Protein AF-0000000079727187 (afdb_homodimer)

Secondary structure (DSSP, 8-state):
-PPP--TT-EEEEE--SHHHHHHHHHHHHTT-EEEEEES-SS-HHHHTT-EEEE--TT-HHHHHHHHHT-SEEEES-----HHHHHHHHHHHHHHT-EESS-HHHHHHHH-HHHHHHHHHHTT-----EEEESSHHHHHHHHHH--SSEEEEESSS--TTTTEEEE-SHHHHHHHHHHS-SS---EEEEE----SEEEEEEEEE-TT--EEEPPPEEEEEETTEEEEEEES----HHHHHHHHHHHHHHHHHTT--EEEEEEEEEETTEEEEEEEESS--GGGTTHHHHBSS-HHHHHHHHHHTPPPPS---B-SEEEEEEEGGG--TTSHHHHHHHTSTTEEEEE---S---TT-EEEEEEEESS-GGGTT-/-PPP--TT-EEEEE--SHHHHHHHHHHHHTT-EEEEEES-SS-HHHHTT-EEEE--TT-HHHHHHHHHT-SEEEES-----HHHHHHHHHHHHHHT-EESS-HHHHHHHH-HHHHHHHHHHTT-----EEEESSHHHHHHHHHH--SSEEEEESSS--TTTTEEEE-SHHHHHHHHHHS-SS---EEEEE----SEEEEEEEEE-TT--EEEPPPEEEEEETTEEEEEEES----HHHHHHHHHHHHHHHHHTT--EEEEEEEEEETTEEEEEEEESS--GGGTTHHHHBSS-HHHHHHHHHHTPPPPS---B-SEEEEEEEGGG--TTSHHHHHHHTSTTEEEEE---S---TT-EEEEEEEESS-GGGTT-

Organism: NCBI:txid2484979

pLDDT: mean 96.2, std 5.08, range [46.75, 98.88]

InterPro domains:
  IPR003135 ATP-grasp fold, ATP-dependent carboxylate-amine ligase-type [PF02222] (118-295)
  IPR005875 Phosphoribosylaminoimidazole carboxylase, ATPase subunit [MF_01928] (10-368)
  IPR005875 Phosphoribosylaminoimidazole carboxylase, ATPase subunit [TIGR01161] (11-369)
  IPR011054 Rudiment single hybrid motif [SSF51246] (314-369)
  IPR011761 ATP-grasp fold [PS50975] (116-303)
  IPR013815 ATP-grasp fold, subdomain 1 [G3DSA:3.30.1490.20] (116-191)
  IPR016185 Pre-ATP-grasp domain superfamily [SSF52440] (7-108)
  IPR040686 Phosphoribosylaminoimidazole carboxylase, C-terminal domain [PF17769] (317-370)
  IPR054350 PurT/PurK-like, preATP-grasp domain [PF22660] (10-110)

Radius of gyration: 29.46 Å; Cα contacts (8 Å, |Δi|>4): 1695; chains: 2; bounding box: 55×102×70 Å

Solvent-accessible surface area (backbone atoms only — not comparable to full-atom values): 37996 Å² total; per-residue (Å²): 125,81,71,62,59,56,67,62,44,32,38,31,27,41,27,30,45,58,63,30,18,53,32,34,47,42,36,33,39,54,20,28,38,38,34,24,39,27,65,60,75,86,27,28,14,38,63,38,33,25,46,71,47,71,41,56,81,80,38,59,68,61,49,51,58,54,56,70,70,42,58,27,36,34,48,59,47,66,87,64,56,66,70,49,40,50,49,51,48,52,48,22,71,73,71,68,42,44,54,38,44,45,56,66,54,38,55,33,55,46,25,50,61,55,36,52,48,50,35,50,75,71,69,42,54,57,63,61,68,41,70,24,48,34,39,70,41,35,51,51,41,44,74,69,53,60,63,38,25,34,40,28,46,24,51,90,52,54,69,67,45,59,54,46,77,33,72,40,54,67,60,44,40,54,53,33,70,67,52,61,87,56,84,45,65,30,33,38,29,38,60,75,89,57,78,42,34,32,36,33,44,37,36,23,31,89,88,64,55,71,49,68,54,69,40,25,31,46,43,66,55,91,62,35,78,37,38,29,28,34,65,33,98,62,55,70,66,44,44,52,49,54,52,50,49,52,52,49,49,35,62,73,65,65,50,28,32,27,28,24,39,31,30,36,27,43,92,81,43,68,30,55,68,48,63,41,74,17,75,40,80,82,43,58,40,23,68,78,27,24,53,58,23,56,40,43,51,32,47,26,35,65,27,50,47,60,69,43,86,55,62,65,60,52,44,14,18,28,36,55,26,28,14,83,60,68,47,84,83,37,67,66,47,50,53,42,49,32,33,35,47,40,46,68,38,32,36,60,68,86,74,64,42,79,82,35,79,41,31,35,39,32,36,44,42,83,68,30,85,60,70,84,114,128,81,71,61,60,56,67,61,41,31,39,30,26,40,26,31,44,58,63,30,16,51,32,34,46,42,36,32,38,53,20,29,38,39,34,26,39,27,65,59,76,85,27,27,14,37,62,39,33,26,45,72,46,72,41,56,83,80,39,61,69,62,49,53,58,55,56,70,69,41,59,25,36,34,50,58,46,66,86,63,56,66,69,50,40,50,51,51,48,52,47,22,71,74,71,66,43,45,54,37,44,44,56,67,54,40,52,34,56,45,26,50,62,55,35,51,50,53,34,50,74,71,69,43,54,58,64,61,67,41,70,24,49,34,38,69,42,35,52,51,40,43,75,70,53,61,64,38,25,34,40,28,45,25,52,90,51,54,69,66,46,58,53,44,76,32,72,38,54,66,59,44,40,54,52,33,70,67,51,62,87,56,84,44,64,30,33,37,29,38,59,76,90,57,78,42,35,32,36,34,44,38,35,22,30,90,87,63,56,72,48,69,54,72,42,24,30,46,41,65,55,91,62,35,79,37,37,28,28,34,66,33,97,63,55,70,65,45,45,52,48,53,52,49,49,52,51,50,49,35,63,72,67,65,49,29,31,28,28,24,39,30,30,37,28,43,92,82,43,67,31,54,68,47,60,41,74,19,75,41,81,82,42,58,39,22,68,79,27,23,52,58,22,54,40,43,50,32,48,26,36,65,27,50,48,61,69,45,86,54,61,66,62,49,44,15,18,27,37,55,26,28,14,82,62,68,48,85,83,37,67,66,47,50,52,41,48,31,33,34,46,41,45,69,38,32,37,59,68,87,74,65,41,78,82,37,79,41,30,34,39,31,37,43,42,83,68,30,85,58,71,84,114

Nearest PDB structures (foldseek):
  1b6s-assembly1_B  TM=8.569E-01  e=6.692E-30  Escherichia coli
  1b6s-assembly1_A  TM=8.856E-01  e=5.671E-29  Escherichia coli
  1b6s-assembly2_D  TM=8.703E-01  e=1.752E-28  Escherichia coli
  3etj-assembly1_B  TM=8.713E-01  e=1.972E-28  Escherichia coli K-12
  1b6r-assembly1_A-2  TM=8.546E-01  e=2.816E-28  Escherichia coli

Foldseek 3Di:
DPAFFAPQFEEEEEDQELQLLVLLLLQVVRHYAYEYEELDDPHLNVVSPHHYDHDHLPPLVSLVVVQVRHQEYEYPDLPRDPVSLVSNQVCCVVVVHHYAPRSVVSVCQFFQVSVVVLCVVLVAFAFDKFWDFFLVSLQVCLPVADDQKKKAAGGPDALCPRIDTDGHSVRSNVVSVPDDGHTGRMMIGHDDDFDWKKKKKKAAALVGDIDIFFIWTFDDDSSHTFKIWPPHDDDPQQRVSRRVSVSSSCVSVVGHAIKMWMWGHDHNDIHTDHIGSYDDPNQQLCVPFKPHGSSSSRVCRRSVHDDDPDIDGATKMKGFQALVNPDCPDPLNVVLVVDPQKDWFASPDDHRDGPHGGTMIMGGDPPNVPVRD/DPAFFAPQFEEEEEDQELQLLVLLLLQVVRHYAYEYEEQDDPHLNVVSPHHYDHDHLPPLVSLVVVQVRHQEYEYPDLPRDPVSLVSVQVCCVVVVHHYAPRSVVSVCQFFQVSVVVLCVVLVAFAFDKFWDFFLVSLQVCLPVADDQKKKAAGGPDALCPRIDTDGHSVRSNVVSVPDDGDTGRMMIGHDDDFDWKKKKKKAAALVGDIDIFFIWTFDDDSSHTFKIWPPHDADPQQRVSRRVSVSSSCVSVVHHAIKMWMWGHDHNDIHTDHIGSYDDPNQQLCVPFKPHGSSSSRVCRRSVHDDDPDIDGATKMKGFQALVNPDCPDPLNVVLVVDPQKDWFASPDDHRDGPHGGTMIMGGDPPNVPVRD

Structure (mmCIF, N/CA/C/O backbone):
data_AF-0000000079727187-model_v1
#
loop_
_entity.id
_entity.type
_entity.pdbx_description
1 polymer 'N5-carboxyaminoimidazole ribonucleotide synthase'
#
loop_
_atom_site.group_PDB
_atom_site.id
_atom_site.type_symbol
_atom_site.label_atom_id
_atom_site.label_alt_id
_atom_site.label_comp_id
_atom_site.label_asym_id
_atom_site.label_entity_id
_atom_site.label_seq_id
_atom_site.pdbx_PDB_ins_code
_atom_site.Cartn_x
_atom_site.Cartn_y
_atom_site.Cartn_z
_atom_site.occupancy
_atom_site.B_iso_or_equiv
_atom_site.auth_seq_id
_atom_site.auth_comp_id
_atom_site.auth_asym_id
_atom_site.auth_atom_id
_atom_site.pdbx_PDB_model_num
ATOM 1 N N . MET A 1 1 ? -28.453 12.453 4.074 1 46.75 1 MET A N 1
ATOM 2 C CA . MET A 1 1 ? -27.328 11.539 4.336 1 46.75 1 MET A CA 1
ATOM 3 C C . MET A 1 1 ? -26.281 11.656 3.242 1 46.75 1 MET A C 1
ATOM 5 O O . MET A 1 1 ? -26.609 11.641 2.053 1 46.75 1 MET A O 1
ATOM 9 N N . ASN A 1 2 ? -25.078 12.164 3.584 1 69.31 2 ASN A N 1
ATOM 10 C CA . ASN A 1 2 ? -24.109 12.453 2.535 1 69.31 2 ASN A CA 1
ATOM 11 C C . ASN A 1 2 ? -23.781 11.211 1.714 1 69.31 2 ASN A C 1
ATOM 13 O O . ASN A 1 2 ? -23.531 10.141 2.271 1 69.31 2 ASN A O 1
ATOM 17 N N . LYS A 1 3 ? -24.125 11.328 0.474 1 88.38 3 LYS A N 1
ATOM 18 C CA . LYS A 1 3 ? -23.953 10.25 -0.493 1 88.38 3 LYS A CA 1
ATOM 19 C C . LYS A 1 3 ? -22.516 9.711 -0.457 1 88.38 3 LYS A C 1
ATOM 21 O O . LYS A 1 3 ? -21.562 10.477 -0.414 1 88.38 3 LYS A O 1
ATOM 26 N N . ILE A 1 4 ? -22.438 8.414 -0.307 1 96.62 4 ILE A N 1
ATOM 27 C CA . ILE A 1 4 ? -21.141 7.758 -0.357 1 96.62 4 ILE A CA 1
ATOM 28 C C . ILE A 1 4 ? -20.594 7.797 -1.783 1 96.62 4 ILE A C 1
ATOM 30 O O . ILE A 1 4 ? -21.297 7.469 -2.734 1 96.62 4 ILE A O 1
ATOM 34 N N . LEU A 1 5 ? -19.469 8.359 -1.98 1 98.06 5 LEU A N 1
ATOM 35 C CA . LEU A 1 5 ? -18.781 8.281 -3.26 1 98.06 5 LEU A CA 1
ATOM 36 C C . LEU A 1 5 ? -18.109 6.922 -3.432 1 98.06 5 LEU A C 1
ATOM 38 O O . LEU A 1 5 ? -17.188 6.578 -2.684 1 98.06 5 LEU A O 1
ATOM 42 N N . LEU A 1 6 ? -18.547 6.152 -4.355 1 96.56 6 LEU A N 1
ATOM 43 C CA . LEU A 1 6 ? -18 4.812 -4.574 1 96.56 6 LEU A CA 1
ATOM 44 C C . LEU A 1 6 ? -16.922 4.832 -5.652 1 96.56 6 LEU A C 1
ATOM 46 O O . LEU A 1 6 ? -16.922 5.711 -6.516 1 96.56 6 LEU A O 1
ATOM 50 N N . PRO A 1 7 ? -15.938 3.922 -5.652 1 95.69 7 PRO A N 1
ATOM 51 C CA . PRO A 1 7 ? -15.016 3.775 -6.781 1 95.69 7 PRO A CA 1
ATOM 52 C C . PRO A 1 7 ? -15.734 3.549 -8.109 1 95.69 7 PRO A C 1
ATOM 54 O O . PRO A 1 7 ? -16.812 2.959 -8.133 1 95.69 7 PRO A O 1
ATOM 57 N N . PRO A 1 8 ? -15.336 4.145 -9.125 1 96.75 8 PRO A N 1
ATOM 58 C CA . PRO A 1 8 ? -14.031 4.789 -9.32 1 96.75 8 PRO A CA 1
ATOM 59 C C . PRO A 1 8 ? -14.117 6.312 -9.266 1 96.75 8 PRO A C 1
ATOM 61 O O . PRO A 1 8 ? -13.484 6.996 -10.078 1 96.75 8 PRO A O 1
ATOM 64 N N . SER A 1 9 ? -14.875 6.844 -8.352 1 97.69 9 SER A N 1
ATOM 65 C CA . SER A 1 9 ? -14.953 8.297 -8.219 1 97.69 9 SER A CA 1
ATOM 66 C C . SER A 1 9 ? -13.555 8.922 -8.219 1 97.69 9 SER A C 1
ATOM 68 O O . SER A 1 9 ? -12.594 8.297 -7.781 1 97.69 9 SER A O 1
ATOM 70 N N . ARG A 1 10 ? -13.461 10.117 -8.75 1 98.38 10 ARG A N 1
ATOM 71 C CA . ARG A 1 10 ? -12.188 10.828 -8.867 1 98.38 10 ARG A CA 1
ATOM 72 C C . ARG A 1 10 ? -11.969 11.758 -7.684 1 98.38 10 ARG A C 1
ATOM 74 O O . ARG A 1 10 ? -12.711 12.727 -7.504 1 98.38 10 ARG A O 1
ATOM 81 N N . LEU A 1 11 ? -10.984 11.5 -6.887 1 98.88 11 LEU A N 1
ATOM 82 C CA . LEU A 1 11 ? -10.625 12.289 -5.711 1 98.88 11 LEU A CA 1
ATOM 83 C C . LEU A 1 11 ? -9.461 13.219 -6.02 1 98.88 11 LEU A C 1
ATOM 85 O O . LEU A 1 11 ? -8.406 12.773 -6.484 1 98.88 11 LEU A O 1
ATOM 89 N N . GLY A 1 12 ? -9.656 14.469 -5.766 1 98.88 12 GLY A N 1
ATOM 90 C CA . GLY A 1 12 ? -8.641 15.461 -6.062 1 98.88 12 GLY A CA 1
ATOM 91 C C . GLY A 1 12 ? -7.852 15.898 -4.84 1 98.88 12 GLY A C 1
ATOM 92 O O . GLY A 1 12 ? -8.367 15.859 -3.719 1 98.88 12 GLY A O 1
ATOM 93 N N . LEU A 1 13 ? -6.625 16.328 -5.074 1 98.75 13 LEU A N 1
ATOM 94 C CA . LEU A 1 13 ? -5.773 16.906 -4.039 1 98.75 13 LEU A CA 1
ATOM 95 C C . LEU A 1 13 ? -5.16 18.219 -4.512 1 98.75 13 LEU A C 1
ATOM 97 O O . LEU A 1 13 ? -4.637 18.312 -5.625 1 98.75 13 LEU A O 1
ATOM 101 N N . MET A 1 14 ? -5.293 19.25 -3.709 1 98.69 14 MET A N 1
ATOM 102 C CA . MET A 1 14 ? -4.398 20.391 -3.867 1 98.69 14 MET A CA 1
ATOM 103 C C . MET A 1 14 ? -3.016 20.078 -3.299 1 98.69 14 MET A C 1
ATOM 105 O O . MET A 1 14 ? -2.873 19.844 -2.1 1 98.69 14 MET A O 1
ATOM 109 N N . GLY A 1 15 ? -2.033 20.125 -4.117 1 98.06 15 GLY A N 1
ATOM 110 C CA . GLY A 1 15 ? -0.719 19.609 -3.748 1 98.06 15 GLY A CA 1
ATOM 111 C C . GLY A 1 15 ? -0.428 18.234 -4.316 1 98.06 15 GLY A C 1
ATOM 112 O O . GLY A 1 15 ? -1.35 17.469 -4.59 1 98.06 15 GLY A O 1
ATOM 113 N N . SER A 1 16 ? 0.829 17.922 -4.543 1 97.88 16 SER A N 1
ATOM 114 C CA . SER A 1 16 ? 1.198 16.672 -5.18 1 97.88 16 SER A CA 1
ATOM 115 C C . SER A 1 16 ? 2.432 16.062 -4.523 1 97.88 16 SER A C 1
ATOM 117 O O . SER A 1 16 ? 3.104 15.211 -5.117 1 97.88 16 SER A O 1
ATOM 119 N N . GLY A 1 17 ? 2.762 16.438 -3.293 1 97 17 GLY A N 1
ATOM 120 C CA . GLY A 1 17 ? 3.947 15.969 -2.592 1 97 17 GLY A CA 1
ATOM 121 C C . GLY A 1 17 ? 3.775 14.586 -1.98 1 97 17 GLY A C 1
ATOM 122 O O . GLY A 1 17 ? 3.021 13.758 -2.5 1 97 17 GLY A O 1
ATOM 123 N N . GLN A 1 18 ? 4.57 14.312 -0.917 1 97.5 18 GLN A N 1
ATOM 124 C CA . GLN A 1 18 ? 4.645 12.977 -0.336 1 97.5 18 GLN A CA 1
ATOM 125 C C . GLN A 1 18 ? 3.332 12.602 0.348 1 97.5 18 GLN A C 1
ATOM 127 O O . GLN A 1 18 ? 2.945 11.43 0.358 1 97.5 18 GLN A O 1
ATOM 132 N N . LEU A 1 19 ? 2.674 13.578 1.017 1 98.25 19 LEU A N 1
ATOM 133 C CA . LEU A 1 19 ? 1.397 13.258 1.646 1 98.25 19 LEU A CA 1
ATOM 134 C C . LEU A 1 19 ? 0.356 12.875 0.6 1 98.25 19 LEU A C 1
ATOM 136 O O . LEU A 1 19 ? -0.428 11.945 0.81 1 98.25 19 LEU A O 1
ATOM 140 N N . GLY A 1 20 ? 0.388 13.664 -0.548 1 98.31 20 GLY A N 1
ATOM 141 C CA . GLY A 1 20 ? -0.476 13.297 -1.66 1 98.31 20 GLY A CA 1
ATOM 142 C C . GLY A 1 20 ? -0.182 11.914 -2.217 1 98.31 20 GLY A C 1
ATOM 143 O O . GLY A 1 20 ? -1.102 11.18 -2.584 1 98.31 20 GLY A O 1
ATOM 144 N N . ARG A 1 21 ? 1.081 11.594 -2.256 1 98.62 21 ARG A N 1
ATOM 145 C CA . ARG A 1 21 ? 1.52 10.273 -2.701 1 98.62 21 ARG A CA 1
ATOM 146 C C . ARG A 1 21 ? 0.903 9.172 -1.842 1 98.62 21 ARG A C 1
ATOM 148 O O . ARG A 1 21 ? 0.333 8.219 -2.367 1 98.62 21 ARG A O 1
ATOM 155 N N . MET A 1 22 ? 0.999 9.273 -0.543 1 98.81 22 MET A N 1
ATOM 156 C CA . MET A 1 22 ? 0.53 8.242 0.375 1 98.81 22 MET A CA 1
ATOM 157 C C . MET A 1 22 ? -0.994 8.195 0.406 1 98.81 22 MET A C 1
ATOM 159 O O . MET A 1 22 ? -1.582 7.117 0.524 1 98.81 22 MET A O 1
ATOM 163 N N . PHE A 1 23 ? -1.679 9.367 0.234 1 98.88 23 PHE A N 1
ATOM 164 C CA . PHE A 1 23 ? -3.123 9.398 0.04 1 98.88 23 PHE A CA 1
ATOM 165 C C . PHE A 1 23 ? -3.514 8.641 -1.224 1 98.88 23 PHE A C 1
ATOM 167 O O . PHE A 1 23 ? -4.422 7.805 -1.198 1 98.88 23 PHE A O 1
ATOM 174 N N . ALA A 1 24 ? -2.838 8.93 -2.354 1 98.81 24 ALA A N 1
ATOM 175 C CA . ALA A 1 24 ? -3.125 8.297 -3.639 1 98.81 24 ALA A CA 1
ATOM 176 C C . ALA A 1 24 ? -2.961 6.785 -3.551 1 98.81 24 ALA A C 1
ATOM 178 O O . ALA A 1 24 ? -3.77 6.035 -4.102 1 98.81 24 ALA A O 1
ATOM 179 N N . GLN A 1 25 ? -1.963 6.332 -2.875 1 98.69 25 GLN A N 1
ATOM 180 C CA . GLN A 1 25 ? -1.707 4.898 -2.764 1 98.69 25 GLN A CA 1
ATOM 181 C C . GLN A 1 25 ? -2.865 4.188 -2.072 1 98.69 25 GLN A C 1
ATOM 183 O O . GLN A 1 25 ? -3.297 3.119 -2.516 1 98.69 25 GLN A O 1
ATOM 188 N N . GLU A 1 26 ? -3.379 4.793 -0.956 1 98.69 26 GLU A N 1
ATOM 189 C CA . GLU A 1 26 ? -4.523 4.203 -0.266 1 98.69 26 GLU A CA 1
ATOM 190 C C . GLU A 1 26 ? -5.777 4.262 -1.13 1 98.69 26 GLU A C 1
ATOM 192 O O . GLU A 1 26 ? -6.523 3.281 -1.216 1 98.69 26 GLU A O 1
ATOM 197 N N . ALA A 1 27 ? -6.004 5.398 -1.774 1 98.81 27 ALA A N 1
ATOM 198 C CA . ALA A 1 27 ? -7.191 5.586 -2.602 1 98.81 27 ALA A CA 1
ATOM 199 C C . ALA A 1 27 ? -7.195 4.617 -3.781 1 98.81 27 ALA A C 1
ATOM 201 O O . ALA A 1 27 ? -8.219 3.986 -4.07 1 98.81 27 ALA A O 1
ATOM 202 N N . ILE A 1 28 ? -6.086 4.508 -4.441 1 98.69 28 ILE A N 1
ATOM 203 C CA . ILE A 1 28 ? -5.969 3.645 -5.609 1 98.69 28 ILE A CA 1
ATOM 204 C C . ILE A 1 28 ? -6.164 2.188 -5.195 1 98.69 28 ILE A C 1
ATOM 206 O O . ILE A 1 28 ? -6.84 1.423 -5.887 1 98.69 28 ILE A O 1
ATOM 210 N N . ARG A 1 29 ? -5.566 1.779 -4.059 1 98.56 29 ARG A N 1
ATOM 211 C CA . ARG A 1 29 ? -5.773 0.429 -3.547 1 98.56 29 ARG A CA 1
ATOM 212 C C . ARG A 1 29 ? -7.262 0.129 -3.385 1 98.56 29 ARG A C 1
ATOM 214 O O . ARG A 1 29 ? -7.707 -0.986 -3.66 1 98.56 29 ARG A O 1
ATOM 221 N N . MET A 1 30 ? -8.031 1.13 -3.018 1 98.25 30 MET A N 1
ATOM 222 C CA . MET A 1 30 ? -9.453 0.966 -2.748 1 98.25 30 MET A CA 1
ATOM 223 C C . MET A 1 30 ? -10.273 1.114 -4.027 1 98.25 30 MET A C 1
ATOM 225 O O . MET A 1 30 ? -11.5 1.018 -3.998 1 98.25 30 MET A O 1
ATOM 229 N N . GLY A 1 31 ? -9.648 1.434 -5.148 1 97.69 31 GLY A N 1
ATOM 230 C CA . GLY A 1 31 ? -10.32 1.424 -6.441 1 97.69 31 GLY A CA 1
ATOM 231 C C . GLY A 1 31 ? -10.68 2.812 -6.934 1 97.69 31 GLY A C 1
ATOM 232 O O . GLY A 1 31 ? -11.32 2.957 -7.977 1 97.69 31 GLY A O 1
ATOM 233 N N . TYR A 1 32 ? -10.25 3.857 -6.215 1 98.44 32 TYR A N 1
ATOM 234 C CA . TYR A 1 32 ? -10.547 5.23 -6.609 1 98.44 32 TYR A CA 1
ATOM 235 C C . TYR A 1 32 ? -9.516 5.746 -7.605 1 98.44 32 TYR A C 1
ATOM 237 O O . TYR A 1 32 ? -8.414 5.207 -7.703 1 98.44 32 TYR A O 1
ATOM 245 N N . ARG A 1 33 ? -9.914 6.742 -8.32 1 97.81 33 ARG A N 1
ATOM 246 C CA . ARG A 1 33 ? -8.984 7.547 -9.109 1 97.81 33 ARG A CA 1
ATOM 247 C C . ARG A 1 33 ? -8.531 8.773 -8.328 1 97.81 33 ARG A C 1
ATOM 249 O O . ARG A 1 33 ? -9.289 9.32 -7.52 1 97.81 33 ARG A O 1
ATOM 256 N N . THR A 1 34 ? -7.324 9.156 -8.531 1 98.56 34 THR A N 1
ATOM 257 C CA . THR A 1 34 ? -6.797 10.32 -7.824 1 98.56 34 THR A CA 1
ATOM 258 C C . THR A 1 34 ? -6.195 11.32 -8.805 1 98.56 34 THR A C 1
ATOM 260 O O . THR A 1 34 ? -5.578 10.93 -9.797 1 98.56 34 THR A O 1
ATOM 263 N N . SER A 1 35 ? -6.43 12.547 -8.562 1 98.62 35 SER A N 1
ATOM 264 C CA . SER A 1 35 ? -5.883 13.656 -9.336 1 98.62 35 SER A CA 1
ATOM 265 C C . SER A 1 35 ? -5.238 14.703 -8.43 1 98.62 35 SER A C 1
ATOM 267 O O . SER A 1 35 ? -5.758 15.008 -7.359 1 98.62 35 SER A O 1
ATOM 269 N N . VAL A 1 36 ? -4.102 15.234 -8.867 1 98.75 36 VAL A N 1
ATOM 270 C CA . VAL A 1 36 ? -3.389 16.203 -8.031 1 98.75 36 VAL A CA 1
ATOM 271 C C . VAL A 1 36 ? -3.143 17.484 -8.812 1 98.75 36 VAL A C 1
ATOM 273 O O . VAL A 1 36 ? -2.979 17.453 -10.039 1 98.75 36 VAL A O 1
ATOM 276 N N . TYR A 1 37 ? -3.143 18.594 -8.18 1 98.75 37 TYR A N 1
ATOM 277 C CA . TYR A 1 37 ? -2.924 19.922 -8.742 1 98.75 37 TYR A CA 1
ATOM 278 C C . TYR A 1 37 ? -1.733 20.609 -8.078 1 98.75 37 TYR A C 1
ATOM 280 O O . TYR A 1 37 ? -1.739 20.844 -6.867 1 98.75 37 TYR A O 1
ATOM 288 N N . SER A 1 38 ? -0.734 20.922 -8.789 1 98.25 38 SER A N 1
ATOM 289 C CA . SER A 1 38 ? 0.455 21.609 -8.297 1 98.25 38 SER A CA 1
ATOM 290 C C . SER A 1 38 ? 1.319 22.109 -9.453 1 98.25 38 SER A C 1
ATOM 292 O O . SER A 1 38 ? 1.135 21.703 -10.602 1 98.25 38 SER A O 1
ATOM 294 N N . PRO A 1 39 ? 2.238 23.047 -9.18 1 97.5 39 PRO A N 1
ATOM 295 C CA . PRO A 1 39 ? 3.148 23.5 -10.242 1 97.5 39 PRO A CA 1
ATOM 296 C C . PRO A 1 39 ? 4.238 22.469 -10.555 1 97.5 39 PRO A C 1
ATOM 298 O O . PRO A 1 39 ? 5 22.641 -11.508 1 97.5 39 PRO A O 1
ATOM 301 N N . GLU A 1 40 ? 4.34 21.422 -9.805 1 94.31 40 GLU A N 1
ATOM 302 C CA . GLU A 1 40 ? 5.434 20.469 -9.938 1 94.31 40 GLU A CA 1
ATOM 303 C C . GLU A 1 40 ? 5.094 19.375 -10.961 1 94.31 40 GLU A C 1
ATOM 305 O O . GLU A 1 40 ? 3.969 18.875 -10.984 1 94.31 40 GLU A O 1
ATOM 310 N N . ARG A 1 41 ? 6.078 19.078 -11.82 1 95.56 41 ARG A N 1
ATOM 311 C CA . ARG A 1 41 ? 5.965 17.969 -12.758 1 95.56 41 ARG A CA 1
ATOM 312 C C . ARG A 1 41 ? 6.672 16.734 -12.227 1 95.56 41 ARG A C 1
ATOM 314 O O . ARG A 1 41 ? 7.719 16.828 -11.586 1 95.56 41 ARG A O 1
ATOM 321 N N . ASN A 1 42 ? 6.117 15.523 -12.555 1 94.81 42 ASN A N 1
ATOM 322 C CA . ASN A 1 42 ? 6.68 14.266 -12.07 1 94.81 42 ASN A CA 1
ATOM 323 C C . ASN A 1 42 ? 6.789 14.258 -10.547 1 94.81 42 ASN A C 1
ATOM 325 O O . ASN A 1 42 ? 7.848 13.953 -9.992 1 94.81 42 ASN A O 1
ATOM 329 N N . SER A 1 43 ? 5.684 14.75 -9.961 1 96.62 43 SER A N 1
ATOM 330 C CA . SER A 1 43 ? 5.633 14.883 -8.508 1 96.62 43 SER A CA 1
ATOM 331 C C . SER A 1 43 ? 5.57 13.516 -7.832 1 96.62 43 SER A C 1
ATOM 333 O O . SER A 1 43 ? 5.297 12.508 -8.484 1 96.62 43 SER A O 1
ATOM 335 N N . PRO A 1 44 ? 5.797 13.43 -6.531 1 97.75 44 PRO A N 1
ATOM 336 C CA . PRO A 1 44 ? 5.672 12.18 -5.785 1 97.75 44 PRO A CA 1
ATOM 337 C C . PRO A 1 44 ? 4.309 11.516 -5.973 1 97.75 44 PRO A C 1
ATOM 339 O O . PRO A 1 44 ? 4.234 10.297 -6.164 1 97.75 44 PRO A O 1
ATOM 342 N N . ALA A 1 45 ? 3.246 12.258 -5.969 1 98.38 45 ALA A N 1
ATOM 343 C CA . ALA A 1 45 ? 1.904 11.703 -6.117 1 98.38 45 ALA A CA 1
ATOM 344 C C . ALA A 1 45 ? 1.691 11.148 -7.52 1 98.38 45 ALA A C 1
ATOM 346 O O . ALA A 1 45 ? 1.092 10.078 -7.688 1 98.38 45 ALA A O 1
ATOM 347 N N . PHE A 1 46 ? 2.18 11.875 -8.531 1 97.88 46 PHE A N 1
ATOM 348 C CA . PHE A 1 46 ? 2.086 11.406 -9.906 1 97.88 46 PHE A CA 1
ATOM 349 C C . PHE A 1 46 ? 2.809 10.07 -10.078 1 97.88 46 PHE A C 1
ATOM 351 O O . PHE A 1 46 ? 2.268 9.133 -10.664 1 97.88 46 PHE A O 1
ATOM 358 N N . LEU A 1 47 ? 3.961 10.008 -9.508 1 97.06 47 LEU A N 1
ATOM 359 C CA . LEU A 1 47 ? 4.781 8.812 -9.625 1 97.06 47 LEU A CA 1
ATOM 360 C C . LEU A 1 47 ? 4.133 7.633 -8.906 1 97.06 47 LEU A C 1
ATOM 362 O O . LEU A 1 47 ? 4.52 6.48 -9.125 1 97.06 47 LEU A O 1
ATOM 366 N N . ALA A 1 48 ? 3.143 7.918 -8.055 1 97.69 48 ALA A N 1
ATOM 367 C CA . ALA A 1 48 ? 2.436 6.863 -7.332 1 97.69 48 ALA A CA 1
ATOM 368 C C . ALA A 1 48 ? 1.117 6.52 -8.023 1 97.69 48 ALA A C 1
ATOM 370 O O . ALA A 1 48 ? 0.323 5.734 -7.492 1 97.69 48 ALA A O 1
ATOM 371 N N . GLY A 1 49 ? 0.852 7.129 -9.172 1 97.81 49 GLY A N 1
ATOM 372 C CA . GLY A 1 49 ? -0.292 6.695 -9.961 1 97.81 49 GLY A CA 1
ATOM 373 C C . GLY A 1 49 ? -1.362 7.762 -10.094 1 97.81 49 GLY A C 1
ATOM 374 O O . GLY A 1 49 ? -2.355 7.566 -10.797 1 97.81 49 GLY A O 1
ATOM 375 N N . ALA A 1 50 ? -1.225 8.922 -9.438 1 98.38 50 ALA A N 1
ATOM 376 C CA . ALA A 1 50 ? -2.199 10 -9.57 1 98.38 50 ALA A CA 1
ATOM 377 C C . ALA A 1 50 ? -2.072 10.688 -10.93 1 98.38 50 ALA A C 1
ATOM 379 O O . ALA A 1 50 ? -0.975 10.781 -11.484 1 98.38 50 ALA A O 1
ATOM 380 N N . GLU A 1 51 ? -3.23 11.109 -11.414 1 97.69 51 GLU A N 1
ATOM 381 C CA . GLU A 1 51 ? -3.195 12.008 -12.57 1 97.69 51 GLU A CA 1
ATOM 382 C C . GLU A 1 51 ? -2.777 13.414 -12.164 1 97.69 51 GLU A C 1
ATOM 384 O O . GLU A 1 51 ? -3.195 13.914 -11.117 1 97.69 51 GLU A O 1
ATOM 389 N N . GLU A 1 52 ? -1.929 14.055 -12.914 1 97.69 52 GLU A N 1
ATOM 390 C CA . GLU A 1 52 ? -1.421 15.344 -12.445 1 97.69 52 GLU A CA 1
ATOM 391 C C . GLU A 1 52 ? -1.873 16.484 -13.359 1 97.69 52 GLU A C 1
ATOM 393 O O . GLU A 1 52 ? -1.897 16.328 -14.578 1 97.69 52 GLU A O 1
ATOM 398 N N . THR A 1 53 ? -2.395 17.484 -12.883 1 98.44 53 THR A N 1
ATOM 399 C CA . THR A 1 53 ? -2.533 18.797 -13.5 1 98.44 53 THR A CA 1
ATOM 400 C C . THR A 1 53 ? -1.4 19.719 -13.055 1 98.44 53 THR A C 1
ATOM 402 O O . THR A 1 53 ? -1.291 20.062 -11.875 1 98.44 53 THR A O 1
ATOM 405 N N . VAL A 1 54 ? -0.599 20.125 -14.023 1 98.62 54 VAL A N 1
ATOM 406 C CA . VAL A 1 54 ? 0.565 20.938 -13.727 1 98.62 54 VAL A CA 1
ATOM 407 C C . VAL A 1 54 ? 0.264 22.406 -14.062 1 98.62 54 VAL A C 1
ATOM 409 O O . VAL A 1 54 ? 0.198 22.781 -15.242 1 98.62 54 VAL A O 1
ATOM 412 N N . ALA A 1 55 ? 0.088 23.203 -13.062 1 98.56 55 ALA A N 1
ATOM 413 C CA . ALA A 1 55 ? -0.212 24.625 -13.195 1 98.56 55 ALA A CA 1
ATOM 414 C C . ALA A 1 55 ? 0.086 25.375 -11.898 1 98.56 55 ALA A C 1
ATOM 416 O O . ALA A 1 55 ? 0.033 24.797 -10.812 1 98.56 55 ALA A O 1
ATOM 417 N N . PRO A 1 56 ? 0.444 26.672 -12.008 1 97.94 56 PRO A N 1
ATOM 418 C CA . PRO A 1 56 ? 0.561 27.469 -10.789 1 97.94 56 PRO A CA 1
ATOM 419 C C . PRO A 1 56 ? -0.721 27.469 -9.961 1 97.94 56 PRO A C 1
ATOM 421 O O . PRO A 1 56 ? -1.821 27.438 -10.516 1 97.94 56 PRO A O 1
ATOM 424 N N . TYR A 1 57 ? -0.585 27.547 -8.672 1 97.12 57 TYR A N 1
ATOM 425 C CA . TYR A 1 57 ? -1.756 27.547 -7.805 1 97.12 57 TYR A CA 1
ATOM 426 C C . TYR A 1 57 ? -2.67 28.719 -8.125 1 97.12 57 TYR A C 1
ATOM 428 O O . TYR A 1 57 ? -3.889 28.641 -7.957 1 97.12 57 TYR A O 1
ATOM 436 N N . GLU A 1 58 ? -2.111 29.781 -8.68 1 97.31 58 GLU A N 1
ATOM 437 C CA . GLU A 1 58 ? -2.842 31.031 -8.914 1 97.31 58 GLU A CA 1
ATOM 438 C C . GLU A 1 58 ? -3.566 31 -10.258 1 97.31 58 GLU A C 1
ATOM 440 O O . GLU A 1 58 ? -4.305 31.922 -10.594 1 97.31 58 GLU A O 1
ATOM 445 N N . ASP A 1 59 ? -3.342 29.969 -11.031 1 98.25 59 ASP A N 1
ATOM 446 C CA . ASP A 1 59 ? -4.004 29.875 -12.328 1 98.25 59 ASP A CA 1
ATOM 447 C C . ASP A 1 59 ? -5.473 29.484 -12.164 1 98.25 59 ASP A C 1
ATOM 449 O O . ASP A 1 59 ? -5.82 28.297 -12.18 1 98.25 59 ASP A O 1
ATOM 453 N N . GLU A 1 60 ? -6.316 30.5 -12.141 1 98.25 60 GLU A N 1
ATOM 454 C CA . GLU A 1 60 ? -7.734 30.312 -11.844 1 98.25 60 GLU A CA 1
ATOM 455 C C . GLU A 1 60 ? -8.414 29.469 -12.914 1 98.25 60 GLU A C 1
ATOM 457 O O . GLU A 1 60 ? -9.258 28.625 -12.602 1 98.25 60 GLU A O 1
ATOM 462 N N . ASP A 1 61 ? -8.062 29.672 -14.148 1 98.38 61 ASP A N 1
ATOM 463 C CA . ASP A 1 61 ? -8.672 28.922 -15.234 1 98.38 61 ASP A CA 1
ATOM 464 C C . ASP A 1 61 ? -8.32 27.438 -15.133 1 98.38 61 ASP A C 1
ATOM 466 O O . ASP A 1 61 ? -9.195 26.578 -15.281 1 98.38 61 ASP A O 1
ATOM 470 N N . ALA A 1 62 ? -7.055 27.203 -14.891 1 98.62 62 ALA A N 1
ATOM 471 C CA . ALA A 1 62 ? -6.613 25.812 -14.742 1 98.62 62 ALA A CA 1
ATOM 472 C C . ALA A 1 62 ? -7.27 25.156 -13.531 1 98.62 62 ALA A C 1
ATOM 474 O O . ALA A 1 62 ? -7.645 23.984 -13.586 1 98.62 62 ALA A O 1
ATOM 475 N N . LEU A 1 63 ? -7.371 25.906 -12.477 1 98.75 63 LEU A N 1
ATOM 476 C CA . LEU A 1 63 ? -7.973 25.391 -11.25 1 98.75 63 LEU A CA 1
ATOM 477 C C . LEU A 1 63 ? -9.445 25.047 -11.477 1 98.75 63 LEU A C 1
ATOM 479 O O . LEU A 1 63 ? -9.906 23.984 -11.047 1 98.75 63 LEU A O 1
ATOM 483 N N . LEU A 1 64 ? -10.164 25.922 -12.148 1 98.62 64 LEU A N 1
ATOM 484 C CA . LEU A 1 64 ? -11.578 25.672 -12.414 1 98.62 64 LEU A CA 1
ATOM 485 C C . LEU A 1 64 ? -11.758 24.406 -13.258 1 98.62 64 LEU A C 1
ATOM 487 O O . LEU A 1 64 ? -12.633 23.578 -12.977 1 98.62 64 LEU A O 1
ATOM 491 N N . LYS A 1 65 ? -10.953 24.281 -14.281 1 98.62 65 LYS A N 1
ATOM 492 C CA . LYS A 1 65 ? -11 23.094 -15.125 1 98.62 65 LYS A CA 1
ATOM 493 C C . LYS A 1 65 ? -10.695 21.828 -14.312 1 98.62 65 LYS A C 1
ATOM 495 O O . LYS A 1 65 ? -11.32 20.781 -14.516 1 98.62 65 LYS A O 1
ATOM 500 N N . TYR A 1 66 ? -9.719 21.938 -13.445 1 98.75 66 TYR A N 1
ATOM 501 C CA . TYR A 1 66 ? -9.336 20.844 -12.562 1 98.75 66 TYR A CA 1
ATOM 502 C C . TYR A 1 66 ? -10.492 20.438 -11.664 1 98.75 66 TYR A C 1
ATOM 504 O O . TYR A 1 66 ? -10.812 19.25 -11.555 1 98.75 66 TYR A O 1
ATOM 512 N N . LEU A 1 67 ? -11.148 21.375 -11.062 1 98.88 67 LEU A N 1
ATOM 513 C CA . LEU A 1 67 ? -12.242 21.125 -10.125 1 98.88 67 LEU A CA 1
ATOM 514 C C . LEU A 1 67 ? -13.43 20.484 -10.836 1 98.88 67 LEU A C 1
ATOM 516 O O . LEU A 1 67 ? -14.125 19.641 -10.258 1 98.88 67 LEU A O 1
ATOM 520 N N . GLU A 1 68 ? -13.672 20.812 -12.102 1 98.5 68 GLU A N 1
ATOM 521 C CA . GLU A 1 68 ? -14.797 20.312 -12.883 1 98.5 68 GLU A CA 1
ATOM 522 C C . GLU A 1 68 ? -14.719 18.797 -13.047 1 98.5 68 GLU A C 1
ATOM 524 O O . GLU A 1 68 ? -15.742 18.125 -13.164 1 98.5 68 GLU A O 1
ATOM 529 N N . GLY A 1 69 ? -13.625 18.281 -12.961 1 97.81 69 GLY A N 1
ATOM 530 C CA . GLY A 1 69 ? -13.438 16.875 -13.219 1 97.81 69 GLY A CA 1
ATOM 531 C C . GLY A 1 69 ? -13.422 16.031 -11.953 1 97.81 69 GLY A C 1
ATOM 532 O O . GLY A 1 69 ? -13.211 14.82 -12.008 1 97.81 69 GLY A O 1
ATOM 533 N N . LEU A 1 70 ? -13.727 16.609 -10.797 1 98.69 70 LEU A N 1
ATOM 534 C CA . LEU A 1 70 ? -13.555 15.93 -9.523 1 98.69 70 LEU A CA 1
ATOM 535 C C . LEU A 1 70 ? -14.898 15.586 -8.898 1 98.69 70 LEU A C 1
ATOM 537 O O . LEU A 1 70 ? -15.898 16.266 -9.156 1 98.69 70 LEU A O 1
ATOM 541 N N . ASP A 1 71 ? -14.883 14.508 -8.078 1 98.38 71 ASP A N 1
ATOM 542 C CA . ASP A 1 71 ? -16.047 14.188 -7.25 1 98.38 71 ASP A CA 1
ATOM 543 C C . ASP A 1 71 ? -15.859 14.703 -5.824 1 98.38 71 ASP A C 1
ATOM 545 O O . ASP A 1 71 ? -16.844 14.961 -5.125 1 98.38 71 ASP A O 1
ATOM 549 N N . ALA A 1 72 ? -14.672 14.852 -5.395 1 98.75 72 ALA A N 1
ATOM 550 C CA . ALA A 1 72 ? -14.312 15.391 -4.086 1 98.75 72 ALA A CA 1
ATOM 551 C C . ALA A 1 72 ? -12.891 15.938 -4.086 1 98.75 72 ALA A C 1
ATOM 553 O O . ALA A 1 72 ? -12.078 15.578 -4.941 1 98.75 72 ALA A O 1
ATOM 554 N N . LEU A 1 73 ? -12.633 16.828 -3.15 1 98.88 73 LEU A N 1
ATOM 555 C CA . LEU A 1 73 ? -11.336 17.484 -3.08 1 98.88 73 LEU A CA 1
ATOM 556 C C . LEU A 1 73 ? -10.812 17.516 -1.646 1 98.88 73 LEU A C 1
ATOM 558 O O . LEU A 1 73 ? -11.578 17.766 -0.71 1 98.88 73 LEU A O 1
ATOM 562 N N . THR A 1 74 ? -9.578 17.219 -1.477 1 98.81 74 THR A N 1
ATOM 563 C CA . THR A 1 74 ? -8.883 17.391 -0.204 1 98.81 74 THR A CA 1
ATOM 564 C C . THR A 1 74 ? -7.562 18.125 -0.401 1 98.81 74 THR A C 1
ATOM 566 O O . THR A 1 74 ? -7.305 18.672 -1.474 1 98.81 74 THR A O 1
ATOM 569 N N . PHE A 1 75 ? -6.758 18.25 0.683 1 98.38 75 PHE A N 1
ATOM 570 C CA . PHE A 1 75 ? -5.555 19.062 0.653 1 98.38 75 PHE A CA 1
ATOM 571 C C . PHE A 1 75 ? -4.359 18.297 1.207 1 98.38 75 PHE A C 1
ATOM 573 O O . PHE A 1 75 ? -4.457 17.672 2.262 1 98.38 75 PHE A O 1
ATOM 580 N N . GLU A 1 76 ? -3.324 18.281 0.511 1 94.62 76 GLU A N 1
ATOM 581 C CA . GLU A 1 76 ? -2.08 17.812 1.115 1 94.62 76 GLU A CA 1
ATOM 582 C C . GLU A 1 76 ? -1.115 18.969 1.359 1 94.62 76 GLU A C 1
ATOM 584 O O . GLU A 1 76 ? -0.173 18.844 2.145 1 94.62 76 GLU A O 1
ATOM 589 N N . PHE A 1 77 ? -1.286 20.047 0.704 1 89 77 PHE A N 1
ATOM 590 C CA . PHE A 1 77 ? -0.534 21.297 0.819 1 89 77 PHE A CA 1
ATOM 591 C C . PHE A 1 77 ? -1.401 22.406 1.41 1 89 77 PHE A C 1
ATOM 593 O O . PHE A 1 77 ? -2.492 22.672 0.908 1 89 77 PHE A O 1
ATOM 600 N N . GLU A 1 78 ? -0.905 23.094 2.395 1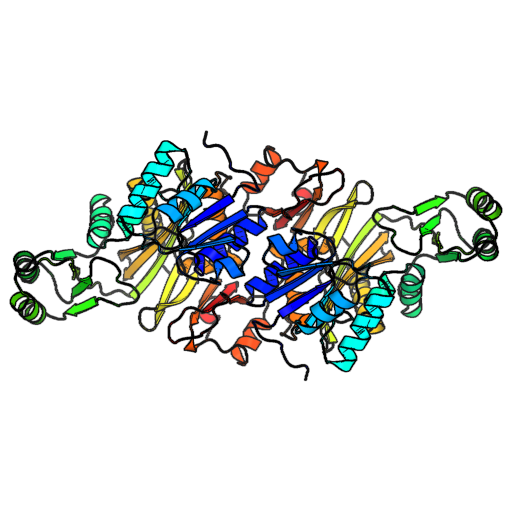 89 78 GLU A N 1
ATOM 601 C CA . GLU A 1 78 ? -1.775 24.016 3.119 1 89 78 GLU A CA 1
ATOM 602 C C . GLU A 1 78 ? -1.566 25.453 2.65 1 89 78 GLU A C 1
ATOM 604 O O . GLU A 1 78 ? -2.373 26.344 2.959 1 89 78 GLU A O 1
ATOM 609 N N . ASN A 1 79 ? -0.5 25.734 1.923 1 91.19 79 ASN A N 1
ATOM 610 C CA . ASN A 1 79 ? -0.223 27.109 1.541 1 91.19 79 ASN A CA 1
ATOM 611 C C . ASN A 1 79 ? -0.842 27.453 0.189 1 91.19 79 ASN A C 1
ATOM 613 O O . ASN A 1 79 ? -0.162 27.984 -0.694 1 91.19 79 ASN A O 1
ATOM 617 N N . ILE A 1 80 ? -2.123 27.203 0.087 1 94.62 80 ILE A N 1
ATOM 618 C CA . ILE A 1 80 ? -2.924 27.594 -1.066 1 94.62 80 ILE A CA 1
ATOM 619 C C . ILE A 1 80 ? -3.309 29.062 -0.945 1 94.62 80 ILE A C 1
ATOM 621 O O . ILE A 1 80 ? -3.783 29.5 0.105 1 94.62 80 ILE A O 1
ATOM 625 N N . PRO A 1 81 ? -3.123 29.812 -2.055 1 95.44 81 PRO A N 1
ATOM 626 C CA . PRO A 1 81 ? -3.482 31.234 -1.975 1 95.44 81 PRO A CA 1
ATOM 627 C C . PRO A 1 81 ? -4.945 31.453 -1.595 1 95.44 81 PRO A C 1
ATOM 629 O O . PRO A 1 81 ? -5.816 30.688 -2.018 1 95.44 81 PRO A O 1
ATOM 632 N N . ASN A 1 82 ? -5.133 32.531 -0.916 1 94.94 82 ASN A N 1
ATOM 633 C CA . ASN A 1 82 ? -6.457 32.812 -0.379 1 94.94 82 ASN A CA 1
ATOM 634 C C . ASN A 1 82 ? -7.492 32.969 -1.491 1 94.94 82 ASN A C 1
ATOM 636 O O . ASN A 1 82 ? -8.641 32.531 -1.341 1 94.94 82 ASN A O 1
ATOM 640 N N . ALA A 1 83 ? -7.113 33.625 -2.539 1 96.88 83 ALA A N 1
ATOM 641 C CA . ALA A 1 83 ? -8.031 33.812 -3.664 1 96.88 83 ALA A CA 1
ATOM 642 C C . ALA A 1 83 ? -8.492 32.469 -4.211 1 96.88 83 ALA A C 1
ATOM 644 O O . ALA A 1 83 ? -9.656 32.281 -4.559 1 96.88 83 ALA A O 1
ATOM 645 N N . GLU A 1 84 ? -7.605 31.562 -4.301 1 97.69 84 GLU A N 1
ATOM 646 C CA . GLU A 1 84 ? -7.906 30.219 -4.812 1 97.69 84 GLU A CA 1
ATOM 647 C C . GLU A 1 84 ? -8.742 29.422 -3.812 1 97.69 84 GLU A C 1
ATOM 649 O O . GLU A 1 84 ? -9.602 28.641 -4.203 1 97.69 84 GLU A O 1
ATOM 654 N N . LEU A 1 85 ? -8.484 29.578 -2.523 1 98 85 LEU A N 1
ATOM 655 C CA . LEU A 1 85 ? -9.344 28.969 -1.52 1 98 85 LEU A CA 1
ATOM 656 C C . LEU A 1 85 ? -10.781 29.469 -1.659 1 98 85 LEU A C 1
ATOM 658 O O . LEU A 1 85 ? -11.727 28.703 -1.521 1 98 85 LEU A O 1
ATOM 662 N N . ASN A 1 86 ? -10.922 30.781 -1.911 1 98.19 86 ASN A N 1
ATOM 663 C CA . ASN A 1 86 ? -12.242 31.344 -2.158 1 98.19 86 ASN A CA 1
ATOM 664 C C . ASN A 1 86 ? -12.898 30.734 -3.391 1 98.19 86 ASN A C 1
ATOM 666 O O . ASN A 1 86 ? -14.094 30.438 -3.379 1 98.19 86 ASN A O 1
ATOM 670 N N . LEU A 1 87 ? -12.109 30.609 -4.406 1 98.5 87 LEU A N 1
ATOM 671 C CA . LEU A 1 87 ? -12.609 30.016 -5.645 1 98.5 87 LEU A CA 1
ATOM 672 C C . LEU A 1 87 ? -13.086 28.594 -5.414 1 98.5 87 LEU A C 1
ATOM 674 O O . LEU A 1 87 ? -14.148 28.188 -5.91 1 98.5 87 LEU A O 1
ATOM 678 N N . ILE A 1 88 ? -12.336 27.812 -4.652 1 98.75 88 ILE A N 1
ATOM 679 C CA . ILE A 1 88 ? -12.688 26.422 -4.332 1 98.75 88 ILE A CA 1
ATOM 680 C C . ILE A 1 88 ? -13.992 26.406 -3.537 1 98.75 88 ILE A C 1
ATOM 682 O O . ILE A 1 88 ? -14.883 25.594 -3.824 1 98.75 88 ILE A O 1
ATOM 686 N N . GLN A 1 89 ? -14.062 27.281 -2.594 1 98.38 89 GLN A N 1
ATOM 687 C CA . GLN A 1 89 ? -15.266 27.359 -1.764 1 98.38 89 GLN A CA 1
ATOM 688 C C . GLN A 1 89 ? -16.5 27.688 -2.604 1 98.38 89 GLN A C 1
ATOM 690 O O . GLN A 1 89 ? -17.516 27.016 -2.488 1 98.38 89 GLN A O 1
ATOM 695 N N . LYS A 1 90 ? -16.406 28.688 -3.395 1 98.38 90 LYS A N 1
ATOM 696 C CA . LYS A 1 90 ? -17.516 29.094 -4.246 1 98.38 90 LYS A CA 1
ATOM 697 C C . LYS A 1 90 ? -17.922 27.984 -5.203 1 98.38 90 LYS A C 1
ATOM 699 O O . LYS A 1 90 ? -19.109 27.734 -5.406 1 98.38 90 LYS A O 1
ATOM 704 N N . PHE A 1 91 ? -16.953 27.375 -5.805 1 98.62 91 PHE A N 1
ATOM 705 C CA . PHE A 1 91 ? -17.219 26.266 -6.719 1 98.62 91 PHE A CA 1
ATOM 706 C C . PHE A 1 91 ? -17.938 25.141 -6.004 1 98.62 91 PHE A C 1
ATOM 708 O O . PHE A 1 91 ? -18.875 24.562 -6.547 1 98.62 91 PHE A O 1
ATOM 715 N N . SER A 1 92 ? -17.391 24.828 -4.836 1 98.19 92 SER A N 1
ATOM 716 C CA . SER A 1 92 ? -18 23.781 -4.027 1 98.19 92 SER A CA 1
ATOM 717 C C . SER A 1 92 ? -19.469 24.078 -3.748 1 98.19 92 SER A C 1
ATOM 719 O O . SER A 1 92 ? -20.328 23.203 -3.922 1 98.19 92 SER A O 1
ATOM 721 N N . GLU A 1 93 ? -19.781 25.234 -3.338 1 97.5 93 GLU A N 1
ATOM 722 C CA . GLU A 1 93 ? -21.141 25.656 -3 1 97.5 93 GLU A CA 1
ATOM 723 C C . GLU A 1 93 ? -22.047 25.625 -4.227 1 97.5 93 GLU A C 1
ATOM 725 O O . GLU A 1 93 ? -23.203 25.219 -4.141 1 97.5 93 GLU A O 1
ATOM 730 N N . LYS A 1 94 ? -21.516 26.047 -5.277 1 97.88 94 LYS A N 1
ATOM 731 C CA . LYS A 1 94 ? -22.297 26.172 -6.5 1 97.88 94 LYS A CA 1
ATOM 732 C C . LYS A 1 94 ? -22.562 24.797 -7.125 1 97.88 94 LYS A C 1
ATOM 734 O O . LYS A 1 94 ? -23.641 24.531 -7.633 1 97.88 94 LYS A O 1
ATOM 739 N N . ASN A 1 95 ? -21.594 23.906 -7.117 1 97.44 95 ASN A N 1
ATOM 740 C CA . ASN A 1 95 ? -21.641 22.688 -7.906 1 97.44 95 ASN A CA 1
ATOM 741 C C . ASN A 1 95 ? -21.812 21.453 -7.023 1 97.44 95 ASN A C 1
ATOM 743 O O . ASN A 1 95 ? -21.969 20.344 -7.523 1 97.44 95 ASN A O 1
ATOM 747 N N . GLY A 1 96 ? -21.703 21.641 -5.727 1 96 96 GLY A N 1
ATOM 748 C CA . GLY A 1 96 ? -21.891 20.531 -4.801 1 96 96 GLY A CA 1
ATOM 749 C C . GLY A 1 96 ? -20.641 19.672 -4.637 1 96 96 GLY A C 1
ATOM 750 O O . GLY A 1 96 ? -20.734 18.5 -4.266 1 96 96 GLY A O 1
ATOM 751 N N . LEU A 1 97 ? -19.484 20.203 -5 1 98 97 LEU A N 1
ATOM 752 C CA . LEU A 1 97 ? -18.234 19.484 -4.816 1 98 97 LEU A CA 1
ATOM 753 C C . LEU A 1 97 ? -17.906 19.344 -3.334 1 98 97 LEU A C 1
ATOM 755 O O . LEU A 1 97 ? -17.875 20.328 -2.6 1 98 97 LEU A O 1
ATOM 759 N N . ARG A 1 98 ? -17.641 18.125 -2.893 1 97.75 98 ARG A N 1
ATOM 760 C CA . ARG A 1 98 ? -17.219 17.859 -1.523 1 97.75 98 ARG A CA 1
ATOM 761 C C . ARG A 1 98 ? -15.766 18.281 -1.314 1 97.75 98 ARG A C 1
ATOM 763 O O . ARG A 1 98 ? -14.875 17.859 -2.059 1 97.75 98 ARG A O 1
ATOM 770 N N . VAL A 1 99 ? -15.609 19.156 -0.328 1 98.62 99 VAL A N 1
ATOM 771 C CA . VAL A 1 99 ? -14.258 19.625 -0.023 1 98.62 99 VAL A CA 1
ATOM 772 C C . VAL A 1 99 ? -13.977 19.453 1.469 1 98.62 99 VAL A C 1
ATOM 774 O O . VAL A 1 99 ? -14.578 20.141 2.299 1 98.62 99 VAL A O 1
ATOM 777 N N . TYR A 1 100 ? -13.078 18.516 1.81 1 98.62 100 TYR A N 1
ATOM 778 C CA . TYR A 1 100 ? -12.711 18.266 3.201 1 98.62 100 TYR A CA 1
ATOM 779 C C . TYR A 1 100 ? -11.203 18.203 3.367 1 98.62 100 TYR A C 1
ATOM 781 O O . TYR A 1 100 ? -10.516 17.484 2.645 1 98.62 100 TYR A O 1
ATOM 789 N N . PRO A 1 101 ? -10.641 18.969 4.34 1 98.44 101 PRO A N 1
ATOM 790 C CA . PRO A 1 101 ? -11.383 19.906 5.195 1 98.44 101 PRO A CA 1
ATOM 791 C C . PRO A 1 101 ? -11.867 21.141 4.438 1 98.44 101 PRO A C 1
ATOM 793 O O . PRO A 1 101 ? -11.547 21.312 3.258 1 98.44 101 PRO A O 1
ATOM 796 N N . SER A 1 102 ? -12.68 21.922 5.078 1 98.31 102 SER A N 1
ATOM 797 C CA . SER A 1 102 ? -13.172 23.125 4.441 1 98.31 102 SER A CA 1
ATOM 798 C C . SER A 1 102 ? -12.047 24.141 4.219 1 98.31 102 SER A C 1
ATOM 800 O O . SER A 1 102 ? -11.078 24.172 4.98 1 98.31 102 SER A O 1
ATOM 802 N N . PRO A 1 103 ? -12.164 24.938 3.16 1 98.06 103 PRO A N 1
ATOM 803 C CA . PRO A 1 103 ? -11.172 26 2.945 1 98.06 103 PRO A CA 1
ATOM 804 C C . PRO A 1 103 ? -10.969 26.875 4.18 1 98.06 103 PRO A C 1
ATOM 806 O O . PRO A 1 103 ? -9.859 27.359 4.422 1 98.06 103 PRO A O 1
ATOM 809 N N . GLU A 1 104 ? -11.969 27.078 4.98 1 97.19 104 GLU A N 1
ATOM 810 C CA . GLU A 1 104 ? -11.852 27.875 6.195 1 97.19 104 GLU A CA 1
ATOM 811 C C . GLU A 1 104 ? -10.883 27.234 7.188 1 97.19 104 GLU A C 1
ATOM 813 O O . GLU A 1 104 ? -10.117 27.922 7.855 1 97.19 104 GLU A O 1
ATOM 818 N N . CYS A 1 105 ? -10.922 25.938 7.32 1 97.94 105 CYS A N 1
ATOM 819 C CA . CYS A 1 105 ? -10 25.234 8.203 1 97.94 105 CYS A CA 1
ATOM 820 C C . CYS A 1 105 ? -8.562 25.406 7.723 1 97.94 105 CYS A C 1
ATOM 822 O O . CYS A 1 105 ? -7.645 25.547 8.539 1 97.94 105 CYS A O 1
ATOM 824 N N . ILE A 1 106 ? -8.383 25.406 6.375 1 97.81 106 ILE A N 1
ATOM 825 C CA . ILE A 1 106 ? -7.062 25.625 5.801 1 97.81 106 ILE A CA 1
ATOM 826 C C . ILE A 1 106 ? -6.578 27.031 6.16 1 97.81 106 ILE A C 1
ATOM 828 O O . ILE A 1 106 ? -5.422 27.219 6.551 1 97.81 106 ILE A O 1
ATOM 832 N N . ARG A 1 107 ? -7.441 28 6.117 1 96.44 107 ARG A N 1
ATOM 833 C CA . ARG A 1 107 ? -7.117 29.391 6.414 1 96.44 107 ARG A CA 1
ATOM 834 C C . ARG A 1 107 ? -6.656 29.562 7.855 1 96.44 107 ARG A C 1
ATOM 836 O O . ARG A 1 107 ? -5.734 30.328 8.133 1 96.44 107 ARG A O 1
ATOM 843 N N . ILE A 1 108 ? -7.285 28.859 8.703 1 96.38 108 ILE A N 1
ATOM 844 C CA . ILE A 1 108 ? -6.926 28.938 10.117 1 96.38 108 ILE A CA 1
ATOM 845 C C . ILE A 1 108 ? -5.465 28.531 10.305 1 96.38 108 ILE A C 1
ATOM 847 O O . ILE A 1 108 ? -4.703 29.219 10.977 1 96.38 108 ILE A O 1
ATOM 851 N N . ALA A 1 109 ? -5.066 27.516 9.656 1 94.94 109 ALA A N 1
ATOM 852 C CA . ALA A 1 109 ? -3.74 26.938 9.852 1 94.94 109 ALA A CA 1
ATOM 853 C C . ALA A 1 109 ? -2.678 27.75 9.109 1 94.94 109 ALA A C 1
ATOM 855 O O . ALA A 1 109 ? -1.486 27.641 9.414 1 94.94 109 ALA A O 1
ATOM 856 N N . GLN A 1 110 ? -3.072 28.625 8.172 1 94.81 110 GLN A N 1
ATOM 857 C CA . GLN A 1 110 ? -2.137 29.344 7.312 1 94.81 110 GLN A CA 1
ATOM 858 C C . GLN A 1 110 ? -1.551 30.562 8.023 1 94.81 110 GLN A C 1
ATOM 860 O O . GLN A 1 110 ? -0.552 31.125 7.574 1 94.81 110 GLN A O 1
ATOM 865 N N . HIS A 1 111 ? -2.182 30.953 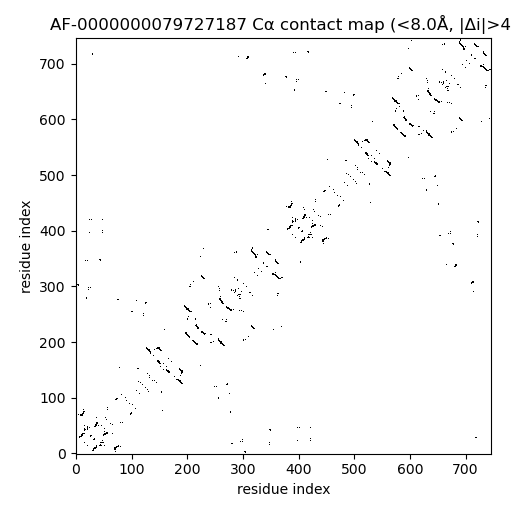9.078 1 94.56 111 HIS A N 1
ATOM 866 C CA . HIS A 1 111 ? -1.819 32.188 9.758 1 94.56 111 HIS A CA 1
ATOM 867 C C . HIS A 1 111 ? -1.708 31.984 11.266 1 94.56 111 HIS A C 1
ATOM 869 O O . HIS A 1 111 ? -2.711 31.734 11.938 1 94.56 111 HIS A O 1
ATOM 875 N N . ARG A 1 112 ? -0.535 32.219 11.805 1 95.56 112 ARG A N 1
ATOM 876 C CA . ARG A 1 112 ? -0.236 31.859 13.188 1 95.56 112 ARG A CA 1
ATOM 877 C C . ARG A 1 112 ? -1.134 32.625 14.156 1 95.56 112 ARG A C 1
ATOM 879 O O . ARG A 1 112 ? -1.569 32.062 15.172 1 95.56 112 ARG A O 1
ATOM 886 N N . ILE A 1 113 ? -1.357 33.875 13.859 1 96 113 ILE A N 1
ATOM 887 C CA . ILE A 1 113 ? -2.195 34.688 14.75 1 96 113 ILE A CA 1
ATOM 888 C C . ILE A 1 113 ? -3.619 34.125 14.75 1 96 113 ILE A C 1
ATOM 890 O O . ILE A 1 113 ? -4.242 34 15.805 1 96 113 ILE A O 1
ATOM 894 N N . ARG A 1 114 ? -4.133 33.844 13.594 1 95.88 114 ARG A N 1
ATOM 895 C CA . ARG A 1 114 ? -5.465 33.25 13.492 1 95.88 114 ARG A CA 1
ATOM 896 C C . ARG A 1 114 ? -5.531 31.906 14.219 1 95.88 114 ARG A C 1
ATOM 898 O O . ARG A 1 114 ? -6.488 31.641 14.953 1 95.88 114 ARG A O 1
ATOM 905 N N . GLU A 1 115 ? -4.582 31.078 14.016 1 97.19 115 GLU A N 1
ATOM 906 C CA . GLU A 1 115 ? -4.508 29.766 14.641 1 97.19 115 GLU A CA 1
ATOM 907 C C . GLU A 1 115 ? -4.527 29.859 16.156 1 97.19 115 GLU A C 1
ATOM 909 O O . GLU A 1 115 ? -5.359 29.25 16.812 1 97.19 115 GLU A O 1
ATOM 914 N N . LYS A 1 116 ? -3.658 30.688 16.703 1 97.12 116 LYS A N 1
ATOM 915 C CA . LYS A 1 116 ? -3.543 30.828 18.156 1 97.12 116 LYS A CA 1
ATOM 916 C C . LYS A 1 116 ? -4.781 31.484 18.75 1 97.12 116 LYS A C 1
ATOM 918 O O . LYS A 1 116 ? -5.176 31.188 19.875 1 97.12 116 LYS A O 1
ATOM 923 N N . SER A 1 117 ? -5.324 32.406 17.984 1 97.5 117 SER A N 1
ATOM 924 C CA . SER A 1 117 ? -6.562 33.031 18.422 1 97.5 117 SER A CA 1
ATOM 925 C C . SER A 1 117 ? -7.699 32.031 18.516 1 97.5 117 SER A C 1
ATOM 927 O O . SER A 1 117 ? -8.508 32.094 19.453 1 97.5 117 SER A O 1
ATOM 929 N N . VAL A 1 118 ? -7.77 31.141 17.562 1 98.12 118 VAL A N 1
ATOM 930 C CA . VAL A 1 118 ? -8.766 30.078 17.594 1 98.12 118 VAL A CA 1
ATOM 931 C C . VAL A 1 118 ? -8.539 29.188 18.797 1 98.12 118 VAL A C 1
ATOM 933 O O . VAL A 1 118 ? -9.484 28.828 19.516 1 98.12 118 VAL A O 1
ATOM 936 N N . PHE A 1 119 ? -7.258 28.812 19.062 1 98.25 119 PHE A N 1
ATOM 937 C CA . PHE A 1 119 ? -6.938 28.016 20.234 1 98.25 119 PHE A CA 1
ATOM 938 C C . PHE A 1 119 ? -7.449 28.688 21.516 1 98.25 119 PHE A C 1
ATOM 940 O O . PHE A 1 119 ? -8.125 28.062 22.328 1 98.25 119 PHE A O 1
ATOM 947 N N . ARG A 1 120 ? -7.195 29.938 21.625 1 97.25 120 ARG A N 1
ATOM 948 C CA . ARG A 1 120 ? -7.582 30.688 22.812 1 97.25 120 ARG A CA 1
ATOM 949 C C . ARG A 1 120 ? -9.102 30.75 22.953 1 97.25 120 ARG A C 1
ATOM 951 O O . ARG A 1 120 ? -9.633 30.547 24.047 1 97.25 120 ARG A O 1
ATOM 958 N N . LYS A 1 121 ? -9.703 31.062 21.891 1 97.94 121 LYS A N 1
ATOM 959 C CA . LYS A 1 121 ? -11.164 31.156 21.891 1 97.94 121 LYS A CA 1
ATOM 960 C C . LYS A 1 121 ? -11.797 29.844 22.344 1 97.94 121 LYS A C 1
ATOM 962 O O . LYS A 1 121 ? -12.836 29.844 23 1 97.94 121 LYS A O 1
ATOM 967 N N . LEU A 1 122 ? -11.188 28.719 22.031 1 98.38 122 LEU A N 1
ATOM 968 C CA . LEU A 1 122 ? -11.719 27.406 22.359 1 98.38 122 LEU A CA 1
ATOM 969 C C . LEU A 1 122 ? -11.25 26.938 23.734 1 98.38 122 LEU A C 1
ATOM 971 O O . LEU A 1 122 ? -11.539 25.812 24.156 1 98.38 122 LEU A O 1
ATOM 975 N N . GLY A 1 123 ? -10.477 27.75 24.406 1 98 123 GLY A N 1
ATOM 976 C CA . GLY A 1 123 ? -9.977 27.422 25.734 1 98 123 GLY A CA 1
ATOM 977 C C . GLY A 1 123 ? -8.82 26.438 25.703 1 98 123 GLY A C 1
ATOM 978 O O . GLY A 1 123 ? -8.555 25.75 26.703 1 98 123 GLY A O 1
ATOM 979 N N . LEU A 1 124 ? -8.195 26.328 24.609 1 98.31 124 LEU A N 1
ATOM 980 C CA . LEU A 1 124 ? -7.059 25.422 24.484 1 98.31 124 LEU A CA 1
ATOM 981 C C . LEU A 1 124 ? -5.77 26.109 24.922 1 98.31 124 LEU A C 1
ATOM 983 O O . LEU A 1 124 ? -5.566 27.297 24.656 1 98.31 124 LEU A O 1
ATOM 987 N N . PRO A 1 125 ? -4.957 25.406 25.625 1 97 125 PRO A N 1
ATOM 988 C CA . PRO A 1 125 ? -3.756 26.031 26.172 1 97 125 PRO A CA 1
ATOM 989 C C . PRO A 1 125 ? -2.732 26.391 25.094 1 97 125 PRO A C 1
ATOM 991 O O . PRO A 1 125 ? -2.381 25.547 24.266 1 97 125 PRO A O 1
ATOM 994 N N . THR A 1 126 ? -2.236 27.578 25.078 1 96 126 THR A N 1
ATOM 995 C CA . THR A 1 126 ? -1.157 28.078 24.234 1 96 126 THR A CA 1
ATOM 996 C C . THR A 1 126 ? -0.233 29 25.031 1 96 126 THR A C 1
ATOM 998 O O . THR A 1 126 ? -0.559 29.406 26.141 1 96 126 THR A O 1
ATOM 1001 N N . VAL A 1 127 ? 0.885 29.266 24.438 1 96.38 127 VAL A N 1
ATOM 1002 C CA . VAL A 1 127 ? 1.741 30.281 25.031 1 96.38 127 VAL A CA 1
ATOM 1003 C C . VAL A 1 127 ? 1.105 31.672 24.859 1 96.38 127 VAL A C 1
ATOM 1005 O O . VAL A 1 127 ? 0.274 31.859 23.984 1 96.38 127 VAL A O 1
ATOM 1008 N N . ALA A 1 128 ? 1.534 32.5 25.734 1 97.25 128 ALA A N 1
ATOM 1009 C CA . ALA A 1 128 ? 1.152 33.906 25.469 1 97.25 128 ALA A CA 1
ATOM 1010 C C . ALA A 1 128 ? 1.747 34.406 24.156 1 97.25 128 ALA A C 1
ATOM 1012 O O . ALA A 1 128 ? 2.893 34.062 23.828 1 97.25 128 ALA A O 1
ATOM 1013 N N . PHE A 1 129 ? 0.928 35.062 23.422 1 97.94 129 PHE A N 1
ATOM 1014 C CA . PHE A 1 129 ? 1.398 35.562 22.141 1 97.94 129 PHE A CA 1
ATOM 1015 C C . PHE A 1 129 ? 0.873 36.969 21.875 1 97.94 129 PHE A C 1
ATOM 1017 O O . PHE A 1 129 ? -0.156 37.375 22.422 1 97.94 129 PHE A O 1
ATOM 1024 N N . TYR A 1 130 ? 1.6 37.688 21.031 1 97.88 130 TYR A N 1
ATOM 1025 C CA . TYR A 1 130 ? 1.339 39.094 20.75 1 97.88 130 TYR A CA 1
ATOM 1026 C C . TYR A 1 130 ? 1.448 39.375 19.25 1 97.88 130 TYR A C 1
ATOM 1028 O O . TYR A 1 130 ? 2.551 39.406 18.703 1 97.88 130 TYR A O 1
ATOM 1036 N N . PRO A 1 131 ? 0.292 39.625 18.625 1 97.25 131 PRO A N 1
ATOM 1037 C CA . PRO A 1 131 ? 0.357 40.031 17.219 1 97.25 131 PRO A CA 1
ATOM 1038 C C . PRO A 1 131 ? 1.123 41.344 17.031 1 97.25 131 PRO A C 1
ATOM 1040 O O . PRO A 1 131 ? 0.966 42.281 17.828 1 97.25 131 PRO A O 1
ATOM 1043 N N . ILE A 1 132 ? 1.982 41.344 16.078 1 97 132 ILE A N 1
ATOM 1044 C CA . ILE A 1 132 ? 2.75 42.531 15.758 1 97 132 ILE A CA 1
ATOM 1045 C C . ILE A 1 132 ? 2.461 42.969 14.312 1 97 132 ILE A C 1
ATOM 1047 O O . ILE A 1 132 ? 3.15 42.531 13.391 1 97 132 ILE A O 1
ATOM 1051 N N . THR A 1 133 ? 1.558 43.875 14.195 1 95.88 133 THR A N 1
ATOM 1052 C CA . THR A 1 133 ? 1.171 44.312 12.859 1 95.88 133 THR A CA 1
ATOM 1053 C C . THR A 1 133 ? 1.685 45.719 12.562 1 95.88 133 THR A C 1
ATOM 1055 O O . THR A 1 133 ? 1.584 46.188 11.43 1 95.88 133 THR A O 1
ATOM 1058 N N . ASN A 1 134 ? 2.227 46.344 13.586 1 94.75 134 ASN A N 1
ATOM 1059 C CA . ASN A 1 134 ? 2.869 47.656 13.445 1 94.75 134 ASN A CA 1
ATOM 1060 C C . ASN A 1 134 ? 3.863 47.906 14.578 1 94.75 134 ASN A C 1
ATOM 1062 O O . ASN A 1 134 ? 3.975 47.125 15.508 1 94.75 134 ASN A O 1
ATOM 1066 N N . ARG A 1 135 ? 4.516 49.031 14.414 1 94.81 135 ARG A N 1
ATOM 1067 C CA . ARG A 1 135 ? 5.559 49.375 15.375 1 94.81 135 ARG A CA 1
ATOM 1068 C C . ARG A 1 135 ? 4.973 49.562 16.766 1 94.81 135 ARG A C 1
ATOM 1070 O O . ARG A 1 135 ? 5.602 49.219 17.766 1 94.81 135 ARG A O 1
ATOM 1077 N N . SER A 1 136 ? 3.852 50.25 16.859 1 95.94 136 SER A N 1
ATOM 1078 C CA . SER A 1 136 ? 3.225 50.5 18.156 1 95.94 136 SER A CA 1
ATOM 1079 C C . SER A 1 136 ? 2.961 49.188 18.906 1 95.94 136 SER A C 1
ATOM 1081 O O . SER A 1 136 ? 3.195 49.125 20.109 1 95.94 136 SER A O 1
ATOM 1083 N N . GLU A 1 137 ? 2.496 48.219 18.188 1 96.62 137 GLU A N 1
ATOM 1084 C CA . GLU A 1 137 ? 2.24 46.938 18.781 1 96.62 137 GLU A CA 1
ATOM 1085 C C . GLU A 1 137 ? 3.539 46.25 19.219 1 96.62 137 GLU A C 1
ATOM 1087 O O . GLU A 1 137 ? 3.576 45.531 20.219 1 96.62 137 GLU A O 1
ATOM 1092 N N . ALA A 1 138 ? 4.582 46.406 18.406 1 97.25 138 ALA A N 1
ATOM 1093 C CA . ALA A 1 138 ? 5.891 45.875 18.781 1 97.25 138 ALA A CA 1
ATOM 1094 C C . ALA A 1 138 ? 6.371 46.469 20.094 1 97.25 138 ALA A C 1
ATOM 1096 O O . ALA A 1 138 ? 6.859 45.75 20.969 1 97.25 138 ALA A O 1
ATOM 1097 N N . LEU A 1 139 ? 6.219 47.75 20.172 1 96.44 139 LEU A N 1
ATOM 1098 C CA . LEU A 1 139 ? 6.66 48.438 21.391 1 96.44 139 LEU A CA 1
ATOM 1099 C C . LEU A 1 139 ? 5.809 48.031 22.578 1 96.44 139 LEU A C 1
ATOM 1101 O O . LEU A 1 139 ? 6.324 47.906 23.703 1 96.44 139 LEU A O 1
ATOM 1105 N N . ALA A 1 140 ? 4.555 47.906 22.375 1 97.38 140 ALA A N 1
ATOM 1106 C CA . ALA A 1 140 ? 3.672 47.438 23.453 1 97.38 140 ALA A CA 1
ATOM 1107 C C . ALA A 1 140 ? 4.055 46.031 23.922 1 97.38 140 ALA A C 1
ATOM 1109 O O . ALA A 1 140 ? 3.957 45.719 25.109 1 97.38 140 ALA A O 1
ATOM 1110 N N . ALA A 1 141 ? 4.453 45.188 23 1 97.75 141 ALA A N 1
ATOM 1111 C CA . ALA A 1 141 ? 4.809 43.812 23.297 1 97.75 141 ALA A CA 1
ATOM 1112 C C . ALA A 1 141 ? 6.07 43.719 24.156 1 97.75 141 ALA A C 1
ATOM 1114 O O . ALA A 1 141 ? 6.262 42.781 24.906 1 97.75 141 ALA A O 1
ATOM 1115 N N . VAL A 1 142 ? 6.934 44.75 24 1 97.25 142 VAL A N 1
ATOM 1116 C CA . VAL A 1 142 ? 8.141 44.781 24.812 1 97.25 142 VAL A CA 1
ATOM 1117 C C . VAL A 1 142 ? 7.773 44.688 26.297 1 97.25 142 VAL A C 1
ATOM 1119 O O . VAL A 1 142 ? 8.422 43.969 27.062 1 97.25 142 VAL A O 1
ATOM 1122 N N . GLU A 1 143 ? 6.719 45.375 26.672 1 96.81 143 GLU A N 1
ATOM 1123 C CA . GLU A 1 143 ? 6.348 45.469 28.078 1 96.81 143 GLU A CA 1
ATOM 1124 C C . GLU A 1 143 ? 5.477 44.312 28.516 1 96.81 143 GLU A C 1
ATOM 1126 O O . GLU A 1 143 ? 5.543 43.844 29.656 1 96.81 143 GLU A O 1
ATOM 1131 N N . ALA A 1 144 ? 4.758 43.812 27.641 1 97.81 144 ALA A N 1
ATOM 1132 C CA . ALA A 1 144 ? 3.74 42.812 27.969 1 97.81 144 ALA A CA 1
ATOM 1133 C C . ALA A 1 144 ? 4.324 41.406 27.938 1 97.81 144 ALA A C 1
ATOM 1135 O O . ALA A 1 144 ? 3.875 40.531 28.672 1 97.81 144 ALA A O 1
ATOM 1136 N N . CYS A 1 145 ? 5.203 41.156 27.125 1 98 145 CYS A N 1
ATOM 1137 C CA . CYS A 1 145 ? 5.727 39.812 26.844 1 98 145 CYS A CA 1
ATOM 1138 C C . CYS A 1 145 ? 6.797 39.438 27.859 1 98 145 CYS A C 1
ATOM 1140 O O . CYS A 1 145 ? 7.625 40.25 28.234 1 98 145 CYS A O 1
ATOM 1142 N N . LYS A 1 146 ? 6.688 38.156 28.297 1 97.69 146 LYS A N 1
ATOM 1143 C CA . LYS A 1 146 ? 7.801 37.625 29.062 1 97.69 146 LYS A CA 1
ATOM 1144 C C . LYS A 1 146 ? 8.859 37 28.141 1 97.69 146 LYS A C 1
ATOM 1146 O O . LYS A 1 146 ? 8.523 36.375 27.141 1 97.69 146 LYS A O 1
ATOM 1151 N N . PHE A 1 147 ? 10.125 37.219 28.516 1 97.69 147 PHE A N 1
ATOM 1152 C CA . PHE A 1 147 ? 11.234 36.719 27.703 1 97.69 147 PHE A CA 1
ATOM 1153 C C . PHE A 1 147 ? 11.977 35.594 28.406 1 97.69 147 PHE A C 1
ATOM 1155 O O . PHE A 1 147 ? 12.008 35.531 29.641 1 97.69 147 PHE A O 1
ATOM 1162 N N . PRO A 1 148 ? 12.531 34.625 27.734 1 97.62 148 PRO A N 1
ATOM 1163 C CA . PRO A 1 148 ? 12.773 34.656 26.281 1 97.62 148 PRO A CA 1
ATOM 1164 C C . PRO A 1 148 ? 11.492 34.5 25.469 1 97.62 148 PRO A C 1
ATOM 1166 O O . PRO A 1 148 ? 10.492 34 25.984 1 97.62 148 PRO A O 1
ATOM 1169 N N . ALA A 1 149 ? 11.539 34.969 24.188 1 98.06 149 ALA A N 1
ATOM 1170 C CA . ALA A 1 149 ? 10.406 34.906 23.281 1 98.06 149 ALA A CA 1
ATOM 1171 C C . ALA A 1 149 ? 10.867 34.688 21.844 1 98.06 149 ALA A C 1
ATOM 1173 O O . ALA A 1 149 ? 12.047 34.906 21.516 1 98.06 149 ALA A O 1
ATOM 1174 N N . ILE A 1 150 ? 9.984 34.25 21.062 1 96.62 150 ILE A N 1
ATOM 1175 C CA . ILE A 1 150 ? 10.305 33.969 19.672 1 96.62 150 ILE A CA 1
ATOM 1176 C C . ILE A 1 150 ? 9.43 34.812 18.75 1 96.62 150 ILE A C 1
ATOM 1178 O O . ILE A 1 150 ? 8.203 34.75 18.828 1 96.62 150 ILE A O 1
ATOM 1182 N N . LEU A 1 151 ? 10.086 35.625 17.906 1 96.81 151 LEU A N 1
ATOM 1183 C CA . LEU A 1 151 ? 9.406 36.375 16.859 1 96.81 151 LEU A CA 1
ATOM 1184 C C . LEU A 1 151 ? 9.312 35.594 15.57 1 96.81 151 LEU A C 1
ATOM 1186 O O . LEU A 1 151 ? 10.32 35.062 15.078 1 96.81 151 LEU A O 1
ATOM 1190 N N . LYS A 1 152 ? 8.039 35.438 15.125 1 95.12 152 LYS A N 1
ATOM 1191 C CA . LYS A 1 152 ? 7.809 34.656 13.922 1 95.12 152 LYS A CA 1
ATOM 1192 C C . LYS A 1 152 ? 7.02 35.438 12.883 1 95.12 152 LYS A C 1
ATOM 1194 O O . LYS A 1 152 ? 6.262 36.344 13.227 1 95.12 152 LYS A O 1
ATOM 1199 N N . THR A 1 153 ? 7.316 35.094 11.641 1 93.88 153 THR A N 1
ATOM 1200 C CA . THR A 1 153 ? 6.344 35.5 10.633 1 93.88 153 THR A CA 1
ATOM 1201 C C . THR A 1 153 ? 5 34.812 10.867 1 93.88 153 THR A C 1
ATOM 1203 O O . THR A 1 153 ? 4.953 33.656 11.305 1 93.88 153 THR A O 1
ATOM 1206 N N . SER A 1 154 ? 3.959 35.531 10.531 1 93.38 154 SER A N 1
ATOM 1207 C CA . SER A 1 154 ? 2.643 34.969 10.805 1 93.38 154 SER A CA 1
ATOM 1208 C C . SER A 1 154 ? 2.244 33.969 9.75 1 93.38 154 SER A C 1
ATOM 1210 O O . SER A 1 154 ? 1.353 33.156 9.977 1 93.38 154 SER A O 1
ATOM 1212 N N . SER A 1 155 ? 2.879 34.062 8.523 1 88.88 155 SER A N 1
ATOM 1213 C CA . SER A 1 155 ? 2.58 33.125 7.438 1 88.88 155 SER A CA 1
ATOM 1214 C C . SER A 1 155 ? 3.855 32.531 6.852 1 88.88 155 SER A C 1
ATOM 1216 O O . SER A 1 155 ? 4.934 33.125 6.984 1 88.88 155 SER A O 1
ATOM 1218 N N . PHE A 1 156 ? 3.727 31.359 6.191 1 76.12 156 PHE A N 1
ATOM 1219 C CA . PHE A 1 156 ? 4.711 30.719 5.324 1 76.12 156 PHE A CA 1
ATOM 1220 C C . PHE A 1 156 ? 5.91 30.234 6.129 1 76.12 156 PHE A C 1
ATOM 1222 O O . PHE A 1 156 ? 6.898 29.766 5.559 1 76.12 156 PHE A O 1
ATOM 1229 N N . GLY A 1 157 ? 5.906 30.453 7.414 1 70.69 157 GLY A N 1
ATOM 1230 C CA . GLY A 1 157 ? 7.012 29.938 8.203 1 70.69 157 GLY A CA 1
ATOM 1231 C C . GLY A 1 157 ? 6.93 28.438 8.43 1 70.69 157 GLY A C 1
ATOM 1232 O O . GLY A 1 157 ? 5.848 27.891 8.648 1 70.69 157 GLY A O 1
ATOM 1233 N N . TYR A 1 158 ? 8.023 27.734 8.133 1 67 158 TYR A N 1
ATOM 1234 C CA . TYR A 1 158 ? 8.109 26.312 8.422 1 67 158 TYR A CA 1
ATOM 1235 C C . TYR A 1 158 ? 9.539 25.922 8.781 1 67 158 TYR A C 1
ATOM 1237 O O . TYR A 1 158 ? 10.492 26.594 8.398 1 67 158 TYR A O 1
ATOM 1245 N N . ASP A 1 159 ? 9.664 24.906 9.516 1 64.25 159 ASP A N 1
ATOM 1246 C CA . ASP A 1 159 ? 10.945 24.297 9.852 1 64.25 159 ASP A CA 1
ATOM 1247 C C . ASP A 1 159 ? 11.938 25.328 10.359 1 64.25 159 ASP A C 1
ATOM 1249 O O . ASP A 1 159 ? 13.094 25.359 9.93 1 64.25 159 ASP A O 1
ATOM 1253 N N . GLY A 1 160 ? 11.469 26.281 11.234 1 69.69 160 GLY A N 1
ATOM 1254 C CA . GLY A 1 160 ? 12.336 27.25 11.867 1 69.69 160 GLY A CA 1
ATOM 1255 C C . GLY A 1 160 ? 12.57 28.484 11.016 1 69.69 160 GLY A C 1
ATOM 1256 O O . GLY A 1 160 ? 13.094 29.484 11.5 1 69.69 160 GLY A O 1
ATOM 1257 N N . LYS A 1 161 ? 12.234 28.453 9.805 1 76 161 LYS A N 1
ATOM 1258 C CA . LYS A 1 161 ? 12.398 29.609 8.93 1 76 161 LYS A CA 1
ATOM 1259 C C . LYS A 1 161 ? 11.445 30.734 9.32 1 76 161 LYS A C 1
ATOM 1261 O O . LYS A 1 161 ? 10.281 30.484 9.641 1 76 161 LYS A O 1
ATOM 1266 N N . GLY A 1 162 ? 11.977 31.875 9.398 1 82.06 162 GLY A N 1
ATOM 1267 C CA . GLY A 1 162 ? 11.164 33.031 9.711 1 82.06 162 GLY A CA 1
ATOM 1268 C C . GLY A 1 162 ? 10.977 33.281 11.195 1 82.06 162 GLY A C 1
ATOM 1269 O O . GLY A 1 162 ? 9.945 33.781 11.625 1 82.06 162 GLY A O 1
ATOM 1270 N N . GLN A 1 163 ? 11.891 32.688 11.977 1 90.5 163 GLN A N 1
ATOM 1271 C CA . GLN A 1 163 ? 11.766 32.844 13.422 1 90.5 163 GLN A CA 1
ATOM 1272 C C . GLN A 1 163 ? 13.055 33.406 14.031 1 90.5 163 GLN A C 1
ATOM 1274 O O . GLN A 1 163 ? 14.148 33.062 13.578 1 90.5 163 GLN A O 1
ATOM 1279 N N . THR A 1 164 ? 12.953 34.219 14.953 1 93.12 164 THR A N 1
ATOM 1280 C CA . THR A 1 164 ? 14.07 34.781 15.703 1 93.12 164 THR A CA 1
ATOM 1281 C C . THR A 1 164 ? 13.797 34.719 17.203 1 93.12 164 THR A C 1
ATOM 1283 O O . THR A 1 164 ? 12.75 35.188 17.656 1 93.12 164 THR A O 1
ATOM 1286 N N . LYS A 1 165 ? 14.68 34.188 17.891 1 94.94 165 LYS A N 1
ATOM 1287 C CA . LYS A 1 165 ? 14.539 34.125 19.344 1 94.94 165 LYS A CA 1
ATOM 1288 C C . LYS A 1 165 ? 15.18 35.344 20 1 94.94 165 LYS A C 1
ATOM 1290 O O . LYS A 1 165 ? 16.297 35.719 19.656 1 94.94 165 LYS A O 1
ATOM 1295 N N . TYR A 1 166 ? 14.523 35.969 20.828 1 96.88 166 TYR A N 1
ATOM 1296 C CA . TYR A 1 166 ? 15.023 37.062 21.656 1 96.88 166 TYR A CA 1
ATOM 1297 C C . TYR A 1 166 ? 15.148 36.625 23.109 1 96.88 166 TYR A C 1
ATOM 1299 O O . TYR A 1 166 ? 14.164 36.219 23.734 1 96.88 166 TYR A O 1
ATOM 1307 N N . LYS A 1 167 ? 16.25 36.781 23.688 1 97.44 167 LYS A N 1
ATOM 1308 C CA . LYS A 1 167 ? 16.531 36.25 25.016 1 97.44 167 LYS A CA 1
ATOM 1309 C C . LYS A 1 167 ? 16.062 37.219 26.109 1 97.44 167 LYS A C 1
ATOM 1311 O O . LYS A 1 167 ? 15.727 36.781 27.219 1 97.44 167 LYS A O 1
ATOM 1316 N N . SER A 1 168 ? 16.141 38.531 25.734 1 97.44 168 SER A N 1
ATOM 1317 C CA . SER A 1 168 ? 15.82 39.5 26.766 1 97.44 168 SER A CA 1
ATOM 1318 C C . SER A 1 168 ? 14.898 40.594 26.234 1 97.44 168 SER A C 1
ATOM 1320 O O . SER A 1 168 ? 14.812 40.781 25.016 1 97.44 168 SER A O 1
ATOM 1322 N N . LYS A 1 169 ? 14.273 41.25 27.188 1 97.44 169 LYS A N 1
ATOM 1323 C CA . LYS A 1 169 ? 13.406 42.375 26.891 1 97.44 169 LYS A CA 1
ATOM 1324 C C . LYS A 1 169 ? 14.172 43.469 26.156 1 97.44 169 LYS A C 1
ATOM 1326 O O . LYS A 1 169 ? 13.656 44.062 25.203 1 97.44 169 LYS A O 1
ATOM 1331 N N . GLU A 1 170 ? 15.391 43.688 26.578 1 97.31 170 GLU A N 1
ATOM 1332 C CA . GLU A 1 170 ? 16.219 44.75 26 1 97.31 170 GLU A CA 1
ATOM 1333 C C . GLU A 1 170 ? 16.547 44.469 24.547 1 97.31 170 GLU A C 1
ATOM 1335 O O . GLU A 1 170 ? 16.484 45.375 23.703 1 97.31 170 GLU A O 1
ATOM 1340 N N . GLU A 1 171 ? 16.875 43.25 24.328 1 97.44 171 GLU A N 1
ATOM 1341 C CA . GLU A 1 171 ? 17.172 42.844 22.953 1 97.44 171 GLU A CA 1
ATOM 1342 C C . GLU A 1 171 ? 15.969 43.094 22.047 1 97.44 171 GLU A C 1
ATOM 1344 O O . GLU A 1 171 ? 16.125 43.594 20.938 1 97.44 171 GLU A O 1
ATOM 1349 N N . PHE A 1 172 ? 14.805 42.688 22.469 1 97.44 172 PHE A N 1
ATOM 1350 C CA . PHE A 1 172 ? 13.602 42.844 21.656 1 97.44 172 PHE A CA 1
ATOM 1351 C C . PHE A 1 172 ? 13.227 44.312 21.516 1 97.44 172 PHE A C 1
ATOM 1353 O O . PHE A 1 172 ? 12.758 44.75 20.453 1 97.44 172 PHE A O 1
ATOM 1360 N N . ARG A 1 173 ? 13.422 45.094 22.578 1 97.12 173 ARG A N 1
ATOM 1361 C CA . ARG A 1 173 ? 13.148 46.531 22.531 1 97.12 173 ARG A CA 1
ATOM 1362 C C . ARG A 1 173 ? 13.992 47.219 21.453 1 97.12 173 ARG A C 1
ATOM 1364 O O . ARG A 1 173 ? 13.492 48.062 20.703 1 97.12 173 ARG A O 1
ATOM 1371 N N . PHE A 1 174 ? 15.227 46.812 21.391 1 96.88 174 PHE A N 1
ATOM 1372 C CA . PHE A 1 174 ? 16.109 47.375 20.391 1 96.88 174 PHE A CA 1
ATOM 1373 C C . PHE A 1 174 ? 15.57 47.125 18.984 1 96.88 174 PHE A C 1
ATOM 1375 O O . PHE A 1 174 ? 15.539 48.031 18.141 1 96.88 174 PHE A O 1
ATOM 1382 N N . TRP A 1 175 ? 15.156 45.875 18.766 1 96.19 175 TRP A N 1
ATOM 1383 C CA . TRP A 1 175 ? 14.578 45.531 17.484 1 96.19 175 TRP A CA 1
ATOM 1384 C C . TRP A 1 175 ? 13.312 46.344 17.219 1 96.19 175 TRP A C 1
ATOM 1386 O O . TRP A 1 175 ? 13.141 46.906 16.125 1 96.19 175 TRP A O 1
ATOM 1396 N N . ALA A 1 176 ? 12.406 46.438 18.188 1 96.69 176 ALA A N 1
ATOM 1397 C CA . ALA A 1 176 ? 11.117 47.125 18.047 1 96.69 176 ALA A CA 1
ATOM 1398 C C . ALA A 1 176 ? 11.32 48.625 17.703 1 96.69 176 ALA A C 1
ATOM 1400 O O . ALA A 1 176 ? 10.547 49.188 16.938 1 96.69 176 ALA A O 1
ATOM 1401 N N . GLU A 1 177 ? 12.281 49.156 18.281 1 95.38 177 GLU A N 1
ATOM 1402 C CA . GLU A 1 177 ? 12.547 50.562 18.078 1 95.38 177 GLU A CA 1
ATOM 1403 C C . GLU A 1 177 ? 13.18 50.844 16.703 1 95.38 177 GLU A C 1
ATOM 1405 O O . GLU A 1 177 ? 13.133 51.969 16.203 1 95.38 177 GLU A O 1
ATOM 1410 N N . SER A 1 178 ? 13.758 49.812 16.219 1 94.94 178 SER A N 1
ATOM 1411 C CA . SER A 1 178 ? 14.516 49.969 14.992 1 94.94 178 SER A CA 1
ATOM 1412 C C . SER A 1 178 ? 13.625 49.781 13.766 1 94.94 178 SER A C 1
ATOM 1414 O O . SER A 1 178 ? 14.016 50.125 12.648 1 94.94 178 SER A O 1
ATOM 1416 N N . ILE A 1 179 ? 12.422 49.25 13.969 1 91.94 179 ILE A N 1
ATOM 1417 C CA . ILE A 1 179 ? 11.594 48.906 12.82 1 91.94 179 ILE A CA 1
ATOM 1418 C C . ILE A 1 179 ? 10.906 50.156 12.281 1 91.94 179 ILE A C 1
ATOM 1420 O O . ILE A 1 179 ? 10.664 51.125 13.023 1 91.94 179 ILE A O 1
ATOM 1424 N N . GLY A 1 180 ? 10.703 50.219 11.062 1 87.94 180 GLY A N 1
ATOM 1425 C CA . GLY A 1 180 ? 10.031 51.312 10.414 1 87.94 180 GLY A CA 1
ATOM 1426 C C . GLY A 1 180 ? 8.539 51.344 10.664 1 87.94 180 GLY A C 1
ATOM 1427 O O . GLY A 1 180 ? 8.016 50.562 11.445 1 87.94 180 GLY A O 1
ATOM 1428 N N . CYS A 1 181 ? 7.805 52.312 10.039 1 86.44 181 CYS A N 1
ATOM 1429 C CA . CYS A 1 181 ? 6.387 52.531 10.289 1 86.44 181 CYS A CA 1
ATOM 1430 C C . CYS A 1 181 ? 5.523 51.688 9.359 1 86.44 181 CYS A C 1
ATOM 1432 O O . CYS A 1 181 ? 4.297 51.719 9.445 1 86.44 181 CYS A O 1
ATOM 1434 N N . GLY A 1 182 ? 6.113 50.875 8.586 1 88.38 182 GLY A N 1
ATOM 1435 C CA . GLY A 1 182 ? 5.344 50.094 7.641 1 88.38 182 GLY A CA 1
ATOM 1436 C C . GLY A 1 182 ? 4.586 48.938 8.297 1 88.38 182 GLY A C 1
ATOM 1437 O O . GLY A 1 182 ? 4.816 48.625 9.469 1 88.38 182 GLY A O 1
ATOM 1438 N N . PRO A 1 183 ? 3.605 48.375 7.559 1 90.19 183 PRO A N 1
ATOM 1439 C CA . PRO A 1 183 ? 2.834 47.25 8.094 1 90.19 183 PRO A CA 1
ATOM 1440 C C . PRO A 1 183 ? 3.686 46 8.312 1 90.19 183 PRO A C 1
ATOM 1442 O O . PRO A 1 183 ? 4.605 45.75 7.539 1 90.19 183 PRO A O 1
ATOM 1445 N N . LEU A 1 184 ? 3.422 45.312 9.352 1 92.19 184 LEU A N 1
ATOM 1446 C CA . LEU A 1 184 ? 4.074 44.062 9.688 1 92.19 184 LEU A CA 1
ATOM 1447 C C . LEU A 1 184 ? 3.049 42.938 9.828 1 92.19 184 LEU A C 1
ATOM 1449 O O . LEU A 1 184 ? 1.853 43.188 9.969 1 92.19 184 LEU A O 1
ATOM 1453 N N . ASP A 1 185 ? 3.439 41.75 9.648 1 95.12 185 ASP A N 1
ATOM 1454 C CA . ASP A 1 185 ? 2.648 40.562 9.914 1 95.12 185 ASP A CA 1
ATOM 1455 C C . ASP A 1 185 ? 3.469 39.531 10.664 1 95.12 185 ASP A C 1
ATOM 1457 O O . ASP A 1 185 ? 3.893 38.531 10.086 1 95.12 185 ASP A O 1
ATOM 1461 N N . LEU A 1 186 ? 3.639 39.812 11.938 1 96.5 186 LEU A N 1
ATOM 1462 C CA . LEU A 1 186 ? 4.5 39.031 12.805 1 96.5 186 LEU A CA 1
ATOM 1463 C C . LEU A 1 186 ? 3.775 38.625 14.086 1 96.5 186 LEU A C 1
ATOM 1465 O O . LEU A 1 186 ? 2.744 39.219 14.422 1 96.5 186 LEU A O 1
ATOM 1469 N N . ILE A 1 187 ? 4.258 37.688 14.719 1 97.06 187 ILE A N 1
ATOM 1470 C CA . ILE A 1 187 ? 3.734 37.25 16.016 1 97.06 187 ILE A CA 1
ATOM 1471 C C . ILE A 1 187 ? 4.891 37 16.969 1 97.06 187 ILE A C 1
ATOM 1473 O O . ILE A 1 187 ? 5.887 36.375 16.609 1 97.06 187 ILE A O 1
ATOM 1477 N N . LEU A 1 188 ? 4.84 37.594 18.109 1 97.81 188 LEU A N 1
ATOM 1478 C CA . LEU A 1 188 ? 5.777 37.312 19.203 1 97.81 188 LEU A CA 1
ATOM 1479 C C . LEU A 1 188 ? 5.195 36.312 20.188 1 97.81 188 LEU A C 1
ATOM 1481 O O . LEU A 1 188 ? 4.121 36.531 20.75 1 97.81 188 LEU A O 1
ATOM 1485 N N . GLU A 1 189 ? 5.875 35.219 20.375 1 97.5 189 GLU A N 1
ATOM 1486 C CA . GLU A 1 189 ? 5.41 34.156 21.281 1 97.5 189 GLU A CA 1
ATOM 1487 C C . GLU A 1 189 ? 6.375 33.969 22.453 1 97.5 189 GLU A C 1
ATOM 1489 O O . GLU A 1 189 ? 7.59 33.906 22.25 1 97.5 189 GLU A O 1
ATOM 1494 N N . GLU A 1 190 ? 5.797 33.969 23.656 1 97.81 190 GLU A N 1
ATOM 1495 C CA . GLU A 1 190 ? 6.648 33.594 24.797 1 97.81 190 GLU A CA 1
ATOM 1496 C C . GLU A 1 190 ? 7.223 32.188 24.641 1 97.81 190 GLU A C 1
ATOM 1498 O O . GLU A 1 190 ? 6.535 31.297 24.156 1 97.81 190 GLU A O 1
ATOM 1503 N N . TYR A 1 191 ? 8.453 32.094 25.016 1 96.56 191 TYR A N 1
ATOM 1504 C CA . TYR A 1 191 ? 9.125 30.797 24.906 1 96.56 191 TYR A CA 1
ATOM 1505 C C . TYR A 1 191 ? 8.617 29.828 25.953 1 96.56 191 TYR A C 1
ATOM 1507 O O . TYR A 1 191 ? 8.461 30.203 27.125 1 96.56 191 TYR A O 1
ATOM 1515 N N . PHE A 1 192 ? 8.234 28.656 25.594 1 96.06 192 PHE A N 1
ATOM 1516 C CA . PHE A 1 192 ? 7.871 27.594 26.516 1 96.06 192 PHE A CA 1
ATOM 1517 C C . PHE A 1 192 ? 9.016 26.609 26.688 1 96.06 192 PHE A C 1
ATOM 1519 O O . PHE A 1 192 ? 9.43 25.953 25.719 1 96.06 192 PHE A O 1
ATOM 1526 N N . ASP A 1 193 ? 9.562 26.516 27.859 1 95.88 193 ASP A N 1
ATOM 1527 C CA . ASP A 1 193 ? 10.625 25.547 28.156 1 95.88 193 ASP A CA 1
ATOM 1528 C C . ASP A 1 193 ? 10.062 24.125 28.234 1 95.88 193 ASP A C 1
ATOM 1530 O O . ASP A 1 193 ? 9.633 23.688 29.312 1 95.88 193 ASP A O 1
ATOM 1534 N N . PHE A 1 194 ? 10.133 23.391 27.172 1 96.56 194 PHE A N 1
ATOM 1535 C CA . PHE A 1 194 ? 9.492 22.078 27.109 1 96.56 194 PHE A CA 1
ATOM 1536 C C . PHE A 1 194 ? 10.531 20.969 27.219 1 96.56 194 PHE A C 1
ATOM 1538 O O . PHE A 1 194 ? 11.727 21.203 27 1 96.56 194 PHE A O 1
ATOM 1545 N N . GLU A 1 195 ? 10.078 19.734 27.578 1 97.56 195 GLU A N 1
ATOM 1546 C CA . GLU A 1 195 ? 10.906 18.531 27.672 1 97.56 195 GLU A CA 1
ATOM 1547 C C . GLU A 1 195 ? 10.648 17.578 26.516 1 97.56 195 GLU A C 1
ATOM 1549 O O . GLU A 1 195 ? 11.539 16.828 26.109 1 97.56 195 GLU A O 1
ATOM 1554 N N . LYS A 1 196 ? 9.383 17.594 26.062 1 98 196 LYS A N 1
ATOM 1555 C CA . LYS A 1 196 ? 8.984 16.703 24.984 1 98 196 LYS A CA 1
ATOM 1556 C C . LYS A 1 196 ? 8.133 17.438 23.953 1 98 196 LYS A C 1
ATOM 1558 O O . LYS A 1 196 ? 7.457 18.406 24.266 1 98 196 LYS A O 1
ATOM 1563 N N . GLU A 1 197 ? 8.203 17.016 22.766 1 98.19 197 GLU A N 1
ATOM 1564 C CA . GLU A 1 197 ? 7.25 17.359 21.719 1 98.19 197 GLU A CA 1
ATOM 1565 C C . GLU A 1 197 ? 6.312 16.203 21.406 1 98.19 197 GLU A C 1
ATOM 1567 O O . GLU A 1 197 ? 6.723 15.039 21.453 1 98.19 197 GLU A O 1
ATOM 1572 N N . ALA A 1 198 ? 5.105 16.5 21.172 1 98.75 198 ALA A N 1
ATOM 1573 C CA . ALA A 1 198 ? 4.086 15.477 20.969 1 98.75 198 ALA A CA 1
ATOM 1574 C C . ALA A 1 198 ? 3.15 15.836 19.828 1 98.75 198 ALA A C 1
ATOM 1576 O O . ALA A 1 198 ? 3.123 16.984 19.375 1 98.75 198 ALA A O 1
ATOM 1577 N N . SER A 1 199 ? 2.453 14.875 19.344 1 98.81 199 SER A N 1
ATOM 1578 C CA . SER A 1 199 ? 1.414 15.102 18.344 1 98.81 199 SER A CA 1
ATOM 1579 C C . SER A 1 199 ? 0.265 14.117 18.5 1 98.81 199 SER A C 1
ATOM 1581 O O . SER A 1 199 ? 0.451 13.023 19.047 1 98.81 199 SER A O 1
ATOM 1583 N N . VAL A 1 200 ? -0.868 14.539 18.141 1 98.75 200 VAL A N 1
ATOM 1584 C CA . VAL A 1 200 ? -2.062 13.711 18.047 1 98.75 200 VAL A CA 1
ATOM 1585 C C . VAL A 1 200 ? -2.594 13.727 16.609 1 98.75 200 VAL A C 1
ATOM 1587 O O . VAL A 1 200 ? -2.641 14.789 15.977 1 98.75 200 VAL A O 1
ATOM 1590 N N . ILE A 1 201 ? -2.861 12.555 16.062 1 98.81 201 ILE A N 1
ATOM 1591 C CA . ILE A 1 201 ? -3.559 12.43 14.781 1 98.81 201 ILE A CA 1
ATOM 1592 C C . ILE A 1 201 ? -5.039 12.148 15.031 1 98.81 201 ILE A C 1
ATOM 1594 O O . ILE A 1 201 ? -5.395 11.156 15.664 1 98.81 201 ILE A O 1
ATOM 1598 N N . LEU A 1 202 ? -5.879 13.008 14.57 1 98.44 202 LEU A N 1
ATOM 1599 C CA . LEU A 1 202 ? -7.316 12.859 14.758 1 98.44 202 LEU A CA 1
ATOM 1600 C C . LEU A 1 202 ? -8.039 12.82 13.414 1 98.44 202 LEU A C 1
ATOM 1602 O O . LEU A 1 202 ? -7.672 13.539 12.484 1 98.44 202 LEU A O 1
ATOM 1606 N N . ALA A 1 203 ? -9.062 11.992 13.336 1 98.44 203 ALA A N 1
ATOM 1607 C CA . ALA A 1 203 ? -9.977 11.898 12.195 1 98.44 203 ALA A CA 1
ATOM 1608 C C . ALA A 1 203 ? -11.414 12.172 12.625 1 98.44 203 ALA A C 1
ATOM 1610 O O . ALA A 1 203 ? -11.859 11.688 13.664 1 98.44 203 ALA A O 1
ATOM 1611 N N . ARG A 1 204 ? -12.102 12.977 11.875 1 98.5 204 ARG A N 1
ATOM 1612 C CA . ARG A 1 204 ? -13.508 13.281 12.125 1 98.5 204 ARG A CA 1
ATOM 1613 C C . ARG A 1 204 ? -14.312 13.305 10.828 1 98.5 204 ARG A C 1
ATOM 1615 O O . ARG A 1 204 ? -13.906 13.945 9.859 1 98.5 204 ARG A O 1
ATOM 1622 N N . ASN A 1 205 ? -15.414 12.555 10.812 1 97.94 205 ASN A N 1
ATOM 1623 C CA . ASN A 1 205 ? -16.203 12.562 9.594 1 97.94 205 ASN A CA 1
ATOM 1624 C C . ASN A 1 205 ? -17.359 13.57 9.672 1 97.94 205 ASN A C 1
ATOM 1626 O O . ASN A 1 205 ? -17.484 14.281 10.672 1 97.94 205 ASN A O 1
ATOM 1630 N N . ILE A 1 206 ? -18.078 13.68 8.617 1 97 206 ILE A N 1
ATOM 1631 C CA . ILE A 1 206 ? -19.094 14.711 8.453 1 97 206 ILE A CA 1
ATOM 1632 C C . ILE A 1 206 ? -20.219 14.484 9.461 1 97 206 ILE A C 1
ATOM 1634 O O . ILE A 1 206 ? -20.906 15.422 9.859 1 97 206 ILE A O 1
ATOM 1638 N N . GLU A 1 207 ? -20.375 13.234 9.969 1 96.31 207 GLU A N 1
ATOM 1639 C CA . GLU A 1 207 ? -21.422 12.906 10.945 1 96.31 207 GLU A CA 1
ATOM 1640 C C . GLU A 1 207 ? -20.953 13.203 12.367 1 96.31 207 GLU A C 1
ATOM 1642 O O . GLU A 1 207 ? -21.734 13.133 13.312 1 96.31 207 GLU A O 1
ATOM 1647 N N . GLY A 1 208 ? -19.703 13.492 12.492 1 97.06 208 GLY A N 1
ATOM 1648 C CA . GLY A 1 208 ? -19.188 13.867 13.797 1 97.06 208 GLY A CA 1
ATOM 1649 C C . GLY A 1 208 ? -18.484 12.719 14.516 1 97.06 208 GLY A C 1
ATOM 1650 O O . GLY A 1 208 ? -18.031 12.875 15.641 1 97.06 208 GLY A O 1
ATOM 1651 N N . LYS A 1 209 ? -18.422 11.562 13.859 1 96.69 209 LYS A N 1
ATOM 1652 C CA . LYS A 1 209 ? -17.656 10.469 14.453 1 96.69 209 LYS A CA 1
ATOM 1653 C C . LYS A 1 209 ? -16.172 10.789 14.484 1 96.69 209 LYS A C 1
ATOM 1655 O O . LYS A 1 209 ? -15.609 11.273 13.492 1 96.69 209 LYS A O 1
ATOM 1660 N N . ILE A 1 210 ? -15.602 10.523 15.656 1 96.88 210 ILE A N 1
ATOM 1661 C CA . ILE A 1 210 ? -14.211 10.891 15.852 1 96.88 210 ILE A CA 1
ATOM 1662 C C . ILE A 1 210 ? -13.383 9.641 16.141 1 96.88 210 ILE A C 1
ATOM 1664 O O . ILE A 1 210 ? -13.82 8.75 16.875 1 96.88 210 ILE A O 1
ATOM 1668 N N . PHE A 1 211 ? -12.219 9.609 15.516 1 95.62 211 PHE A N 1
ATOM 1669 C CA . PHE A 1 211 ? -11.164 8.688 15.906 1 95.62 211 PHE A CA 1
ATOM 1670 C C . PHE A 1 211 ? -9.867 9.438 16.188 1 95.62 211 PHE A C 1
ATOM 1672 O O . PHE A 1 211 ? -9.484 10.336 15.43 1 95.62 211 PHE A O 1
ATOM 1679 N N . CYS A 1 212 ? -9.25 9.07 17.312 1 96.06 212 CYS A N 1
ATOM 1680 C CA . CYS A 1 212 ? -8.016 9.727 17.719 1 96.06 212 CYS A CA 1
ATOM 1681 C C . CYS A 1 212 ? -6.953 8.703 18.094 1 96.06 212 CYS A C 1
ATOM 1683 O O . CYS A 1 212 ? -7.172 7.863 18.969 1 96.06 212 CYS A O 1
ATOM 1685 N N . PHE A 1 213 ? -5.77 8.688 17.391 1 97.62 213 PHE A N 1
ATOM 1686 C CA . PHE A 1 213 ? -4.656 7.859 17.828 1 97.62 213 PHE A CA 1
ATOM 1687 C C . PHE A 1 213 ? -4.098 8.359 19.156 1 97.62 213 PHE A C 1
ATOM 1689 O O . PHE A 1 213 ? -4.152 9.555 19.453 1 97.62 213 PHE A O 1
ATOM 1696 N N . PRO A 1 214 ? -3.527 7.453 19.969 1 97.5 214 PRO A N 1
ATOM 1697 C CA . PRO A 1 214 ? -2.789 7.945 21.141 1 97.5 214 PRO A CA 1
ATOM 1698 C C . PRO A 1 214 ? -1.657 8.898 20.75 1 97.5 214 PRO A C 1
ATOM 1700 O O . PRO A 1 214 ? -1.072 8.773 19.672 1 97.5 214 PRO A O 1
ATOM 1703 N N . PRO A 1 215 ? -1.37 9.82 21.641 1 98.69 215 PRO A N 1
ATOM 1704 C CA . PRO A 1 215 ? -0.317 10.789 21.328 1 98.69 215 PRO A CA 1
ATOM 1705 C C . PRO A 1 215 ? 1.035 10.125 21.078 1 98.69 215 PRO A C 1
ATOM 1707 O O . PRO A 1 215 ? 1.388 9.148 21.734 1 98.69 215 PRO A O 1
ATOM 1710 N N . SER A 1 216 ? 1.739 10.664 20.141 1 98.81 216 SER A N 1
ATOM 1711 C CA . SER A 1 216 ? 3.105 10.258 19.828 1 98.81 216 SER A CA 1
ATOM 1712 C C . SER A 1 216 ? 4.121 11.211 20.438 1 98.81 216 SER A C 1
ATOM 1714 O O . SER A 1 216 ? 3.805 12.375 20.719 1 98.81 216 SER A O 1
ATOM 1716 N N . GLU A 1 217 ? 5.289 10.719 20.688 1 98.75 217 GLU A N 1
ATOM 1717 C CA . GLU A 1 217 ? 6.441 11.539 21.047 1 98.75 217 GLU A CA 1
ATOM 1718 C C . GLU A 1 217 ? 7.324 11.805 19.828 1 98.75 217 GLU A C 1
ATOM 1720 O O . GLU A 1 217 ? 7.676 10.883 19.094 1 98.75 217 GLU A O 1
ATOM 1725 N N . ASN A 1 218 ? 7.656 13.086 19.656 1 98.5 218 ASN A N 1
ATOM 1726 C CA . ASN A 1 218 ? 8.406 13.492 18.469 1 98.5 218 ASN A CA 1
ATOM 1727 C C . ASN A 1 218 ? 9.781 14.039 18.844 1 98.5 218 ASN A C 1
ATOM 1729 O O . ASN A 1 218 ? 9.914 14.82 19.781 1 98.5 218 ASN A O 1
ATOM 1733 N N . PHE A 1 219 ? 10.742 13.609 18.141 1 97.69 219 PHE A N 1
ATOM 1734 C CA . PHE A 1 219 ? 12.109 14.086 18.281 1 97.69 219 PHE A CA 1
ATOM 1735 C C . PHE A 1 219 ? 12.562 14.82 17.031 1 97.69 219 PHE A C 1
ATOM 1737 O O . PHE A 1 219 ? 12.484 14.273 15.922 1 97.69 219 PHE A O 1
ATOM 1744 N N . HIS A 1 220 ? 13.031 16.031 17.219 1 94.94 220 HIS A N 1
ATOM 1745 C CA . HIS A 1 220 ? 13.453 16.875 16.109 1 94.94 220 HIS A CA 1
ATOM 1746 C C . HIS A 1 220 ? 14.969 17.062 16.109 1 94.94 220 HIS A C 1
ATOM 1748 O O . HIS A 1 220 ? 15.602 17.047 17.172 1 94.94 220 HIS A O 1
ATOM 1754 N N . ARG A 1 221 ? 15.5 17.078 14.953 1 92.19 221 ARG A N 1
ATOM 1755 C CA . ARG A 1 221 ? 16.891 17.453 14.711 1 92.19 221 ARG A CA 1
ATOM 1756 C C . ARG A 1 221 ? 16.984 18.625 13.742 1 92.19 221 ARG A C 1
ATOM 1758 O O . ARG A 1 221 ? 16.5 18.547 12.617 1 92.19 221 ARG A O 1
ATOM 1765 N N . ASN A 1 222 ? 17.578 19.719 14.164 1 88.12 222 ASN A N 1
ATOM 1766 C CA . ASN A 1 222 ? 17.672 20.938 13.359 1 88.12 222 ASN A CA 1
ATOM 1767 C C . ASN A 1 222 ? 16.281 21.406 12.922 1 88.12 222 ASN A C 1
ATOM 1769 O O . ASN A 1 222 ? 16.062 21.688 11.742 1 88.12 222 ASN A O 1
ATOM 1773 N N . HIS A 1 223 ? 15.305 21.359 13.789 1 86.62 223 HIS A N 1
ATOM 1774 C CA . HIS A 1 223 ? 13.953 21.875 13.633 1 86.62 223 HIS A CA 1
ATOM 1775 C C . HIS A 1 223 ? 13.148 21.047 12.641 1 86.62 223 HIS A C 1
ATOM 1777 O O . HIS A 1 223 ? 12.07 21.453 12.211 1 86.62 223 HIS A O 1
ATOM 1783 N N . ILE A 1 224 ? 13.711 19.844 12.258 1 91.88 224 ILE A N 1
ATOM 1784 C CA . ILE A 1 224 ? 13.008 18.938 11.352 1 91.88 224 ILE A CA 1
ATOM 1785 C C . ILE A 1 224 ? 12.664 17.641 12.086 1 91.88 224 ILE A C 1
ATOM 1787 O O . ILE A 1 224 ? 13.5 17.094 12.812 1 91.88 224 ILE A O 1
ATOM 1791 N N . LEU A 1 225 ? 11.5 17.203 11.953 1 95.75 225 LEU A N 1
ATOM 1792 C CA . LEU A 1 225 ? 11.102 15.945 12.578 1 95.75 225 LEU A CA 1
ATOM 1793 C C . LEU A 1 225 ? 12.023 14.812 12.156 1 95.75 225 LEU A C 1
ATOM 1795 O O . LEU A 1 225 ? 12.172 14.539 10.969 1 95.75 225 LEU A O 1
ATOM 1799 N N . ASP A 1 226 ? 12.594 14.164 13.078 1 96.88 226 ASP A N 1
ATOM 1800 C CA . ASP A 1 226 ? 13.547 13.094 12.812 1 96.88 226 ASP A CA 1
ATOM 1801 C C . ASP A 1 226 ? 12.945 11.727 13.148 1 96.88 226 ASP A C 1
ATOM 1803 O O . ASP A 1 226 ? 12.992 10.805 12.336 1 96.88 226 ASP A O 1
ATOM 1807 N N . LEU A 1 227 ? 12.367 11.672 14.328 1 98.19 227 LEU A N 1
ATOM 1808 C CA . LEU A 1 227 ? 11.859 10.414 14.867 1 98.19 227 LEU A CA 1
ATOM 1809 C C . LEU A 1 227 ? 10.523 10.617 15.562 1 98.19 227 LEU A C 1
ATOM 1811 O O . LEU A 1 227 ? 10.344 11.594 16.297 1 98.19 227 LEU A O 1
ATOM 1815 N N . THR A 1 228 ? 9.586 9.781 15.305 1 98.75 228 THR A N 1
ATOM 1816 C CA . THR A 1 228 ? 8.336 9.695 16.031 1 98.75 228 THR A CA 1
ATOM 1817 C C . THR A 1 228 ? 8.188 8.328 16.703 1 98.75 228 THR A C 1
ATOM 1819 O O . THR A 1 228 ? 8.367 7.297 16.047 1 98.75 228 THR A O 1
ATOM 1822 N N . VAL A 1 229 ? 7.898 8.273 17.984 1 98.75 229 VAL A N 1
ATOM 1823 C CA . VAL A 1 229 ? 7.609 7.047 18.719 1 98.75 229 VAL A CA 1
ATOM 1824 C C . VAL A 1 229 ? 6.129 7.004 19.094 1 98.75 229 VAL A C 1
ATOM 1826 O O . VAL A 1 229 ? 5.598 7.961 19.672 1 98.75 229 VAL A O 1
ATOM 1829 N N . HIS A 1 230 ? 5.469 5.938 18.766 1 98.62 230 HIS A N 1
ATOM 1830 C CA . HIS A 1 230 ? 4.043 5.773 19.016 1 98.62 230 HIS A CA 1
ATOM 1831 C C . HIS A 1 230 ? 3.764 4.465 19.75 1 98.62 230 HIS A C 1
ATOM 1833 O O . HIS A 1 230 ? 4.199 3.396 19.312 1 98.62 230 HIS A O 1
ATOM 1839 N N . PRO A 1 231 ? 2.959 4.453 20.906 1 97.88 231 PRO A N 1
ATOM 1840 C CA . PRO A 1 231 ? 2.551 5.676 21.609 1 97.88 231 PRO A CA 1
ATOM 1841 C C . PRO A 1 231 ? 3.709 6.355 22.328 1 97.88 231 PRO A C 1
ATOM 1843 O O . PRO A 1 231 ? 4.754 5.738 22.547 1 97.88 231 PRO A O 1
ATOM 1846 N N . GLY A 1 232 ? 3.531 7.625 22.5 1 97.94 232 GLY A N 1
ATOM 1847 C CA . GLY A 1 232 ? 4.523 8.359 23.266 1 97.94 232 GLY A CA 1
ATOM 1848 C C . GLY A 1 232 ? 4.477 8.055 24.75 1 97.94 232 GLY A C 1
ATOM 1849 O O . GLY A 1 232 ? 3.482 7.52 25.25 1 97.94 232 GLY A O 1
ATOM 1850 N N . ARG A 1 233 ? 5.637 8.336 25.547 1 96.31 233 ARG A N 1
ATOM 1851 C CA . ARG A 1 233 ? 5.73 8.141 26.984 1 96.31 233 ARG A CA 1
ATOM 1852 C C . ARG A 1 233 ? 5.266 9.375 27.734 1 96.31 233 ARG A C 1
ATOM 1854 O O . ARG A 1 233 ? 6.07 10.25 28.062 1 96.31 233 ARG A O 1
ATOM 1861 N N . PHE A 1 234 ? 3.943 9.391 28 1 98 234 PHE A N 1
ATOM 1862 C CA . PHE A 1 234 ? 3.316 10.477 28.734 1 98 234 PHE A CA 1
ATOM 1863 C C . PHE A 1 234 ? 2.514 9.945 29.906 1 98 234 PHE A C 1
ATOM 1865 O O . PHE A 1 234 ? 2.115 8.781 29.922 1 98 234 PHE A O 1
ATOM 1872 N N . SER A 1 235 ? 2.289 10.805 30.938 1 97.44 235 SER A N 1
ATOM 1873 C CA . SER A 1 235 ? 1.352 10.438 32 1 97.44 235 SER A CA 1
ATOM 1874 C C . SER A 1 235 ? -0.061 10.266 31.438 1 97.44 235 SER A C 1
ATOM 1876 O O . SER A 1 235 ? -0.387 10.805 30.391 1 97.44 235 SER A O 1
ATOM 1878 N N . GLN A 1 236 ? -0.851 9.547 32.125 1 97.44 236 GLN A N 1
ATOM 1879 C CA . GLN A 1 236 ? -2.227 9.32 31.719 1 97.44 236 GLN A CA 1
ATOM 1880 C C . GLN A 1 236 ? -2.975 10.641 31.531 1 97.44 236 GLN A C 1
ATOM 1882 O O . GLN A 1 236 ? -3.717 10.812 30.562 1 97.44 236 GLN A O 1
ATOM 1887 N N . ASN A 1 237 ? -2.75 11.531 32.438 1 97.69 237 ASN A N 1
ATOM 1888 C CA . ASN A 1 237 ? -3.422 12.828 32.375 1 97.69 237 ASN A CA 1
ATOM 1889 C C . ASN A 1 237 ? -3.025 13.625 31.141 1 97.69 237 ASN A C 1
ATOM 1891 O O . ASN A 1 237 ? -3.877 14.227 30.5 1 97.69 237 ASN A O 1
ATOM 1895 N N . VAL A 1 238 ? -1.779 13.641 30.844 1 98.19 238 VAL A N 1
ATOM 1896 C CA . VAL A 1 238 ? -1.283 14.367 29.688 1 98.19 238 VAL A CA 1
ATOM 1897 C C . VAL A 1 238 ? -1.813 13.727 28.406 1 98.19 238 VAL A C 1
ATOM 1899 O O . VAL A 1 238 ? -2.248 14.422 27.484 1 98.19 238 VAL A O 1
ATOM 1902 N N . ASN A 1 239 ? -1.795 12.438 28.375 1 98 239 ASN A N 1
ATOM 1903 C CA . ASN A 1 239 ? -2.324 11.688 27.25 1 98 239 ASN A CA 1
ATOM 1904 C C . ASN A 1 239 ? -3.787 12.031 26.984 1 98 239 ASN A C 1
ATOM 1906 O O . ASN A 1 239 ? -4.152 12.391 25.859 1 98 239 ASN A O 1
ATOM 1910 N N . GLU A 1 240 ? -4.57 11.922 27.984 1 98.19 240 GLU A N 1
ATOM 1911 C CA . GLU A 1 240 ? -5.996 12.188 27.859 1 98.19 240 GLU A CA 1
ATOM 1912 C C . GLU A 1 240 ? -6.254 13.664 27.547 1 98.19 240 GLU A C 1
ATOM 1914 O O . GLU A 1 240 ? -7.145 13.984 26.75 1 98.19 240 GLU A O 1
ATOM 1919 N N . GLY A 1 241 ? -5.516 14.469 28.156 1 98.56 241 GLY A N 1
ATOM 1920 C CA . GLY A 1 241 ? -5.656 15.898 27.922 1 98.56 241 GLY A CA 1
ATOM 1921 C C . GLY A 1 241 ? -5.383 16.281 26.484 1 98.56 241 GLY A C 1
ATOM 1922 O O . GLY A 1 241 ? -6.113 17.094 25.891 1 98.56 241 GLY A O 1
ATOM 1923 N N . MET A 1 242 ? -4.332 15.758 25.891 1 98.75 242 MET A N 1
ATOM 1924 C CA . MET A 1 242 ? -3.986 16.062 24.516 1 98.75 242 MET A CA 1
ATOM 1925 C C . MET A 1 242 ? -5.062 15.562 23.562 1 98.75 242 MET A C 1
ATOM 1927 O O . MET A 1 242 ? -5.418 16.25 22.594 1 98.75 242 MET A O 1
ATOM 1931 N N . LYS A 1 243 ? -5.59 14.398 23.844 1 98.5 243 LYS A N 1
ATOM 1932 C CA . LYS A 1 243 ? -6.68 13.867 23.031 1 98.5 243 LYS A CA 1
ATOM 1933 C C . LYS A 1 243 ? -7.914 14.758 23.109 1 98.5 243 LYS A C 1
ATOM 1935 O O . LYS A 1 243 ? -8.531 15.07 22.094 1 98.5 243 LYS A O 1
ATOM 1940 N N . GLU A 1 244 ? -8.234 15.133 24.297 1 98.62 244 GLU A N 1
ATOM 1941 C CA . GLU A 1 244 ? -9.391 15.992 24.5 1 98.62 244 GLU A CA 1
ATOM 1942 C C . GLU A 1 244 ? -9.211 17.344 23.797 1 98.62 244 GLU A C 1
ATOM 1944 O O . GLU A 1 244 ? -10.172 17.891 23.234 1 98.62 244 GLU A O 1
ATOM 1949 N N . ALA A 1 245 ? -8.023 17.859 23.875 1 98.81 245 ALA A N 1
ATOM 1950 C CA . ALA A 1 245 ? -7.734 19.109 23.188 1 98.81 245 ALA A CA 1
ATOM 1951 C C . ALA A 1 245 ? -7.957 18.969 21.688 1 98.81 245 ALA A C 1
ATOM 1953 O O . ALA A 1 245 ? -8.531 19.875 21.047 1 98.81 245 ALA A O 1
ATOM 1954 N N . ALA A 1 246 ? -7.496 17.891 21.125 1 98.81 246 ALA A N 1
ATOM 1955 C CA . ALA A 1 246 ? -7.688 17.641 19.703 1 98.81 246 ALA A CA 1
ATOM 1956 C C . ALA A 1 246 ? -9.172 17.547 19.359 1 98.81 246 ALA A C 1
ATOM 1958 O O . ALA A 1 246 ? -9.609 18.094 18.344 1 98.81 246 ALA A O 1
ATOM 1959 N N . ILE A 1 247 ? -9.922 16.844 20.172 1 98.75 247 ILE A N 1
ATOM 1960 C CA . ILE A 1 247 ? -11.359 16.688 19.953 1 98.75 247 ILE A CA 1
ATOM 1961 C C . ILE A 1 247 ? -12.039 18.047 20.016 1 98.75 247 ILE A C 1
ATOM 1963 O O . ILE A 1 247 ? -12.852 18.391 19.156 1 98.75 247 ILE A O 1
ATOM 1967 N N . ARG A 1 248 ? -11.672 18.844 20.984 1 98.75 248 ARG A N 1
ATOM 1968 C CA . ARG A 1 248 ? -12.25 20.172 21.156 1 98.75 248 ARG A CA 1
ATOM 1969 C C . ARG A 1 248 ? -11.953 21.047 19.938 1 98.75 248 ARG A C 1
ATOM 1971 O O . ARG A 1 248 ? -12.82 21.797 19.484 1 98.75 248 ARG A O 1
ATOM 1978 N N . LEU A 1 249 ? -10.766 20.969 19.5 1 98.88 249 LEU A N 1
ATOM 1979 C CA . LEU A 1 249 ? -10.422 21.75 18.297 1 98.88 249 LEU A CA 1
ATOM 1980 C C . LEU A 1 249 ? -11.273 21.312 17.109 1 98.88 249 LEU A C 1
ATOM 1982 O O . LEU A 1 249 ? -11.859 22.156 16.422 1 98.88 249 LEU A O 1
ATOM 1986 N N . ALA A 1 250 ? -11.336 20.016 16.875 1 98.81 250 ALA A N 1
ATOM 1987 C CA . ALA A 1 250 ? -12.078 19.5 15.734 1 98.81 250 ALA A CA 1
ATOM 1988 C C . ALA A 1 250 ? -13.539 19.953 15.773 1 98.81 250 ALA A C 1
ATOM 1990 O O . ALA A 1 250 ? -14.07 20.438 14.773 1 98.81 250 ALA A O 1
ATOM 1991 N N . GLU A 1 251 ? -14.133 19.797 16.906 1 98.69 251 GLU A N 1
ATOM 1992 C CA . GLU A 1 251 ? -15.531 20.188 17.078 1 98.69 251 GLU A CA 1
ATOM 1993 C C . GLU A 1 251 ? -15.695 21.703 16.984 1 98.69 251 GLU A C 1
ATOM 1995 O O . GLU A 1 251 ? -16.641 22.188 16.359 1 98.69 251 GLU A O 1
ATOM 2000 N N . GLY A 1 252 ? -14.812 22.422 17.562 1 98.62 252 GLY A N 1
ATOM 2001 C CA . GLY A 1 252 ? -14.898 23.875 17.641 1 98.62 252 GLY A CA 1
ATOM 2002 C C . GLY A 1 252 ? -14.836 24.547 16.281 1 98.62 252 GLY A C 1
ATOM 2003 O O . GLY A 1 252 ? -15.43 25.609 16.078 1 98.62 252 GLY A O 1
ATOM 2004 N N . ILE A 1 253 ? -14.109 23.922 15.391 1 98.44 253 ILE A N 1
ATOM 2005 C CA . ILE A 1 253 ? -13.977 24.562 14.086 1 98.44 253 ILE A CA 1
ATOM 2006 C C . ILE A 1 253 ? -14.711 23.734 13.031 1 98.44 253 ILE A C 1
ATOM 2008 O O . ILE A 1 253 ? -14.508 23.938 11.828 1 98.44 253 ILE A O 1
ATOM 2012 N N . ASN A 1 254 ? -15.445 22.75 13.461 1 98.19 254 ASN A N 1
ATOM 2013 C CA . ASN A 1 254 ? -16.219 21.875 12.602 1 98.19 254 ASN A CA 1
ATOM 2014 C C . ASN A 1 254 ? -15.336 21.219 11.539 1 98.19 254 ASN A C 1
ATOM 2016 O O . ASN A 1 254 ? -15.656 21.25 10.344 1 98.19 254 ASN A O 1
ATOM 2020 N N . TYR A 1 255 ? -14.281 20.734 12.008 1 98.75 255 TYR A N 1
ATOM 2021 C CA . TYR A 1 255 ? -13.32 20.109 11.109 1 98.75 255 TYR A CA 1
ATOM 2022 C C . TYR A 1 255 ? -13.844 18.766 10.602 1 98.75 255 TYR A C 1
ATOM 2024 O O . TYR A 1 255 ? -14.391 17.969 11.375 1 98.75 255 TYR A O 1
ATOM 2032 N N . VAL A 1 256 ? -13.758 18.469 9.336 1 98.69 256 VAL A N 1
ATOM 2033 C CA . VAL A 1 256 ? -14.016 17.172 8.711 1 98.69 256 VAL A CA 1
ATOM 2034 C C . VAL A 1 256 ? -12.766 16.703 7.965 1 98.69 256 VAL A C 1
ATOM 2036 O O . VAL A 1 256 ? -12.281 17.391 7.062 1 98.69 256 VAL A O 1
ATOM 2039 N N . GLY A 1 257 ? -12.219 15.609 8.32 1 98.69 257 GLY A N 1
ATOM 2040 C CA . GLY A 1 257 ? -10.969 15.109 7.762 1 98.69 257 GLY A CA 1
ATOM 2041 C C . GLY A 1 257 ? -9.984 14.648 8.82 1 98.69 257 GLY A C 1
ATOM 2042 O O . GLY A 1 257 ? -10.367 14.414 9.969 1 98.69 257 GLY A O 1
ATOM 2043 N N . VAL A 1 258 ? -8.758 14.445 8.422 1 98.81 258 VAL A N 1
ATOM 2044 C CA . VAL A 1 258 ? -7.648 14.086 9.305 1 98.81 258 VAL A CA 1
ATOM 2045 C C . VAL A 1 258 ? -6.77 15.312 9.555 1 98.81 258 VAL A C 1
ATOM 2047 O O . VAL A 1 258 ? -6.516 16.094 8.641 1 98.81 258 VAL A O 1
ATOM 2050 N N . PHE A 1 259 ? -6.359 15.516 10.781 1 98.75 259 PHE A N 1
ATOM 2051 C CA . PHE A 1 259 ? -5.371 16.562 11.031 1 98.75 259 PHE A CA 1
ATOM 2052 C C . PHE A 1 259 ? -4.367 16.109 12.086 1 98.75 259 PHE A C 1
ATOM 2054 O O . PHE A 1 259 ? -4.582 15.102 12.766 1 98.75 259 PHE A O 1
ATOM 2061 N N . GLY A 1 260 ? -3.199 16.766 12.102 1 98.56 260 GLY A N 1
ATOM 2062 C CA . GLY A 1 260 ? -2.207 16.625 13.156 1 98.56 260 GLY A CA 1
ATOM 2063 C C . GLY A 1 260 ? -2.164 17.828 14.086 1 98.56 260 GLY A C 1
ATOM 2064 O O . GLY A 1 260 ? -2.215 18.969 13.633 1 98.56 260 GLY A O 1
ATOM 2065 N N . LEU A 1 261 ? -2.156 17.531 15.312 1 98.75 261 LEU A N 1
ATOM 2066 C CA . LEU A 1 261 ? -2.018 18.578 16.328 1 98.75 261 LEU A CA 1
ATOM 2067 C C . LEU A 1 261 ? -0.742 18.375 17.141 1 98.75 261 LEU A C 1
ATOM 2069 O O . LEU A 1 261 ? -0.529 17.297 17.719 1 98.75 261 LEU A O 1
ATOM 2073 N N . GLU A 1 262 ? 0.092 19.391 17.172 1 98.25 262 GLU A N 1
ATOM 2074 C CA . GLU A 1 262 ? 1.386 19.297 17.844 1 98.25 262 GLU A CA 1
ATOM 2075 C C . GLU A 1 262 ? 1.353 19.984 19.203 1 98.25 262 GLU A C 1
ATOM 2077 O O . GLU A 1 262 ? 0.683 21 19.375 1 98.25 262 GLU A O 1
ATOM 2082 N N . PHE A 1 263 ? 2.178 19.453 20.094 1 98.62 263 PHE A N 1
ATOM 2083 C CA . PHE A 1 263 ? 2.219 19.938 21.469 1 98.62 263 PHE A CA 1
ATOM 2084 C C . PHE A 1 263 ? 3.658 20.062 21.953 1 98.62 263 PHE A C 1
ATOM 2086 O O . PHE A 1 263 ? 4.547 19.375 21.453 1 98.62 263 PHE A O 1
ATOM 2093 N N . PHE A 1 264 ? 3.824 20.953 22.906 1 98.25 264 PHE A N 1
ATOM 2094 C CA . PHE A 1 264 ? 4.961 20.922 23.812 1 98.25 264 PHE A CA 1
ATOM 2095 C C . PHE A 1 264 ? 4.543 20.422 25.188 1 98.25 264 PHE A C 1
ATOM 2097 O O . PHE A 1 264 ? 3.459 20.766 25.672 1 98.25 264 PHE A O 1
ATOM 2104 N N . VAL A 1 265 ? 5.398 19.578 25.766 1 98.62 265 VAL A N 1
ATOM 2105 C CA . VAL A 1 265 ? 5.039 18.969 27.031 1 98.62 265 VAL A CA 1
ATOM 2106 C C . VAL A 1 265 ? 6.156 19.188 28.047 1 98.62 265 VAL A C 1
ATOM 2108 O O . VAL A 1 265 ? 7.336 19.062 27.719 1 98.62 265 VAL A O 1
ATOM 2111 N N . LYS A 1 266 ? 5.812 19.594 29.25 1 97.88 266 LYS A N 1
ATOM 2112 C CA . LYS A 1 266 ? 6.691 19.672 30.406 1 97.88 266 LYS A CA 1
ATOM 2113 C C . LYS A 1 266 ? 6 19.141 31.656 1 97.88 266 LYS A C 1
ATOM 2115 O O . LYS A 1 266 ? 5.098 19.781 32.188 1 97.88 266 LYS A O 1
ATOM 2120 N N . GLY A 1 267 ? 6.492 17.953 32.156 1 96.19 267 GLY A N 1
ATOM 2121 C CA . GLY A 1 267 ? 5.805 17.312 33.281 1 96.19 267 GLY A CA 1
ATOM 2122 C C . GLY A 1 267 ? 4.359 16.969 32.969 1 96.19 267 GLY A C 1
ATOM 2123 O O . GLY A 1 267 ? 4.078 16.25 31.984 1 96.19 267 GLY A O 1
ATOM 2124 N N . ASN A 1 268 ? 3.51 17.594 33.688 1 96.75 268 ASN A N 1
ATOM 2125 C CA . ASN A 1 268 ? 2.09 17.297 33.5 1 96.75 268 ASN A CA 1
ATOM 2126 C C . ASN A 1 268 ? 1.375 18.438 32.781 1 96.75 268 ASN A C 1
ATOM 2128 O O . ASN A 1 268 ? 0.144 18.484 32.75 1 96.75 268 ASN A O 1
ATOM 2132 N N . VAL A 1 269 ? 2.135 19.312 32.219 1 96.88 269 VAL A N 1
ATOM 2133 C CA . VAL A 1 269 ? 1.582 20.438 31.484 1 96.88 269 VAL A CA 1
ATOM 2134 C C . VAL A 1 269 ? 1.869 20.281 29.984 1 96.88 269 VAL A C 1
ATOM 2136 O O . VAL A 1 269 ? 2.963 19.859 29.609 1 96.88 269 VAL A O 1
ATOM 2139 N N . PHE A 1 270 ? 0.829 20.516 29.203 1 98.31 270 PHE A N 1
ATOM 2140 C CA . PHE A 1 270 ? 1.03 20.578 27.75 1 98.31 270 PHE A CA 1
ATOM 2141 C C . PHE A 1 270 ? 0.438 21.844 27.172 1 98.31 270 PHE A C 1
ATOM 2143 O O . PHE A 1 270 ? -0.489 22.422 27.734 1 98.31 270 PHE A O 1
ATOM 2150 N N . ILE A 1 271 ? 1.02 22.344 26.062 1 98.19 271 ILE A N 1
ATOM 2151 C CA . ILE A 1 271 ? 0.489 23.469 25.297 1 98.19 271 ILE A CA 1
ATOM 2152 C C . ILE A 1 271 ? 0.447 23.125 23.812 1 98.19 271 ILE A C 1
ATOM 2154 O O . ILE A 1 271 ? 1.24 22.312 23.344 1 98.19 271 ILE A O 1
ATOM 2158 N N . LEU A 1 272 ? -0.494 23.719 23.141 1 98.38 272 LEU A N 1
ATOM 2159 C CA . LEU A 1 272 ? -0.599 23.531 21.703 1 98.38 272 LEU A CA 1
ATOM 2160 C C . LEU A 1 272 ? 0.484 24.312 20.969 1 98.38 272 LEU A C 1
ATOM 2162 O O . LEU A 1 272 ? 0.749 25.469 21.297 1 98.38 272 LEU A O 1
ATOM 2166 N N . ASN A 1 273 ? 1.092 23.625 20.047 1 95.19 273 ASN A N 1
ATOM 2167 C CA . ASN A 1 273 ? 2.139 24.234 19.234 1 95.19 273 ASN A CA 1
ATOM 2168 C C . ASN A 1 273 ? 1.633 24.578 17.844 1 95.19 273 ASN A C 1
ATOM 2170 O O . ASN A 1 273 ? 1.68 25.734 17.422 1 95.19 273 ASN A O 1
ATOM 2174 N N . GLU A 1 274 ? 1.176 23.672 17.203 1 93.88 274 GLU A N 1
ATOM 2175 C CA . GLU A 1 274 ? 0.789 23.875 15.805 1 93.88 274 GLU A CA 1
ATOM 2176 C C . GLU A 1 274 ? -0.316 22.906 15.391 1 93.88 274 GLU A C 1
ATOM 2178 O O . GLU A 1 274 ? -0.385 21.781 15.898 1 93.88 274 GLU A O 1
ATOM 2183 N N . PHE A 1 275 ? -1.144 23.391 14.492 1 96.44 275 PHE A N 1
ATOM 2184 C CA . PHE A 1 275 ? -2.268 22.672 13.906 1 96.44 275 PHE A CA 1
ATOM 2185 C C . PHE A 1 275 ? -2.043 22.438 12.414 1 96.44 275 PHE A C 1
ATOM 2187 O O . PHE A 1 275 ? -1.857 23.391 11.656 1 96.44 275 PHE A O 1
ATOM 2194 N N . ALA A 1 276 ? -1.935 21.156 11.953 1 97.12 276 ALA A N 1
ATOM 2195 C CA . ALA A 1 276 ? -1.825 20.812 10.539 1 97.12 276 ALA A CA 1
ATOM 2196 C C . ALA A 1 276 ? -3.137 20.25 10.008 1 97.12 276 ALA A C 1
ATOM 2198 O O . ALA A 1 276 ? -3.492 19.109 10.312 1 97.12 276 ALA A O 1
ATOM 2199 N N . PRO A 1 277 ? -3.854 20.969 9.156 1 98.06 277 PRO A N 1
ATOM 2200 C CA . PRO A 1 277 ? -5.18 20.547 8.703 1 98.06 277 PRO A CA 1
ATOM 2201 C C . PRO A 1 277 ? -5.117 19.547 7.559 1 98.06 277 PRO A C 1
ATOM 2203 O O . PRO A 1 277 ? -5.75 19.734 6.516 1 98.06 277 PRO A O 1
ATOM 2206 N N . ARG A 1 278 ? -4.383 18.531 7.699 1 98.12 278 ARG A N 1
ATOM 2207 C CA . ARG A 1 278 ? -4.113 17.438 6.773 1 98.12 278 ARG A CA 1
ATOM 2208 C C . ARG A 1 278 ? -3.447 16.266 7.488 1 98.12 278 ARG A C 1
ATOM 2210 O O . ARG A 1 278 ? -3.07 16.375 8.656 1 98.12 278 ARG A O 1
ATOM 2217 N N . PRO A 1 279 ? -3.336 15.062 6.797 1 98.31 279 PRO A N 1
ATOM 2218 C CA . PRO A 1 279 ? -2.438 14.062 7.375 1 98.31 279 PRO A CA 1
ATOM 2219 C C . PRO A 1 279 ? -1.062 14.625 7.715 1 98.31 279 PRO A C 1
ATOM 2221 O O . PRO A 1 279 ? -0.633 15.617 7.121 1 98.31 279 PRO A O 1
ATOM 2224 N N . HIS A 1 280 ? -0.48 14.102 8.688 1 98.19 280 HIS A N 1
ATOM 2225 C CA . HIS A 1 280 ? 0.705 14.703 9.289 1 98.19 280 HIS A CA 1
ATOM 2226 C C . HIS A 1 280 ? 1.885 13.742 9.266 1 98.19 280 HIS A C 1
ATOM 2228 O O . HIS A 1 280 ? 1.701 12.523 9.391 1 98.19 280 HIS A O 1
ATOM 2234 N N . ASN A 1 281 ? 3.088 14.188 9.156 1 97 281 ASN A N 1
ATOM 2235 C CA . ASN A 1 281 ? 4.297 13.375 9.086 1 97 281 ASN A CA 1
ATOM 2236 C C . ASN A 1 281 ? 4.441 12.484 10.32 1 97 281 ASN A C 1
ATOM 2238 O O . ASN A 1 281 ? 4.918 11.352 10.219 1 97 281 ASN A O 1
ATOM 2242 N N . SER A 1 282 ? 4.047 13 11.445 1 98.25 282 SER A N 1
ATOM 2243 C CA . SER A 1 282 ? 4.18 12.227 12.672 1 98.25 282 SER A CA 1
ATOM 2244 C C . SER A 1 282 ? 3.158 11.094 12.727 1 98.25 282 SER A C 1
ATOM 2246 O O . SER A 1 282 ? 3.164 10.289 13.664 1 98.25 282 SER A O 1
ATOM 2248 N N . GLY A 1 283 ? 2.266 11 11.75 1 98.62 283 GLY A N 1
ATOM 2249 C CA . GLY A 1 283 ? 1.279 9.93 11.695 1 98.62 283 GLY A CA 1
ATOM 2250 C C . GLY A 1 283 ? 1.661 8.812 10.734 1 98.62 283 GLY A C 1
ATOM 2251 O O . GLY A 1 283 ? 0.901 7.859 10.555 1 98.62 283 GLY A O 1
ATOM 2252 N N . HIS A 1 284 ? 2.879 8.875 10.133 1 98.75 284 HIS A N 1
ATOM 2253 C CA . HIS A 1 284 ? 3.303 7.91 9.125 1 98.75 284 HIS A CA 1
ATOM 2254 C C . HIS A 1 284 ? 3.348 6.5 9.703 1 98.75 284 HIS A C 1
ATOM 2256 O O . HIS A 1 284 ? 3.193 5.52 8.969 1 98.75 284 HIS A O 1
ATOM 2262 N N . PHE A 1 285 ? 3.5 6.363 11.039 1 98.31 285 PHE A N 1
ATOM 2263 C CA . PHE A 1 285 ? 3.533 5.055 11.68 1 98.31 285 PHE A CA 1
ATOM 2264 C C . PHE A 1 285 ? 2.268 4.266 11.367 1 98.31 285 PHE A C 1
ATOM 2266 O O . PHE A 1 285 ? 2.295 3.033 11.312 1 98.31 285 PHE A O 1
ATOM 2273 N N . SER A 1 286 ? 1.157 4.938 11.195 1 98.56 286 SER A N 1
ATOM 2274 C CA . SER A 1 286 ? -0.153 4.316 11.047 1 98.56 286 SER A CA 1
ATOM 2275 C C . SER A 1 286 ? -0.22 3.469 9.781 1 98.56 286 SER A C 1
ATOM 2277 O O . SER A 1 286 ? -1.087 2.602 9.648 1 98.56 286 SER A O 1
ATOM 2279 N N . GLN A 1 287 ? 0.666 3.715 8.805 1 98.44 287 GLN A N 1
ATOM 2280 C CA . GLN A 1 287 ? 0.664 2.975 7.543 1 98.44 287 GLN A CA 1
ATOM 2281 C C . GLN A 1 287 ? 0.963 1.497 7.773 1 98.44 287 GLN A C 1
ATOM 2283 O O . GLN A 1 287 ? 0.432 0.634 7.074 1 98.44 287 GLN A O 1
ATOM 2288 N N . ASP A 1 288 ? 1.847 1.226 8.773 1 97.75 288 ASP A N 1
ATOM 2289 C CA . ASP A 1 288 ? 2.338 -0.141 8.93 1 97.75 288 ASP A CA 1
ATOM 2290 C C . ASP A 1 288 ? 1.994 -0.698 10.305 1 97.75 288 ASP A C 1
ATOM 2292 O O . ASP A 1 288 ? 1.997 -1.914 10.508 1 97.75 288 ASP A O 1
ATOM 2296 N N . ALA A 1 289 ? 1.616 0.219 11.219 1 97.62 289 ALA A N 1
ATOM 2297 C CA . ALA A 1 289 ? 1.483 -0.249 12.594 1 97.62 289 ALA A CA 1
ATOM 2298 C C . ALA A 1 289 ? 0.025 -0.227 13.039 1 97.62 289 ALA A C 1
ATOM 2300 O O . ALA A 1 289 ? -0.315 -0.774 14.094 1 97.62 289 ALA A O 1
ATOM 2301 N N . ALA A 1 290 ? -0.866 0.458 12.297 1 97.12 290 ALA A N 1
ATOM 2302 C CA . ALA A 1 290 ? -2.279 0.537 12.656 1 97.12 290 ALA A CA 1
ATOM 2303 C C . ALA A 1 290 ? -3.135 -0.291 11.695 1 97.12 290 ALA A C 1
ATOM 2305 O O . ALA A 1 290 ? -2.662 -0.714 10.641 1 97.12 290 ALA A O 1
ATOM 2306 N N . GLY A 1 291 ? -4.363 -0.57 12.078 1 95.19 291 GLY A N 1
ATOM 2307 C CA . GLY A 1 291 ? -5.297 -1.242 11.188 1 95.19 291 GLY A CA 1
ATOM 2308 C C . GLY A 1 291 ? -5.582 -0.458 9.922 1 95.19 291 GLY A C 1
ATOM 2309 O O . GLY A 1 291 ? -5.578 -1.021 8.828 1 95.19 291 GLY A O 1
ATOM 2310 N N . ILE A 1 292 ? -5.824 0.824 10.086 1 96.81 292 ILE A N 1
ATOM 2311 C CA . ILE A 1 292 ? -6.059 1.749 8.984 1 96.81 292 ILE A CA 1
ATOM 2312 C C . ILE A 1 292 ? -5.141 2.963 9.125 1 96.81 292 ILE A C 1
ATOM 2314 O O . ILE A 1 292 ? -4.984 3.504 10.219 1 96.81 292 ILE A O 1
ATOM 2318 N N . SER A 1 293 ? -4.531 3.359 8.055 1 98.44 293 SER A N 1
ATOM 2319 C CA . SER A 1 293 ? -3.594 4.477 8.094 1 98.44 293 SER A CA 1
ATOM 2320 C C . SER A 1 293 ? -4.328 5.812 8.164 1 98.44 293 SER A C 1
ATOM 2322 O O . SER A 1 293 ? -5.516 5.895 7.84 1 98.44 293 SER A O 1
ATOM 2324 N N . GLN A 1 294 ? -3.629 6.859 8.578 1 98.75 294 GLN A N 1
ATOM 2325 C CA . GLN A 1 294 ? -4.215 8.195 8.555 1 98.75 294 GLN A CA 1
ATOM 2326 C C . GLN A 1 294 ? -4.637 8.586 7.141 1 98.75 294 GLN A C 1
ATOM 2328 O O . GLN A 1 294 ? -5.582 9.367 6.965 1 98.75 294 GLN A O 1
ATOM 2333 N N . PHE A 1 295 ? -4 8.055 6.121 1 98.88 295 PHE A N 1
ATOM 2334 C CA . PHE A 1 295 ? -4.316 8.375 4.734 1 98.88 295 PHE A CA 1
ATOM 2335 C C . PHE A 1 295 ? -5.602 7.676 4.297 1 98.88 295 PHE A C 1
ATOM 2337 O O . PHE A 1 295 ? -6.438 8.273 3.619 1 98.88 295 PHE A O 1
ATOM 2344 N N . GLU A 1 296 ? -5.723 6.418 4.66 1 98.75 296 GLU A N 1
ATOM 2345 C CA . GLU A 1 296 ? -6.984 5.742 4.375 1 98.75 296 GLU A CA 1
ATOM 2346 C C . GLU A 1 296 ? -8.141 6.395 5.121 1 98.75 296 GLU A C 1
ATOM 2348 O O . GLU A 1 296 ? -9.25 6.496 4.59 1 98.75 296 GLU A O 1
ATOM 2353 N N . LEU A 1 297 ? -7.898 6.75 6.395 1 98.62 297 LEU A N 1
ATOM 2354 C CA . LEU A 1 297 ? -8.922 7.488 7.129 1 98.62 297 LEU A CA 1
ATOM 2355 C C . LEU A 1 297 ? -9.367 8.719 6.348 1 98.62 297 LEU A C 1
ATOM 2357 O O . LEU A 1 297 ? -10.57 8.992 6.246 1 98.62 297 LEU A O 1
ATOM 2361 N N . GLN A 1 298 ? -8.422 9.469 5.809 1 98.81 298 GLN A N 1
ATOM 2362 C CA . GLN A 1 298 ? -8.758 10.656 5.035 1 98.81 298 GLN A CA 1
ATOM 2363 C C . GLN A 1 298 ? -9.562 10.297 3.791 1 98.81 298 GLN A C 1
ATOM 2365 O O . GLN A 1 298 ? -10.508 11.008 3.424 1 98.81 298 GLN A O 1
ATOM 2370 N N . VAL A 1 299 ? -9.203 9.18 3.094 1 98.81 299 VAL A N 1
ATOM 2371 C CA . VAL A 1 299 ? -9.961 8.719 1.934 1 98.81 299 VAL A CA 1
ATOM 2372 C C . VAL A 1 299 ? -11.398 8.422 2.34 1 98.81 299 VAL A C 1
ATOM 2374 O O . VAL A 1 299 ? -12.344 8.859 1.673 1 98.81 299 VAL A O 1
ATOM 2377 N N . ARG A 1 300 ? -11.562 7.699 3.439 1 98.38 300 ARG A N 1
ATOM 2378 C CA . ARG A 1 300 ? -12.883 7.285 3.887 1 98.38 300 ARG A CA 1
ATOM 2379 C C . ARG A 1 300 ? -13.742 8.492 4.262 1 98.38 300 ARG A C 1
ATOM 2381 O O . ARG A 1 300 ? -14.922 8.562 3.91 1 98.38 300 ARG A O 1
ATOM 2388 N N . ILE A 1 301 ? -13.141 9.398 4.938 1 98.44 301 ILE A N 1
ATOM 2389 C CA . ILE A 1 301 ? -13.875 10.594 5.348 1 98.44 301 ILE A CA 1
ATOM 2390 C C . ILE A 1 301 ? -14.273 11.398 4.113 1 98.44 301 ILE A C 1
ATOM 2392 O O . ILE A 1 301 ? -15.422 11.844 3.998 1 98.44 301 ILE A O 1
ATOM 2396 N N . LEU A 1 302 ? -13.359 11.594 3.213 1 98.75 302 LEU A N 1
ATOM 2397 C CA . LEU A 1 302 ? -13.617 12.352 1.993 1 98.75 302 LEU A CA 1
ATOM 2398 C C . LEU A 1 302 ? -14.742 11.719 1.188 1 98.75 302 LEU A C 1
ATOM 2400 O O . LEU A 1 302 ? -15.562 12.422 0.593 1 98.75 302 LEU A O 1
ATOM 2404 N N . THR A 1 303 ? -14.859 10.398 1.173 1 98.44 303 THR A N 1
ATOM 2405 C CA . THR A 1 303 ? -15.789 9.688 0.309 1 98.44 303 THR A CA 1
ATOM 2406 C C . THR A 1 303 ? -17.094 9.375 1.056 1 98.44 303 THR A C 1
ATOM 2408 O O . THR A 1 303 ? -18.078 8.977 0.445 1 98.44 303 THR A O 1
ATOM 2411 N N . GLY A 1 304 ? -17.047 9.492 2.383 1 97.75 304 GLY A N 1
ATOM 2412 C CA . GLY A 1 304 ? -18.234 9.203 3.176 1 97.75 304 GLY A CA 1
ATOM 2413 C C . GLY A 1 304 ? -18.328 7.746 3.586 1 97.75 304 GLY A C 1
ATOM 2414 O O . GLY A 1 304 ? -19.391 7.293 4.023 1 97.75 304 GLY A O 1
ATOM 2415 N N . LEU A 1 305 ? -17.297 6.961 3.398 1 97.31 305 LEU A N 1
ATOM 2416 C CA . LEU A 1 305 ? -17.266 5.574 3.844 1 97.31 305 LEU A CA 1
ATOM 2417 C C . LEU A 1 305 ? -17.219 5.488 5.367 1 97.31 305 LEU A C 1
ATOM 2419 O O . LEU A 1 305 ? -16.812 6.441 6.031 1 97.31 305 LEU A O 1
ATOM 2423 N N . PRO A 1 306 ? -17.578 4.355 5.914 1 95.19 306 PRO A N 1
ATOM 2424 C CA . PRO A 1 306 ? -17.594 4.223 7.371 1 95.19 306 PRO A CA 1
ATOM 2425 C C . PRO A 1 306 ? -16.188 4.316 7.984 1 95.19 306 PRO A C 1
ATOM 2427 O O . PRO A 1 306 ? -15.211 3.904 7.359 1 95.19 306 PRO A O 1
ATOM 2430 N N . LEU A 1 307 ? -16.156 4.902 9.141 1 95.12 307 LEU A N 1
ATOM 2431 C CA . LEU A 1 307 ? -14.961 4.832 9.977 1 95.12 307 LEU A CA 1
ATOM 2432 C C . LEU A 1 307 ? -15.055 3.658 10.953 1 95.12 307 LEU A C 1
ATOM 2434 O O . LEU A 1 307 ? -16.125 3.352 11.461 1 95.12 307 LEU A O 1
ATOM 2438 N N . PRO A 1 308 ? -13.977 3.033 11.203 1 93.5 308 PRO A N 1
ATOM 2439 C CA . PRO A 1 308 ? -14.031 1.942 12.18 1 93.5 308 PRO A CA 1
ATOM 2440 C C . PRO A 1 308 ? -14.242 2.439 13.609 1 93.5 308 PRO A C 1
ATOM 2442 O O . PRO A 1 308 ? -13.898 3.58 13.93 1 93.5 308 PRO A O 1
ATOM 2445 N N . ASP A 1 309 ? -14.781 1.551 14.438 1 88.25 309 ASP A N 1
ATOM 2446 C CA . ASP A 1 309 ? -14.977 1.893 15.844 1 88.25 309 ASP A CA 1
ATOM 2447 C C . ASP A 1 309 ? -13.656 1.882 16.609 1 88.25 309 ASP A C 1
ATOM 2449 O O . ASP A 1 309 ? -13.477 2.631 17.562 1 88.25 309 ASP A O 1
ATOM 2453 N N . SER A 1 310 ? -12.852 0.974 16.203 1 91.81 310 SER A N 1
ATOM 2454 C CA . SER A 1 310 ? -11.523 0.844 16.781 1 91.81 310 SER A CA 1
ATOM 2455 C C . SER A 1 310 ? -10.461 0.667 15.703 1 91.81 310 SER A C 1
ATOM 2457 O O . SER A 1 310 ? -10.711 0.044 14.672 1 91.81 310 SER A O 1
ATOM 2459 N N . ASN A 1 311 ? -9.375 1.262 15.945 1 94.75 311 ASN A N 1
ATOM 2460 C CA . ASN A 1 311 ? -8.227 1.168 15.047 1 94.75 311 ASN A CA 1
ATOM 2461 C C . ASN A 1 311 ? -6.922 0.989 15.812 1 94.75 311 ASN A C 1
ATOM 2463 O O . ASN A 1 311 ? -6.082 1.891 15.836 1 94.75 311 ASN A O 1
ATOM 2467 N N . PRO A 1 312 ? -6.816 -0.176 16.406 1 92.62 312 PRO A N 1
ATOM 2468 C CA . PRO A 1 312 ? -5.629 -0.41 17.234 1 92.62 312 PRO A CA 1
ATOM 2469 C C . PRO A 1 312 ? -4.328 -0.235 16.453 1 92.62 312 PRO A C 1
ATOM 2471 O O . PRO A 1 312 ? -4.285 -0.508 15.25 1 92.62 312 PRO A O 1
ATOM 2474 N N . ALA A 1 313 ? -3.336 0.241 17.156 1 95.31 313 ALA A N 1
ATOM 2475 C CA . ALA A 1 313 ? -1.996 0.39 16.594 1 95.31 313 ALA A CA 1
ATOM 2476 C C . ALA A 1 313 ? -0.955 -0.305 17.469 1 95.31 313 ALA A C 1
ATOM 2478 O O . ALA A 1 313 ? -1.026 -0.245 18.688 1 95.31 313 ALA A O 1
ATOM 2479 N N . SER A 1 314 ? -0.036 -0.997 16.844 1 96.06 314 SER A N 1
ATOM 2480 C CA . SER A 1 314 ? 1.084 -1.621 17.531 1 96.06 314 SER A CA 1
ATOM 2481 C C . SER A 1 314 ? 2.154 -0.594 17.891 1 96.06 314 SER A C 1
ATOM 2483 O O . SER A 1 314 ? 2.271 0.441 17.234 1 96.06 314 SER A O 1
ATOM 2485 N N . PRO A 1 315 ? 2.934 -0.897 18.984 1 98.31 315 PRO A N 1
ATOM 2486 C CA . PRO A 1 315 ? 4.09 -0.033 19.25 1 98.31 315 PRO A CA 1
ATOM 2487 C C . PRO A 1 315 ? 4.992 0.119 18.016 1 98.31 315 PRO A C 1
ATOM 2489 O O . PRO A 1 315 ? 5.297 -0.868 17.344 1 98.31 315 PRO A O 1
ATOM 2492 N N . SER A 1 316 ? 5.383 1.345 17.75 1 98.69 316 SER A N 1
ATOM 2493 C CA . SER A 1 316 ? 6.102 1.591 16.5 1 98.69 316 SER A CA 1
ATOM 2494 C C . SER A 1 316 ? 6.93 2.871 16.578 1 98.69 316 SER A C 1
ATOM 2496 O O . SER A 1 316 ? 6.77 3.658 17.516 1 98.69 316 SER A O 1
ATOM 2498 N N . SER A 1 317 ? 7.82 3.018 15.68 1 98.69 317 SER A N 1
ATOM 2499 C CA . SER A 1 317 ? 8.547 4.266 15.477 1 98.69 317 SER A CA 1
ATOM 2500 C C . SER A 1 317 ? 8.742 4.559 13.992 1 98.69 317 SER A C 1
ATOM 2502 O O . SER A 1 317 ? 8.75 3.641 13.172 1 98.69 317 SER A O 1
ATOM 2504 N N . MET A 1 318 ? 8.781 5.766 13.688 1 98.62 318 MET A N 1
ATOM 2505 C CA . MET A 1 318 ? 8.977 6.254 12.328 1 98.62 318 MET A CA 1
ATOM 2506 C C . MET A 1 318 ? 10.195 7.164 12.25 1 98.62 318 MET A C 1
ATOM 2508 O O . MET A 1 318 ? 10.336 8.094 13.047 1 98.62 318 MET A O 1
ATOM 2512 N N . LYS A 1 319 ? 11.094 6.93 11.375 1 98.38 319 LYS A N 1
ATOM 2513 C CA . LYS A 1 319 ? 12.305 7.719 11.164 1 98.38 319 LYS A CA 1
ATOM 2514 C C . LYS A 1 319 ? 12.312 8.344 9.773 1 98.38 319 LYS A C 1
ATOM 2516 O O . LYS A 1 319 ? 12.297 7.629 8.766 1 98.38 319 LYS A O 1
ATOM 2521 N N . ASN A 1 320 ? 12.375 9.641 9.695 1 98.12 320 ASN A N 1
ATOM 2522 C CA . ASN A 1 320 ? 12.484 10.32 8.406 1 98.12 320 ASN A CA 1
ATOM 2523 C C . ASN A 1 320 ? 13.828 10.047 7.742 1 98.12 320 ASN A C 1
ATOM 2525 O O . ASN A 1 320 ? 14.852 9.953 8.422 1 98.12 320 ASN A O 1
ATOM 2529 N N . ILE A 1 321 ? 13.766 9.891 6.473 1 98.06 321 ILE A N 1
ATOM 2530 C CA . ILE A 1 321 ? 14.969 9.844 5.648 1 98.06 321 ILE A CA 1
ATOM 2531 C C . ILE A 1 321 ? 15.172 11.188 4.953 1 98.06 321 ILE A C 1
ATOM 2533 O O . ILE A 1 321 ? 14.492 11.492 3.969 1 98.06 321 ILE A O 1
ATOM 2537 N N . LEU A 1 322 ? 16.109 11.93 5.449 1 97 322 LEU A N 1
ATOM 2538 C CA . LEU A 1 322 ? 16.453 13.203 4.824 1 97 322 LEU A CA 1
ATOM 2539 C C . LEU A 1 322 ? 17.531 13.023 3.768 1 97 322 LEU A C 1
ATOM 2541 O O . LEU A 1 322 ? 18.188 11.977 3.709 1 97 322 LEU A O 1
ATOM 2545 N N . GLY A 1 323 ? 17.703 14.055 2.957 1 96.06 323 GLY A N 1
ATOM 2546 C CA . GLY A 1 323 ? 18.641 13.961 1.854 1 96.06 323 GLY A CA 1
ATOM 2547 C C . GLY A 1 323 ? 20.016 13.469 2.283 1 96.06 323 GLY A C 1
ATOM 2548 O O . GLY A 1 323 ? 20.594 12.594 1.639 1 96.06 323 GLY A O 1
ATOM 2549 N N . GLN A 1 324 ? 20.531 13.969 3.396 1 95.25 324 GLN A N 1
ATOM 2550 C CA . GLN A 1 324 ? 21.859 13.602 3.869 1 95.25 324 GLN A CA 1
ATOM 2551 C C . GLN A 1 324 ? 21.875 12.18 4.414 1 95.25 324 GLN A C 1
ATOM 2553 O O . GLN A 1 324 ? 22.953 11.594 4.598 1 95.25 324 GLN A O 1
ATOM 2558 N N . ASP A 1 325 ? 20.672 11.641 4.672 1 94.81 325 ASP A N 1
ATOM 2559 C CA . ASP A 1 325 ? 20.562 10.297 5.238 1 94.81 325 ASP A CA 1
ATOM 2560 C C . ASP A 1 325 ? 20.172 9.281 4.164 1 94.81 325 ASP A C 1
ATOM 2562 O O . ASP A 1 325 ? 19.984 8.102 4.465 1 94.81 325 ASP A O 1
ATOM 2566 N N . TYR A 1 326 ? 20 9.719 2.969 1 96.06 326 TYR A N 1
ATOM 2567 C CA . TYR A 1 326 ? 19.641 8.836 1.857 1 96.06 326 TYR A CA 1
ATOM 2568 C C . TYR A 1 326 ? 20.844 8.008 1.423 1 96.06 326 TYR A C 1
ATOM 2570 O O . TYR A 1 326 ? 21.562 8.383 0.492 1 96.06 326 TYR A O 1
ATOM 2578 N N . GLU A 1 327 ? 21.016 6.836 2.062 1 95.19 327 GLU A N 1
ATOM 2579 C CA . GLU A 1 327 ? 22.156 5.957 1.836 1 95.19 327 GLU A CA 1
ATOM 2580 C C . GLU A 1 327 ? 21.703 4.527 1.559 1 95.19 327 GLU A C 1
ATOM 2582 O O . GLU A 1 327 ? 21.984 3.619 2.35 1 95.19 327 GLU A O 1
ATOM 2587 N N . PRO A 1 328 ? 21.172 4.312 0.433 1 93.56 328 PRO A N 1
ATOM 2588 C CA . PRO A 1 328 ? 20.547 3.021 0.141 1 93.56 328 PRO A CA 1
ATOM 2589 C C . PRO A 1 328 ? 21.547 1.874 0.092 1 93.56 328 PRO A C 1
ATOM 2591 O O . PRO A 1 328 ? 21.156 0.705 0.142 1 93.56 328 PRO A O 1
ATOM 2594 N N . THR A 1 329 ? 22.812 2.092 0.048 1 94 329 THR A N 1
ATOM 2595 C CA . THR A 1 329 ? 23.812 1.027 -0.028 1 94 329 THR A CA 1
ATOM 2596 C C . THR A 1 329 ? 24.469 0.81 1.328 1 94 329 THR A C 1
ATOM 2598 O O . THR A 1 329 ? 25.375 -0.027 1.46 1 94 329 THR A O 1
ATOM 2601 N N . SER A 1 330 ? 24.031 1.585 2.285 1 95.69 330 SER A N 1
ATOM 2602 C CA . SER A 1 330 ? 24.688 1.498 3.59 1 95.69 330 SER A CA 1
ATOM 2603 C C . SER A 1 330 ? 24.359 0.182 4.285 1 95.69 330 SER A C 1
ATOM 2605 O O . SER A 1 330 ? 23.328 -0.432 4.008 1 95.69 330 SER A O 1
ATOM 2607 N N . GLU A 1 331 ? 25.172 -0.196 5.176 1 95.44 331 GLU A N 1
ATOM 2608 C CA . GLU A 1 331 ? 24.953 -1.392 5.98 1 95.44 331 GLU A CA 1
ATOM 2609 C C . GLU A 1 331 ? 23.688 -1.261 6.828 1 95.44 331 GLU A C 1
ATOM 2611 O O . GLU A 1 331 ? 22.984 -2.244 7.051 1 95.44 331 GLU A O 1
ATOM 2616 N N . LYS A 1 332 ? 23.484 -0.098 7.309 1 95.19 332 LYS A N 1
ATOM 2617 C CA . LYS A 1 332 ? 22.312 0.159 8.133 1 95.19 332 LYS A CA 1
ATOM 2618 C C . LYS A 1 332 ? 21.016 -0.106 7.352 1 95.19 332 LYS A C 1
ATOM 2620 O O . LYS A 1 332 ? 20.094 -0.746 7.859 1 95.19 332 LYS A O 1
ATOM 2625 N N . TRP A 1 333 ? 21 0.375 6.184 1 95.62 333 TRP A N 1
ATOM 2626 C CA . TRP A 1 333 ? 19.844 0.149 5.316 1 95.62 333 TRP A CA 1
ATOM 2627 C C . TRP A 1 333 ? 19.641 -1.341 5.074 1 95.62 333 TRP A C 1
ATOM 2629 O O . TRP A 1 333 ? 18.5 -1.834 5.156 1 95.62 333 TRP A O 1
ATOM 2639 N N . MET A 1 334 ? 20.703 -2.053 4.781 1 95 334 MET A N 1
ATOM 2640 C CA . MET A 1 334 ? 20.625 -3.488 4.527 1 95 334 MET A CA 1
ATOM 2641 C C . MET A 1 334 ? 20.156 -4.238 5.762 1 95 334 MET A C 1
ATOM 2643 O O . MET A 1 334 ? 19.375 -5.184 5.656 1 95 334 MET A O 1
ATOM 2647 N N . LYS A 1 335 ? 20.641 -3.785 6.871 1 95.81 335 LYS A N 1
ATOM 2648 C CA . LYS A 1 335 ? 20.219 -4.387 8.133 1 95.81 335 LYS A CA 1
ATOM 2649 C C . LYS A 1 335 ? 18.703 -4.215 8.344 1 95.81 335 LYS A C 1
ATOM 2651 O O . LYS A 1 335 ? 18.016 -5.164 8.719 1 95.81 335 LYS A O 1
ATOM 2656 N N . TYR A 1 336 ? 18.188 -3.008 8.148 1 96.56 336 TYR A N 1
ATOM 2657 C CA . TYR A 1 336 ? 16.75 -2.76 8.297 1 96.56 336 TYR A CA 1
ATOM 2658 C C . TYR A 1 336 ? 15.953 -3.625 7.332 1 96.56 336 TYR A C 1
ATOM 2660 O O . TYR A 1 336 ? 14.961 -4.246 7.723 1 96.56 336 TYR A O 1
ATOM 2668 N N . LEU A 1 337 ? 16.422 -3.73 6.105 1 95.88 337 LEU A N 1
ATOM 2669 C CA . LEU A 1 337 ? 15.695 -4.48 5.082 1 95.88 337 LEU A CA 1
ATOM 2670 C C . LEU A 1 337 ? 15.695 -5.973 5.398 1 95.88 337 LEU A C 1
ATOM 2672 O O . LEU A 1 337 ? 14.836 -6.715 4.918 1 95.88 337 LEU A O 1
ATOM 2676 N N . SER A 1 338 ? 16.625 -6.496 6.188 1 96.12 338 SER A N 1
ATOM 2677 C CA . SER A 1 338 ? 16.719 -7.906 6.551 1 96.12 338 SER A CA 1
ATOM 2678 C C . SER A 1 338 ? 15.805 -8.242 7.719 1 96.12 338 SER A C 1
ATOM 2680 O O . SER A 1 338 ? 15.75 -9.391 8.164 1 96.12 338 SER A O 1
ATOM 2682 N N . ASP A 1 339 ? 15.102 -7.312 8.273 1 96.19 339 ASP A N 1
ATOM 2683 C CA . ASP A 1 339 ? 14.164 -7.445 9.391 1 96.19 339 ASP A CA 1
ATOM 2684 C C . ASP A 1 339 ? 12.758 -7.02 8.969 1 96.19 339 ASP A C 1
ATOM 2686 O O . ASP A 1 339 ? 12.516 -5.844 8.695 1 96.19 339 ASP A O 1
ATOM 2690 N N . SER A 1 340 ? 11.789 -7.98 8.984 1 96.38 340 SER A N 1
ATOM 2691 C CA . SER A 1 340 ? 10.453 -7.762 8.438 1 96.38 340 SER A CA 1
ATOM 2692 C C . SER A 1 340 ? 9.68 -6.746 9.273 1 96.38 340 SER A C 1
ATOM 2694 O O . SER A 1 340 ? 8.602 -6.301 8.875 1 96.38 340 SER A O 1
ATOM 2696 N N . ARG A 1 341 ? 10.258 -6.324 10.469 1 97.19 341 ARG A N 1
ATOM 2697 C CA . ARG A 1 341 ? 9.617 -5.328 11.32 1 97.19 341 ARG A CA 1
ATOM 2698 C C . ARG A 1 341 ? 9.844 -3.92 10.789 1 97.19 341 ARG A C 1
ATOM 2700 O O . ARG A 1 341 ? 9.188 -2.969 11.219 1 97.19 341 ARG A O 1
ATOM 2707 N N . TYR A 1 342 ? 10.82 -3.723 9.828 1 97.75 342 TYR A N 1
ATOM 2708 C CA . TYR A 1 342 ? 11.102 -2.432 9.211 1 97.75 342 TYR A CA 1
ATOM 2709 C C . TYR A 1 342 ? 10.445 -2.33 7.84 1 97.75 342 TYR A C 1
ATOM 2711 O O . TYR A 1 342 ? 10.5 -3.273 7.047 1 97.75 342 TYR A O 1
ATOM 2719 N N . THR A 1 343 ? 9.781 -1.231 7.578 1 98 343 THR A N 1
ATOM 2720 C CA . THR A 1 343 ? 9.164 -0.968 6.285 1 98 343 THR A CA 1
ATOM 2721 C C . THR A 1 343 ? 9.688 0.336 5.691 1 98 343 THR A C 1
ATOM 2723 O O . THR A 1 343 ? 9.672 1.376 6.352 1 98 343 THR A O 1
ATOM 2726 N N . LEU A 1 344 ? 10.125 0.272 4.492 1 98.25 344 LEU A N 1
ATOM 2727 C CA . LEU A 1 344 ? 10.688 1.417 3.789 1 98.25 344 LEU A CA 1
ATOM 2728 C C . LEU A 1 344 ? 9.641 2.096 2.918 1 98.25 344 LEU A C 1
ATOM 2730 O O . LEU A 1 344 ? 8.922 1.43 2.166 1 98.25 344 LEU A O 1
ATOM 2734 N N . HIS A 1 345 ? 9.492 3.363 3.021 1 98.75 345 HIS A N 1
ATOM 2735 C CA . HIS A 1 345 ? 8.719 4.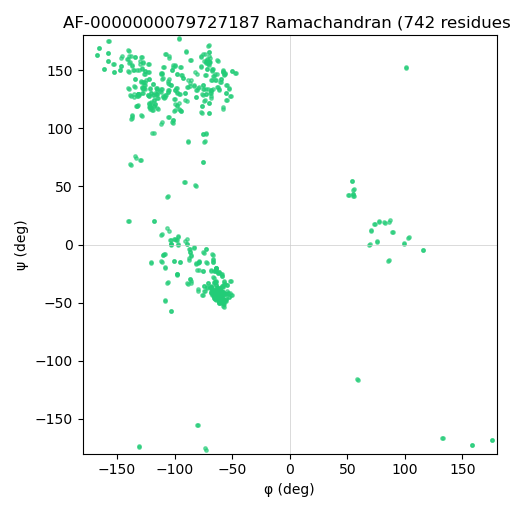203 2.113 1 98.75 345 HIS A CA 1
ATOM 2736 C C . HIS A 1 345 ? 9.594 5.281 1.481 1 98.75 345 HIS A C 1
ATOM 2738 O O . HIS A 1 345 ? 10.117 6.152 2.182 1 98.75 345 HIS A O 1
ATOM 2744 N N . LEU A 1 346 ? 9.742 5.258 0.196 1 98.5 346 LEU A N 1
ATOM 2745 C CA . LEU A 1 346 ? 10.469 6.301 -0.522 1 98.5 346 LEU A CA 1
ATOM 2746 C C . LEU A 1 346 ? 9.516 7.129 -1.382 1 98.5 346 LEU A C 1
ATOM 2748 O O . LEU A 1 346 ? 8.586 6.59 -1.979 1 98.5 346 LEU A O 1
ATOM 2752 N N . TYR A 1 347 ? 9.797 8.391 -1.524 1 97.81 347 TYR A N 1
ATOM 2753 C CA . TYR A 1 347 ? 8.82 9.312 -2.088 1 97.81 347 TYR A CA 1
ATOM 2754 C C . TYR A 1 347 ? 9.07 9.531 -3.576 1 97.81 347 TYR A C 1
ATOM 2756 O O . TYR A 1 347 ? 8.312 10.234 -4.242 1 97.81 347 TYR A O 1
ATOM 2764 N N . GLY A 1 348 ? 10.07 8.906 -4.121 1 94.88 348 GLY A N 1
ATOM 2765 C CA . GLY A 1 348 ? 10.352 9.008 -5.543 1 94.88 348 GLY A CA 1
ATOM 2766 C C . GLY A 1 348 ? 10.953 10.344 -5.934 1 94.88 348 GLY A C 1
ATOM 2767 O O . GLY A 1 348 ? 10.961 10.711 -7.113 1 94.88 348 GLY A O 1
ATOM 2768 N N . LYS A 1 349 ? 11.469 11.055 -4.941 1 93.25 349 LYS A N 1
ATOM 2769 C CA . LYS A 1 349 ? 12.086 12.344 -5.23 1 93.25 349 LYS A CA 1
ATOM 2770 C C . LYS A 1 349 ? 13.5 12.172 -5.781 1 93.25 349 LYS A C 1
ATOM 2772 O O . LYS A 1 349 ? 14.242 11.297 -5.324 1 93.25 349 LYS A O 1
ATOM 2777 N N . SER A 1 350 ? 13.961 12.836 -6.84 1 85.25 350 SER A N 1
ATOM 2778 C CA . SER A 1 350 ? 15.18 12.594 -7.602 1 85.25 350 SER A CA 1
ATOM 2779 C C . SER A 1 350 ? 16.391 13.172 -6.891 1 85.25 350 SER A C 1
ATOM 2781 O O . SER A 1 350 ? 17.5 12.617 -6.984 1 85.25 350 SER A O 1
ATOM 2783 N N . ASP A 1 351 ? 16.344 14.328 -6.238 1 88.38 351 ASP A N 1
ATOM 2784 C CA . ASP A 1 351 ? 17.516 15.016 -5.707 1 88.38 351 ASP A CA 1
ATOM 2785 C C . ASP A 1 351 ? 17.5 15.008 -4.18 1 88.38 351 ASP A C 1
ATOM 2787 O O . ASP A 1 351 ? 16.766 15.781 -3.555 1 88.38 351 ASP A O 1
ATOM 2791 N N . PRO A 1 352 ? 18.406 14.07 -3.643 1 92.88 352 PRO A N 1
ATOM 2792 C CA . PRO A 1 352 ? 18.469 14.047 -2.18 1 92.88 352 PRO A CA 1
ATOM 2793 C C . PRO A 1 352 ? 19.234 15.242 -1.601 1 92.88 352 PRO A C 1
ATOM 2795 O O . PRO A 1 352 ? 20.281 15.07 -0.982 1 92.88 352 PRO A O 1
ATOM 2798 N N . ARG A 1 353 ? 18.641 16.359 -1.69 1 94.25 353 ARG A N 1
ATOM 2799 C CA . ARG A 1 353 ? 19.234 17.578 -1.146 1 94.25 353 ARG A CA 1
ATOM 2800 C C . ARG A 1 353 ? 19.172 17.578 0.378 1 94.25 353 ARG A C 1
ATOM 2802 O O . ARG A 1 353 ? 18.297 16.938 0.969 1 94.25 353 ARG A O 1
ATOM 2809 N N . LYS A 1 354 ? 20.047 18.344 0.968 1 94.38 354 LYS A N 1
ATOM 2810 C CA . LYS A 1 354 ? 20.094 18.469 2.422 1 94.38 354 LYS A CA 1
ATOM 2811 C C . LYS A 1 354 ? 18.734 18.891 2.982 1 94.38 354 LYS A C 1
ATOM 2813 O O . LYS A 1 354 ? 18.094 19.797 2.451 1 94.38 354 LYS A O 1
ATOM 2818 N N . ASP A 1 355 ? 18.234 18.188 3.988 1 92.38 355 ASP A N 1
ATOM 2819 C CA . ASP A 1 355 ? 17.062 18.5 4.801 1 92.38 355 ASP A CA 1
ATOM 2820 C C . ASP A 1 355 ? 15.766 18.203 4.039 1 92.38 355 ASP A C 1
ATOM 2822 O O . ASP A 1 355 ? 14.672 18.469 4.539 1 92.38 355 ASP A O 1
ATOM 2826 N N . ARG A 1 356 ? 15.945 17.688 2.822 1 93.94 356 ARG A N 1
ATOM 2827 C CA . ARG A 1 356 ? 14.766 17.281 2.061 1 93.94 356 ARG A CA 1
ATOM 2828 C C . ARG A 1 356 ? 14.281 15.898 2.502 1 93.94 356 ARG A C 1
ATOM 2830 O O . ARG A 1 356 ? 15.062 14.945 2.566 1 93.94 356 ARG A O 1
ATOM 2837 N N . LYS A 1 357 ? 13.016 15.844 2.834 1 95.25 357 LYS A N 1
ATOM 2838 C CA . LYS A 1 357 ? 12.445 14.547 3.191 1 95.25 357 LYS A CA 1
ATOM 2839 C C . LYS A 1 357 ? 12.328 13.641 1.97 1 95.25 357 LYS A C 1
ATOM 2841 O O . LYS A 1 357 ? 11.531 13.906 1.063 1 95.25 357 LYS A O 1
ATOM 2846 N N . MET A 1 358 ? 13.086 12.555 1.921 1 97.88 358 MET A N 1
ATOM 2847 C CA . MET A 1 358 ? 13.148 11.648 0.78 1 97.88 358 MET A CA 1
ATOM 2848 C C . MET A 1 358 ? 12.25 10.438 0.997 1 97.88 358 MET A C 1
ATOM 2850 O O . MET A 1 358 ? 11.859 9.766 0.038 1 97.88 358 MET A O 1
ATOM 2854 N N . GLY A 1 359 ? 12 10.102 2.16 1 98.31 359 GLY A N 1
ATOM 2855 C CA . GLY A 1 359 ? 11.234 8.945 2.578 1 98.31 359 GLY A CA 1
ATOM 2856 C C . GLY A 1 359 ? 11.203 8.758 4.086 1 98.31 359 GLY A C 1
ATOM 2857 O O . GLY A 1 359 ? 11.5 9.688 4.836 1 98.31 359 GLY A O 1
ATOM 2858 N N . HIS A 1 360 ? 10.742 7.602 4.535 1 98.75 360 HIS A N 1
ATOM 2859 C CA . HIS A 1 360 ? 10.789 7.254 5.953 1 98.75 360 HIS A CA 1
ATOM 2860 C C . HIS A 1 360 ? 10.836 5.746 6.148 1 98.75 360 HIS A C 1
ATOM 2862 O O . HIS A 1 360 ? 10.492 4.984 5.242 1 98.75 360 HIS A O 1
ATOM 2868 N N . TRP A 1 361 ? 11.391 5.332 7.316 1 98.5 361 TRP A N 1
ATOM 2869 C CA . TRP A 1 361 ? 11.281 3.975 7.844 1 98.5 361 TRP A CA 1
ATOM 2870 C C . TRP A 1 361 ? 10.18 3.891 8.898 1 98.5 361 TRP A C 1
ATOM 2872 O O . TRP A 1 361 ? 10.055 4.77 9.75 1 98.5 361 TRP A O 1
ATOM 2882 N N . ASN A 1 362 ? 9.375 2.904 8.828 1 98.69 362 ASN A N 1
ATOM 2883 C CA . ASN A 1 362 ? 8.555 2.504 9.961 1 98.69 362 ASN A CA 1
ATOM 2884 C C . ASN A 1 362 ? 9.078 1.223 10.609 1 98.69 362 ASN A C 1
ATOM 2886 O O . ASN A 1 362 ? 9.445 0.276 9.914 1 98.69 362 ASN A O 1
ATOM 2890 N N . PHE A 1 363 ? 9.211 1.216 11.859 1 98.5 363 PHE A N 1
ATOM 2891 C CA . PHE A 1 363 ? 9.453 0.018 12.656 1 98.5 363 PHE A CA 1
ATOM 2892 C C . PHE A 1 363 ? 8.219 -0.359 13.461 1 98.5 363 PHE A C 1
ATOM 2894 O O . PHE A 1 363 ? 7.629 0.489 14.133 1 98.5 363 PHE A O 1
ATOM 2901 N N . THR A 1 364 ? 7.754 -1.559 13.414 1 97.69 364 THR A N 1
ATOM 2902 C CA . THR A 1 364 ? 6.645 -2.072 14.211 1 97.69 364 THR A CA 1
ATOM 2903 C C . THR A 1 364 ? 7.109 -3.209 15.117 1 97.69 364 THR A C 1
ATOM 2905 O O . THR A 1 364 ? 7.602 -4.234 14.633 1 97.69 364 THR A O 1
ATOM 2908 N N . GLY A 1 365 ? 6.996 -3.051 16.297 1 96.25 365 GLY A N 1
ATOM 2909 C CA . GLY A 1 365 ? 7.41 -4.074 17.25 1 96.25 365 GLY A CA 1
ATOM 2910 C C . GLY A 1 365 ? 7.68 -3.525 18.641 1 96.25 365 GLY A C 1
ATOM 2911 O O . GLY A 1 365 ? 7.406 -2.355 18.906 1 96.25 365 GLY A O 1
ATOM 2912 N N . GLU A 1 366 ? 8.211 -4.355 19.516 1 94.81 366 GLU A N 1
ATOM 2913 C CA . GLU A 1 366 ? 8.484 -3.963 20.891 1 94.81 366 GLU A CA 1
ATOM 2914 C C . GLU A 1 366 ? 9.672 -3.008 20.969 1 94.81 366 GLU A C 1
ATOM 2916 O O . GLU A 1 366 ? 10.539 -3.012 20.094 1 94.81 366 GLU A O 1
ATOM 2921 N N . ALA A 1 367 ? 9.672 -2.186 21.938 1 94.94 367 ALA A N 1
ATOM 2922 C CA . ALA A 1 367 ? 10.75 -1.24 22.234 1 94.94 367 ALA A CA 1
ATOM 2923 C C . ALA A 1 367 ? 11.07 -0.386 21 1 94.94 367 ALA A C 1
ATOM 2925 O O . ALA A 1 367 ? 12.234 -0.292 20.594 1 94.94 367 ALA A O 1
ATOM 2926 N N . PRO A 1 368 ? 10.023 0.249 20.5 1 97 368 PRO A N 1
ATOM 2927 C CA . PRO A 1 368 ? 10.242 0.986 19.25 1 97 368 PRO A CA 1
ATOM 2928 C C . PRO A 1 368 ? 11.227 2.143 19.406 1 97 368 PRO A C 1
ATOM 2930 O O . PRO A 1 368 ? 11.836 2.584 18.422 1 97 368 PRO A O 1
ATOM 2933 N N . GLU A 1 369 ? 11.469 2.705 20.594 1 95.19 369 GLU A N 1
ATOM 2934 C CA . GLU A 1 369 ? 12.383 3.816 20.844 1 95.19 369 GLU A CA 1
ATOM 2935 C C . GLU A 1 369 ? 13.82 3.434 20.531 1 95.19 369 GLU A C 1
ATOM 2937 O O . GLU A 1 369 ? 14.664 4.305 20.297 1 95.19 369 GLU A O 1
ATOM 2942 N N . SER A 1 370 ? 14.109 2.133 20.5 1 95.88 370 SER A N 1
ATOM 2943 C CA . SER A 1 370 ? 15.469 1.654 20.281 1 95.88 370 SER A CA 1
ATOM 2944 C C . SER A 1 370 ? 15.664 1.142 18.859 1 95.88 370 SER A C 1
ATOM 2946 O O . SER A 1 370 ? 16.734 0.655 18.5 1 95.88 370 SER A O 1
ATOM 2948 N N . ALA A 1 371 ? 14.672 1.26 18.047 1 96.88 371 ALA A N 1
ATOM 2949 C CA . ALA A 1 371 ? 14.648 0.608 16.734 1 96.88 371 ALA A CA 1
ATOM 2950 C C . ALA A 1 371 ? 15.742 1.166 15.828 1 96.88 371 ALA A C 1
ATOM 2952 O O . ALA A 1 371 ? 16.281 0.446 14.984 1 96.88 371 ALA A O 1
ATOM 2953 N N . PHE A 1 372 ? 16.109 2.477 15.961 1 96.56 372 PHE A N 1
ATOM 2954 C CA . PHE A 1 372 ? 17 3.117 15.016 1 96.56 372 PHE A CA 1
ATOM 2955 C C . PHE A 1 372 ? 18.281 3.578 15.703 1 96.56 372 PHE A C 1
ATOM 2957 O O . PHE A 1 372 ? 18.938 4.512 15.242 1 96.56 372 PHE A O 1
ATOM 2964 N N . GLU A 1 373 ? 18.641 3.045 16.859 1 89 373 GLU A N 1
ATOM 2965 C CA . GLU A 1 373 ? 19.891 3.344 17.547 1 89 373 GLU A CA 1
ATOM 2966 C C . GLU A 1 373 ? 21.078 2.719 16.812 1 89 373 GLU A C 1
ATOM 2968 O O . GLU A 1 373 ? 20.938 1.698 16.141 1 89 373 GLU A O 1
ATOM 2973 N N . MET B 1 1 ? 28.875 -11.195 -6.953 1 46.88 1 MET B N 1
ATOM 2974 C CA . MET B 1 1 ? 27.75 -10.852 -6.082 1 46.88 1 MET B CA 1
ATOM 2975 C C . MET B 1 1 ? 26.703 -10.047 -6.84 1 46.88 1 MET B C 1
ATOM 2977 O O . MET B 1 1 ? 27.031 -9.086 -7.543 1 46.88 1 MET B O 1
ATOM 2981 N N . ASN B 1 2 ? 25.5 -10.617 -7.062 1 68.94 2 ASN B N 1
ATOM 2982 C CA . ASN B 1 2 ? 24.562 -9.945 -7.941 1 68.94 2 ASN B CA 1
ATOM 2983 C C . ASN B 1 2 ? 24.234 -8.539 -7.445 1 68.94 2 ASN B C 1
ATOM 2985 O O . ASN B 1 2 ? 23.969 -8.344 -6.262 1 68.94 2 ASN B O 1
ATOM 2989 N N . LYS B 1 3 ? 24.578 -7.617 -8.273 1 88.25 3 LYS B N 1
ATOM 2990 C CA . LYS B 1 3 ? 24.406 -6.191 -8 1 88.25 3 LYS B CA 1
ATOM 2991 C C . LYS B 1 3 ? 22.984 -5.883 -7.57 1 88.25 3 LYS B C 1
ATOM 2993 O O . LYS B 1 3 ? 22.031 -6.379 -8.172 1 88.25 3 LYS B O 1
ATOM 2998 N N . ILE B 1 4 ? 22.891 -5.219 -6.461 1 96.69 4 ILE B N 1
ATOM 2999 C CA . ILE B 1 4 ? 21.578 -4.766 -5.988 1 96.69 4 ILE B CA 1
ATOM 3000 C C . ILE B 1 4 ? 21.062 -3.646 -6.887 1 96.69 4 ILE B C 1
ATOM 3002 O O . ILE B 1 4 ? 21.797 -2.695 -7.184 1 96.69 4 ILE B O 1
ATOM 3006 N N . LEU B 1 5 ? 19.953 -3.812 -7.477 1 98.06 5 LEU B N 1
ATOM 3007 C CA . LEU B 1 5 ? 19.281 -2.734 -8.195 1 98.06 5 LEU B CA 1
ATOM 3008 C C . LEU B 1 5 ? 18.609 -1.773 -7.23 1 98.06 5 LEU B C 1
ATOM 3010 O O . LEU B 1 5 ? 17.672 -2.156 -6.531 1 98.06 5 LEU B O 1
ATOM 3014 N N . LEU B 1 6 ? 19.062 -0.576 -7.152 1 96.56 6 LEU B N 1
ATOM 3015 C CA . LEU B 1 6 ? 18.516 0.408 -6.227 1 96.56 6 LEU B CA 1
ATOM 3016 C C . LEU B 1 6 ? 17.453 1.273 -6.918 1 96.56 6 LEU B C 1
ATOM 3018 O O . LEU B 1 6 ? 17.484 1.436 -8.141 1 96.56 6 LEU B O 1
ATOM 3022 N N . PRO B 1 7 ? 16.469 1.841 -6.215 1 95.75 7 PRO B N 1
ATOM 3023 C CA . PRO B 1 7 ? 15.562 2.838 -6.801 1 95.75 7 PRO B CA 1
ATOM 3024 C C . PRO B 1 7 ? 16.312 4.023 -7.406 1 95.75 7 PRO B C 1
ATOM 3026 O O . PRO B 1 7 ? 17.391 4.391 -6.926 1 95.75 7 PRO B O 1
ATOM 3029 N N . PRO B 1 8 ? 15.953 4.465 -8.5 1 96.81 8 PRO B N 1
ATOM 3030 C CA . PRO B 1 8 ? 14.664 4.25 -9.164 1 96.81 8 PRO B CA 1
ATOM 3031 C C . PRO B 1 8 ? 14.758 3.287 -10.344 1 96.81 8 PRO B C 1
ATOM 3033 O O . PRO B 1 8 ? 14.148 3.527 -11.391 1 96.81 8 PRO B O 1
ATOM 3036 N N . SER B 1 9 ? 15.516 2.23 -10.203 1 97.69 9 SER B N 1
ATOM 3037 C CA . SER B 1 9 ? 15.594 1.247 -11.281 1 97.69 9 SER B CA 1
ATOM 3038 C C . SER B 1 9 ? 14.211 0.89 -11.812 1 97.69 9 SER B C 1
ATOM 3040 O O . SER B 1 9 ? 13.227 0.927 -11.07 1 97.69 9 SER B O 1
ATOM 3042 N N . ARG B 1 10 ? 14.141 0.589 -13.086 1 98.38 10 ARG B N 1
ATOM 3043 C CA . ARG B 1 10 ? 12.883 0.272 -13.758 1 98.38 10 ARG B CA 1
ATOM 3044 C C . ARG B 1 10 ? 12.641 -1.233 -13.789 1 98.38 10 ARG B C 1
ATOM 3046 O O . ARG B 1 10 ? 13.391 -1.97 -14.445 1 98.38 10 ARG B O 1
ATOM 3053 N N . LEU B 1 11 ? 11.633 -1.699 -13.133 1 98.88 11 LEU B N 1
ATOM 3054 C CA . LEU B 1 11 ? 11.258 -3.107 -13.062 1 98.88 11 LEU B CA 1
ATOM 3055 C C . LEU B 1 11 ? 10.109 -3.41 -14.023 1 98.88 11 LEU B C 1
ATOM 3057 O O . LEU B 1 11 ? 9.062 -2.76 -13.969 1 98.88 11 LEU B O 1
ATOM 3061 N N . GLY B 1 12 ? 10.328 -4.367 -14.859 1 98.88 12 GLY B N 1
ATOM 3062 C CA . GLY B 1 12 ? 9.328 -4.715 -15.852 1 98.88 12 GLY B CA 1
ATOM 3063 C C . GLY B 1 12 ? 8.516 -5.941 -15.484 1 98.88 12 GLY B C 1
ATOM 3064 O O . GLY B 1 12 ? 9 -6.816 -14.758 1 98.88 12 GLY B O 1
ATOM 3065 N N . LEU B 1 13 ? 7.297 -6.012 -16.016 1 98.75 13 LEU B N 1
ATOM 3066 C CA . LEU B 1 13 ? 6.43 -7.172 -15.867 1 98.75 13 LEU B CA 1
ATOM 3067 C C . LEU B 1 13 ? 5.844 -7.582 -17.219 1 98.75 13 LEU B C 1
ATOM 3069 O O . LEU B 1 13 ? 5.352 -6.734 -17.969 1 98.75 13 LEU B O 1
ATOM 3073 N N . MET B 1 14 ? 5.961 -8.836 -17.547 1 98.69 14 MET B N 1
ATOM 3074 C CA . MET B 1 14 ? 5.082 -9.383 -18.562 1 98.69 14 MET B CA 1
ATOM 3075 C C . MET B 1 14 ? 3.686 -9.641 -18.016 1 98.69 14 MET B C 1
ATOM 3077 O O . MET B 1 14 ? 3.512 -10.445 -17.094 1 98.69 14 MET B O 1
ATOM 3081 N N . GLY B 1 15 ? 2.719 -9 -18.562 1 98 15 GLY B N 1
ATOM 3082 C CA . GLY B 1 15 ? 1.392 -8.977 -17.969 1 98 15 GLY B CA 1
ATOM 3083 C C . GLY B 1 15 ? 1.096 -7.691 -17.219 1 98 15 GLY B C 1
ATOM 3084 O O . GLY B 1 15 ? 2.014 -7.012 -16.766 1 98 15 GLY B O 1
ATOM 3085 N N . SER B 1 16 ? -0.162 -7.312 -17.125 1 97.81 16 SER B N 1
ATOM 3086 C CA . SER B 1 16 ? -0.532 -6.035 -16.516 1 97.81 16 SER B CA 1
ATOM 3087 C C . SER B 1 16 ? -1.786 -6.176 -15.664 1 97.81 16 SER B C 1
ATOM 3089 O O . SER B 1 16 ? -2.451 -5.184 -15.367 1 97.81 16 SER B O 1
ATOM 3091 N N . GLY B 1 17 ? -2.133 -7.379 -15.234 1 96.94 17 GLY B N 1
ATOM 3092 C CA . GLY B 1 17 ? -3.34 -7.645 -14.469 1 96.94 17 GLY B CA 1
ATOM 3093 C C . GLY B 1 17 ? -3.199 -7.305 -12.992 1 96.94 17 GLY B C 1
ATOM 3094 O O . GLY B 1 17 ? -2.441 -6.402 -12.633 1 96.94 17 GLY B O 1
ATOM 3095 N N . GLN B 1 18 ? -4.023 -7.977 -12.156 1 97.38 18 GLN B N 1
ATOM 3096 C CA . GLN B 1 18 ? -4.129 -7.633 -10.742 1 97.38 18 GLN B CA 1
ATOM 3097 C C . GLN B 1 18 ? -2.838 -7.969 -10 1 97.38 18 GLN B C 1
ATOM 3099 O O . GLN B 1 18 ? -2.465 -7.277 -9.047 1 97.38 18 GLN B O 1
ATOM 3104 N N . LEU B 1 19 ? -2.18 -9.109 -10.359 1 98.19 19 LEU B N 1
ATOM 3105 C CA . LEU B 1 19 ? -0.921 -9.43 -9.695 1 98.19 19 LEU B CA 1
ATOM 3106 C C . LEU B 1 19 ? 0.14 -8.383 -9.992 1 98.19 19 LEU B C 1
ATOM 3108 O O . LEU B 1 19 ? 0.911 -8 -9.109 1 98.19 19 LEU B O 1
ATOM 3112 N N . GLY B 1 20 ? 0.141 -7.934 -11.312 1 98.31 20 GLY B N 1
ATOM 3113 C CA . GLY B 1 20 ? 1.026 -6.836 -11.672 1 98.31 20 GLY B CA 1
ATOM 3114 C C . GLY B 1 20 ? 0.733 -5.559 -10.906 1 98.31 20 GLY B C 1
ATOM 3115 O O . GLY B 1 20 ? 1.652 -4.832 -10.523 1 98.31 20 GLY B O 1
ATOM 3116 N N . ARG B 1 21 ? -0.535 -5.316 -10.703 1 98.56 21 ARG B N 1
ATOM 3117 C CA . ARG B 1 21 ? -0.978 -4.164 -9.93 1 98.56 21 ARG B CA 1
ATOM 3118 C C . ARG B 1 21 ? -0.393 -4.195 -8.516 1 98.56 21 ARG B C 1
ATOM 3120 O O . ARG B 1 21 ? 0.179 -3.205 -8.055 1 98.56 21 ARG B O 1
ATOM 3127 N N . MET B 1 22 ? -0.515 -5.289 -7.824 1 98.81 22 MET B N 1
ATOM 3128 C CA . MET B 1 22 ? -0.078 -5.406 -6.438 1 98.81 22 MET B CA 1
ATOM 3129 C C . MET B 1 22 ? 1.444 -5.414 -6.344 1 98.81 22 MET B C 1
ATOM 3131 O O . MET B 1 22 ? 2.016 -4.863 -5.402 1 98.81 22 MET B O 1
ATOM 3135 N N . PHE B 1 23 ? 2.145 -5.992 -7.371 1 98.88 23 PHE B N 1
ATOM 3136 C CA . PHE B 1 23 ? 3.594 -5.871 -7.477 1 98.88 23 PHE B CA 1
ATOM 3137 C C . PHE B 1 23 ? 4.004 -4.41 -7.625 1 98.88 23 PHE B C 1
ATOM 3139 O O . PHE B 1 23 ? 4.902 -3.939 -6.922 1 98.88 23 PHE B O 1
ATOM 3146 N N . ALA B 1 24 ? 3.359 -3.68 -8.555 1 98.81 24 ALA B N 1
ATOM 3147 C CA . ALA B 1 24 ? 3.668 -2.275 -8.812 1 98.81 24 ALA B CA 1
ATOM 3148 C C . ALA B 1 24 ? 3.486 -1.43 -7.559 1 98.81 24 ALA B C 1
ATOM 3150 O O . ALA B 1 24 ? 4.301 -0.549 -7.27 1 98.81 24 ALA B O 1
ATOM 3151 N N . GLN B 1 25 ? 2.461 -1.688 -6.809 1 98.69 25 GLN B N 1
ATOM 3152 C CA . GLN B 1 25 ? 2.186 -0.911 -5.605 1 98.69 25 GLN B CA 1
ATOM 3153 C C . GLN B 1 25 ? 3.316 -1.047 -4.59 1 98.69 25 GLN B C 1
ATOM 3155 O O . GLN B 1 25 ? 3.748 -0.055 -4 1 98.69 25 GLN B O 1
ATOM 3160 N N . GLU B 1 26 ? 3.818 -2.307 -4.391 1 98.69 26 GLU B N 1
ATOM 3161 C CA . GLU B 1 26 ? 4.934 -2.518 -3.475 1 98.69 26 GLU B CA 1
ATOM 3162 C C . GLU B 1 26 ? 6.215 -1.879 -4.008 1 98.69 26 GLU B C 1
ATOM 3164 O O . GLU B 1 26 ? 6.949 -1.231 -3.262 1 98.69 26 GLU B O 1
ATOM 3169 N N . ALA B 1 27 ? 6.465 -2.047 -5.301 1 98.81 27 ALA B N 1
ATOM 3170 C CA . ALA B 1 27 ? 7.676 -1.514 -5.922 1 98.81 27 ALA B CA 1
ATOM 3171 C C . ALA B 1 27 ? 7.699 0.011 -5.859 1 98.81 27 ALA B C 1
ATOM 3173 O O . ALA B 1 27 ? 8.719 0.609 -5.508 1 98.81 27 ALA B O 1
ATOM 3174 N N . ILE B 1 28 ? 6.598 0.614 -6.191 1 98.69 28 ILE B N 1
ATOM 3175 C CA . ILE B 1 28 ? 6.496 2.07 -6.207 1 98.69 28 ILE B CA 1
ATOM 3176 C C . ILE B 1 28 ? 6.66 2.615 -4.789 1 98.69 28 ILE B C 1
ATOM 3178 O O . ILE B 1 28 ? 7.344 3.619 -4.582 1 98.69 28 ILE B O 1
ATOM 3182 N N . ARG B 1 29 ? 6.031 1.953 -3.793 1 98.56 29 ARG B N 1
ATOM 3183 C CA . ARG B 1 29 ? 6.211 2.354 -2.402 1 98.56 29 ARG B CA 1
ATOM 3184 C C . ARG B 1 29 ? 7.688 2.389 -2.029 1 98.56 29 ARG B C 1
ATOM 3186 O O . ARG B 1 29 ? 8.133 3.277 -1.298 1 98.56 29 ARG B O 1
ATOM 3193 N N . MET B 1 30 ? 8.453 1.485 -2.582 1 98.25 30 MET B N 1
ATOM 3194 C CA . MET B 1 30 ? 9.867 1.352 -2.256 1 98.25 30 MET B CA 1
ATOM 3195 C C . MET B 1 30 ? 10.719 2.275 -3.121 1 98.25 30 MET B C 1
ATOM 3197 O O . MET B 1 30 ? 11.945 2.301 -2.994 1 98.25 30 MET B O 1
ATOM 3201 N N . GLY B 1 31 ? 10.133 2.982 -4.07 1 97.75 31 GLY B N 1
ATOM 3202 C CA . GLY B 1 31 ? 10.828 4.016 -4.82 1 97.75 31 GLY B CA 1
ATOM 3203 C C . GLY B 1 31 ? 11.227 3.572 -6.219 1 97.75 31 GLY B C 1
ATOM 3204 O O . GLY B 1 31 ? 11.891 4.312 -6.941 1 97.75 31 GLY B O 1
ATOM 3205 N N . TYR B 1 32 ? 10.789 2.373 -6.637 1 98.44 32 TYR B N 1
ATOM 3206 C CA . TYR B 1 32 ? 11.117 1.864 -7.965 1 98.44 32 TYR B CA 1
ATOM 3207 C C . TYR B 1 32 ? 10.117 2.357 -9 1 98.44 32 TYR B C 1
ATOM 3209 O O . TYR B 1 32 ? 9.008 2.775 -8.656 1 98.44 32 TYR B O 1
ATOM 3217 N N . ARG B 1 33 ? 10.539 2.328 -10.219 1 97.88 33 ARG B N 1
ATOM 3218 C CA . ARG B 1 33 ? 9.641 2.479 -11.352 1 97.88 33 ARG B CA 1
ATOM 3219 C C . ARG B 1 33 ? 9.18 1.12 -11.875 1 97.88 33 ARG B C 1
ATOM 3221 O O . ARG B 1 33 ? 9.93 0.142 -11.805 1 97.88 33 ARG B O 1
ATOM 3228 N N . THR B 1 34 ? 7.984 1.069 -12.336 1 98.56 34 THR B N 1
ATOM 3229 C CA . THR B 1 34 ? 7.457 -0.189 -12.852 1 98.56 34 THR B CA 1
ATOM 3230 C C . THR B 1 34 ? 6.891 -0.002 -14.258 1 98.56 34 THR B C 1
ATOM 3232 O O . THR B 1 34 ? 6.293 1.034 -14.562 1 98.56 34 THR B O 1
ATOM 3235 N N . SER B 1 35 ? 7.141 -0.946 -15.086 1 98.62 35 SER B N 1
ATOM 3236 C CA . SER B 1 35 ? 6.625 -0.986 -16.453 1 98.62 35 SER B CA 1
ATOM 3237 C C . SER B 1 35 ? 5.969 -2.328 -16.75 1 98.62 35 SER B C 1
ATOM 3239 O O . SER B 1 35 ? 6.469 -3.377 -16.344 1 98.62 35 SER B O 1
ATOM 3241 N N . VAL B 1 36 ? 4.848 -2.293 -17.484 1 98.75 36 VAL B N 1
ATOM 3242 C CA . VAL B 1 36 ? 4.129 -3.531 -17.766 1 98.75 36 VAL B CA 1
ATOM 3243 C C . VAL B 1 36 ? 3.92 -3.672 -19.266 1 98.75 36 VAL B C 1
ATOM 3245 O O . VAL B 1 36 ? 3.781 -2.674 -19.984 1 98.75 36 VAL B O 1
ATOM 3248 N N . TYR B 1 37 ? 3.922 -4.852 -19.781 1 98.75 37 TYR B N 1
ATOM 3249 C CA . TYR B 1 37 ? 3.73 -5.199 -21.188 1 98.75 37 TYR B CA 1
ATOM 3250 C C . TYR B 1 37 ? 2.533 -6.125 -21.359 1 98.75 37 TYR B C 1
ATOM 3252 O O . TYR B 1 37 ? 2.512 -7.234 -20.812 1 98.75 37 TYR B O 1
ATOM 3260 N N . SER B 1 38 ? 1.547 -5.734 -22.062 1 98.25 38 SER B N 1
ATOM 3261 C CA . SER B 1 38 ? 0.352 -6.523 -22.344 1 98.25 38 SER B CA 1
ATOM 3262 C C . SER B 1 38 ? -0.477 -5.891 -23.453 1 98.25 38 SER B C 1
ATOM 3264 O O . SER B 1 38 ? -0.267 -4.73 -23.812 1 98.25 38 SER B O 1
ATOM 3266 N N . PRO B 1 39 ? -1.398 -6.66 -24.047 1 97.44 39 PRO B N 1
ATOM 3267 C CA . PRO B 1 39 ? -2.275 -6.07 -25.062 1 97.44 39 PRO B CA 1
ATOM 3268 C C . PRO B 1 39 ? -3.367 -5.188 -24.469 1 97.44 39 PRO B C 1
ATOM 3270 O O . PRO B 1 39 ? -4.105 -4.523 -25.188 1 97.44 39 PRO B O 1
ATOM 3273 N N . GLU B 1 40 ? -3.494 -5.148 -23.188 1 94.19 40 GLU B N 1
ATOM 3274 C CA . GLU B 1 40 ? -4.594 -4.449 -22.531 1 94.19 40 GLU B CA 1
ATOM 3275 C C . GLU B 1 40 ? -4.242 -2.988 -22.266 1 94.19 40 GLU B C 1
ATOM 3277 O O . GLU B 1 40 ? -3.125 -2.68 -21.844 1 94.19 40 GLU B O 1
ATOM 3282 N N . ARG B 1 41 ? -5.219 -2.109 -22.562 1 95.5 41 ARG B N 1
ATOM 3283 C CA . ARG B 1 41 ? -5.098 -0.692 -22.234 1 95.5 41 ARG B CA 1
ATOM 3284 C C . ARG B 1 41 ? -5.828 -0.365 -20.938 1 95.5 41 ARG B C 1
ATOM 3286 O O . ARG B 1 41 ? -6.887 -0.927 -20.656 1 95.5 41 ARG B O 1
ATOM 3293 N N . ASN B 1 42 ? -5.277 0.616 -20.156 1 94.81 42 ASN B N 1
ATOM 3294 C CA . ASN B 1 42 ? -5.863 0.984 -18.875 1 94.81 42 ASN B CA 1
ATOM 3295 C C . ASN B 1 42 ? -6.008 -0.226 -17.953 1 94.81 42 ASN B C 1
ATOM 3297 O O . ASN B 1 42 ? -7.086 -0.465 -17.406 1 94.81 42 ASN B O 1
ATOM 3301 N N . SER B 1 43 ? -4.914 -0.999 -17.969 1 96.62 43 SER B N 1
ATOM 3302 C CA . SER B 1 43 ? -4.898 -2.238 -17.203 1 96.62 43 SER B CA 1
ATOM 3303 C C . SER B 1 43 ? -4.867 -1.959 -15.703 1 96.62 43 SER B C 1
ATOM 3305 O O . SER B 1 43 ? -4.586 -0.835 -15.281 1 96.62 43 SER B O 1
ATOM 3307 N N . PRO B 1 44 ? -5.129 -2.949 -14.867 1 97.69 44 PRO B N 1
ATOM 3308 C CA . PRO B 1 44 ? -5.031 -2.797 -13.414 1 97.69 44 PRO B CA 1
ATOM 3309 C C . PRO B 1 44 ? -3.674 -2.262 -12.961 1 97.69 44 PRO B C 1
ATOM 3311 O O . PRO B 1 44 ? -3.607 -1.377 -12.102 1 97.69 44 PRO B O 1
ATOM 3314 N N . ALA B 1 45 ? -2.596 -2.725 -13.531 1 98.38 45 ALA B N 1
ATOM 3315 C CA . ALA B 1 45 ? -1.256 -2.287 -13.141 1 98.38 45 ALA B CA 1
ATOM 3316 C C . ALA B 1 45 ? -1.018 -0.833 -13.539 1 98.38 45 ALA B C 1
ATOM 3318 O O . ALA B 1 45 ? -0.422 -0.067 -12.773 1 98.38 45 ALA B O 1
ATOM 3319 N N . PHE B 1 46 ? -1.485 -0.452 -14.734 1 97.81 46 PHE B N 1
ATOM 3320 C CA . PHE B 1 46 ? -1.366 0.931 -15.18 1 97.81 46 PHE B CA 1
ATOM 3321 C C . PHE B 1 46 ? -2.098 1.872 -14.227 1 97.81 46 PHE B C 1
ATOM 3323 O O . PHE B 1 46 ? -1.554 2.9 -13.828 1 97.81 46 PHE B O 1
ATOM 3330 N N . LEU B 1 47 ? -3.266 1.467 -13.867 1 97.06 47 LEU B N 1
ATOM 3331 C CA . LEU B 1 47 ? -4.098 2.291 -13 1 97.06 47 LEU B CA 1
ATOM 3332 C C . LEU B 1 47 ? -3.479 2.418 -11.617 1 97.06 47 LEU B C 1
ATOM 3334 O O . LEU B 1 47 ? -3.865 3.289 -10.836 1 97.06 47 LEU B O 1
ATOM 3338 N N . ALA B 1 48 ? -2.502 1.544 -11.312 1 97.69 48 ALA B N 1
ATOM 3339 C CA . ALA B 1 48 ? -1.821 1.592 -10.023 1 97.69 48 ALA B CA 1
ATOM 3340 C C . ALA B 1 48 ? -0.496 2.34 -10.125 1 97.69 48 ALA B C 1
ATOM 3342 O O . ALA B 1 48 ? 0.275 2.393 -9.164 1 97.69 48 ALA B O 1
ATOM 3343 N N . GLY B 1 49 ? -0.198 2.891 -11.305 1 97.81 49 GLY B N 1
ATOM 3344 C CA . GLY B 1 49 ? 0.956 3.771 -11.406 1 97.81 49 GLY B CA 1
ATOM 3345 C C . GLY B 1 49 ? 2.043 3.225 -12.312 1 97.81 49 GLY B C 1
ATOM 3346 O O . GLY B 1 49 ? 3.047 3.896 -12.555 1 97.81 49 GLY B O 1
ATOM 3347 N N . ALA B 1 50 ? 1.906 2.004 -12.836 1 98.38 50 ALA B N 1
ATOM 3348 C CA . ALA B 1 50 ? 2.896 1.448 -13.758 1 98.38 50 ALA B CA 1
ATOM 3349 C C . ALA B 1 50 ? 2.809 2.117 -15.125 1 98.38 50 ALA B C 1
ATOM 3351 O O . ALA B 1 50 ? 1.726 2.51 -15.562 1 98.38 50 ALA B O 1
ATOM 3352 N N . GLU B 1 51 ? 3.986 2.242 -15.727 1 97.75 51 GLU B N 1
ATOM 3353 C CA . GLU B 1 51 ? 3.988 2.627 -17.141 1 97.75 51 GLU B CA 1
ATOM 3354 C C . GLU B 1 51 ? 3.578 1.46 -18.031 1 97.75 51 GLU B C 1
ATOM 3356 O O . GLU B 1 51 ? 3.977 0.318 -17.781 1 97.75 51 GLU B O 1
ATOM 3361 N N . GLU B 1 52 ? 2.756 1.683 -19.016 1 97.69 52 GLU B N 1
ATOM 3362 C CA . GLU B 1 52 ? 2.246 0.543 -19.766 1 97.69 52 GLU B CA 1
ATOM 3363 C C . GLU B 1 52 ? 2.736 0.578 -21.219 1 97.69 52 GLU B C 1
ATOM 3365 O O . GLU B 1 52 ? 2.797 1.645 -21.828 1 97.69 52 GLU B O 1
ATOM 3370 N N . THR B 1 53 ? 3.258 -0.411 -21.719 1 98.44 53 THR B N 1
ATOM 3371 C CA . THR B 1 53 ? 3.43 -0.718 -23.141 1 98.44 53 THR B CA 1
ATOM 3372 C C . THR B 1 53 ? 2.299 -1.612 -23.641 1 98.44 53 THR B C 1
ATOM 3374 O O . THR B 1 53 ? 2.16 -2.754 -23.188 1 98.44 53 THR B O 1
ATOM 3377 N N . VAL B 1 54 ? 1.525 -1.069 -24.562 1 98.62 54 VAL B N 1
ATOM 3378 C CA . VAL B 1 54 ? 0.365 -1.792 -25.078 1 98.62 54 VAL B CA 1
ATOM 3379 C C . VAL B 1 54 ? 0.693 -2.406 -26.438 1 98.62 54 VAL B C 1
ATOM 3381 O O . VAL B 1 54 ? 0.793 -1.695 -27.438 1 98.62 54 VAL B O 1
ATOM 3384 N N . ALA B 1 55 ? 0.861 -3.691 -26.469 1 98.56 55 ALA B N 1
ATOM 3385 C CA . ALA B 1 55 ? 1.183 -4.445 -27.672 1 98.56 55 ALA B CA 1
ATOM 3386 C C . ALA B 1 55 ? 0.863 -5.93 -27.5 1 98.56 55 ALA B C 1
ATOM 3388 O O . ALA B 1 55 ? 0.88 -6.441 -26.375 1 98.56 55 ALA B O 1
ATOM 3389 N N . PRO B 1 56 ? 0.531 -6.621 -28.609 1 97.88 56 PRO B N 1
ATOM 3390 C CA . PRO B 1 56 ? 0.392 -8.078 -28.516 1 97.88 56 PRO B CA 1
ATOM 3391 C C . PRO B 1 56 ? 1.652 -8.758 -27.984 1 97.88 56 PRO B C 1
ATOM 3393 O O . PRO B 1 56 ? 2.766 -8.305 -28.266 1 97.88 56 PRO B O 1
ATOM 3396 N N . TYR B 1 57 ? 1.48 -9.82 -27.266 1 97.06 57 TYR B N 1
ATOM 3397 C CA . TYR B 1 57 ? 2.627 -10.539 -26.719 1 97.06 57 TYR B CA 1
ATOM 3398 C C . TYR B 1 57 ? 3.559 -11.008 -27.828 1 97.06 57 TYR B C 1
ATOM 3400 O O . TYR B 1 57 ? 4.773 -11.109 -27.625 1 97.06 57 TYR B O 1
ATOM 3408 N N . GLU B 1 58 ? 3.025 -11.195 -29.016 1 97.25 58 GLU B N 1
ATOM 3409 C CA . GLU B 1 58 ? 3.773 -11.766 -30.141 1 97.25 58 GLU B CA 1
ATOM 3410 C C . GLU B 1 58 ? 4.531 -10.688 -30.906 1 97.25 58 GLU B C 1
ATOM 3412 O O . GLU B 1 58 ? 5.289 -10.984 -31.828 1 97.25 58 GLU B O 1
ATOM 3417 N N . ASP B 1 59 ? 4.316 -9.453 -30.547 1 98.25 59 ASP B N 1
ATOM 3418 C CA . ASP B 1 59 ? 5.008 -8.359 -31.234 1 98.25 59 ASP B CA 1
ATOM 3419 C C . ASP B 1 59 ? 6.469 -8.281 -30.797 1 98.25 59 ASP B C 1
ATOM 3421 O O . ASP B 1 59 ? 6.801 -7.566 -29.859 1 98.25 59 ASP B O 1
ATOM 3425 N N . GLU B 1 60 ? 7.324 -8.922 -31.594 1 98.25 60 GLU B N 1
ATOM 3426 C CA . GLU B 1 60 ? 8.727 -9.055 -31.219 1 98.25 60 GLU B CA 1
ATOM 3427 C C . GLU B 1 60 ? 9.422 -7.699 -31.172 1 98.25 60 GLU B C 1
ATOM 3429 O O . GLU B 1 60 ? 10.242 -7.445 -30.281 1 98.25 60 GLU B O 1
ATOM 3434 N N . ASP B 1 61 ? 9.109 -6.836 -32.094 1 98.38 61 ASP B N 1
ATOM 3435 C CA . ASP B 1 61 ? 9.734 -5.516 -32.125 1 98.38 61 ASP B CA 1
ATOM 3436 C C . ASP B 1 61 ? 9.359 -4.699 -30.891 1 98.38 61 ASP B C 1
ATOM 3438 O O . ASP B 1 61 ? 10.227 -4.074 -30.266 1 98.38 61 ASP B O 1
ATOM 3442 N N . ALA B 1 62 ? 8.078 -4.734 -30.578 1 98.62 62 ALA B N 1
ATOM 3443 C CA . ALA B 1 62 ? 7.617 -4.012 -29.391 1 98.62 62 ALA B CA 1
ATOM 3444 C C . ALA B 1 62 ? 8.234 -4.59 -28.125 1 98.62 62 ALA B C 1
ATOM 3446 O O . ALA B 1 62 ? 8.602 -3.846 -27.219 1 98.62 62 ALA B O 1
ATOM 3447 N N . LEU B 1 63 ? 8.328 -5.887 -28.094 1 98.75 63 LEU B N 1
ATOM 3448 C CA . LEU B 1 63 ? 8.891 -6.555 -26.922 1 98.75 63 LEU B CA 1
ATOM 3449 C C . LEU B 1 63 ? 10.359 -6.184 -26.75 1 98.75 63 LEU B C 1
ATOM 3451 O O . LEU B 1 63 ? 10.797 -5.895 -25.625 1 98.75 63 LEU B O 1
ATOM 3455 N N . LEU B 1 64 ? 11.117 -6.184 -27.828 1 98.62 64 LEU B N 1
ATOM 3456 C CA . LEU B 1 64 ? 12.531 -5.836 -27.75 1 98.62 64 LEU B CA 1
ATOM 3457 C C . LEU B 1 64 ? 12.711 -4.406 -27.266 1 98.62 64 LEU B C 1
ATOM 3459 O O . LEU B 1 64 ? 13.57 -4.145 -26.406 1 98.62 64 LEU B O 1
ATOM 3463 N N . LYS B 1 65 ? 11.93 -3.498 -27.781 1 98.62 65 LYS B N 1
ATOM 3464 C CA . LYS B 1 65 ? 11.977 -2.109 -27.344 1 98.62 65 LYS B CA 1
ATOM 3465 C C . LYS B 1 65 ? 11.641 -1.992 -25.859 1 98.62 65 LYS B C 1
ATOM 3467 O O . LYS B 1 65 ? 12.258 -1.213 -25.125 1 98.62 65 LYS B O 1
ATOM 3472 N N . TYR B 1 66 ? 10.641 -2.748 -25.453 1 98.75 66 TYR B N 1
ATOM 3473 C CA . TYR B 1 66 ? 10.227 -2.785 -24.047 1 98.75 66 TYR B CA 1
ATOM 3474 C C . TYR B 1 66 ? 11.359 -3.273 -23.156 1 98.75 66 TYR B C 1
ATOM 3476 O O . TYR B 1 66 ? 11.664 -2.648 -22.141 1 98.75 66 TYR B O 1
ATOM 3484 N N . LEU B 1 67 ? 12.016 -4.324 -23.531 1 98.88 67 LEU B N 1
ATOM 3485 C CA . LEU B 1 67 ? 13.086 -4.934 -22.734 1 98.88 67 LEU B CA 1
ATOM 3486 C C . LEU B 1 67 ? 14.281 -3.994 -22.625 1 98.88 67 LEU B C 1
ATOM 3488 O O . LEU B 1 67 ? 14.953 -3.959 -21.594 1 98.88 67 LEU B O 1
ATOM 3492 N N . GLU B 1 68 ? 14.555 -3.184 -23.641 1 98.5 68 GLU B N 1
ATOM 3493 C CA . GLU B 1 68 ? 15.695 -2.27 -23.688 1 98.5 68 GLU B CA 1
ATOM 3494 C C . GLU B 1 68 ? 15.602 -1.223 -22.578 1 98.5 68 GLU B C 1
ATOM 3496 O O . GLU B 1 68 ? 16.625 -0.736 -22.094 1 98.5 68 GLU B O 1
ATOM 3501 N N . GLY B 1 69 ? 14.5 -0.969 -22.141 1 97.81 69 GLY B N 1
ATOM 3502 C CA . GLY B 1 69 ? 14.297 0.092 -21.172 1 97.81 69 GLY B CA 1
ATOM 3503 C C . GLY B 1 69 ? 14.25 -0.412 -19.734 1 97.81 69 GLY B C 1
ATOM 3504 O O . GLY B 1 69 ? 14.016 0.365 -18.812 1 97.81 69 GLY B O 1
ATOM 3505 N N . LEU B 1 70 ? 14.531 -1.692 -19.516 1 98.69 70 LEU B N 1
ATOM 3506 C CA . LEU B 1 70 ? 14.32 -2.291 -18.203 1 98.69 70 LEU B CA 1
ATOM 3507 C C . LEU B 1 70 ? 15.648 -2.604 -17.516 1 98.69 70 LEU B C 1
ATOM 3509 O O . LEU B 1 70 ? 16.656 -2.828 -18.188 1 98.69 70 LEU B O 1
ATOM 3513 N N . ASP B 1 71 ? 15.594 -2.598 -16.156 1 98.38 71 ASP B N 1
ATOM 3514 C CA . ASP B 1 71 ? 16.734 -3.076 -15.375 1 98.38 71 ASP B CA 1
ATOM 3515 C C . ASP B 1 71 ? 16.516 -4.523 -14.938 1 98.38 71 ASP B C 1
ATOM 3517 O O . ASP B 1 71 ? 17.484 -5.25 -14.695 1 98.38 71 ASP B O 1
ATOM 3521 N N . ALA B 1 72 ? 15.32 -4.957 -14.828 1 98.75 72 ALA B N 1
ATOM 3522 C CA . ALA B 1 72 ? 14.945 -6.32 -14.477 1 98.75 72 ALA B CA 1
ATOM 3523 C C . ALA B 1 72 ? 13.523 -6.633 -14.953 1 98.75 72 ALA B C 1
ATOM 3525 O O . ALA B 1 72 ? 12.727 -5.723 -15.195 1 98.75 72 ALA B O 1
ATOM 3526 N N . LEU B 1 73 ? 13.258 -7.906 -15.102 1 98.88 73 LEU B N 1
ATOM 3527 C CA . LEU B 1 73 ? 11.961 -8.344 -15.617 1 98.88 73 LEU B CA 1
ATOM 3528 C C . LEU B 1 73 ? 11.414 -9.5 -14.789 1 98.88 73 LEU B C 1
ATOM 3530 O O . LEU B 1 73 ? 12.156 -10.406 -14.406 1 98.88 73 LEU B O 1
ATOM 3534 N N . THR B 1 74 ? 10.164 -9.445 -14.484 1 98.81 74 THR B N 1
ATOM 3535 C CA . THR B 1 74 ? 9.445 -10.555 -13.867 1 98.81 74 THR B CA 1
ATOM 3536 C C . THR B 1 74 ? 8.133 -10.828 -14.602 1 98.81 74 THR B C 1
ATOM 3538 O O . THR B 1 74 ? 7.91 -10.297 -15.695 1 98.81 74 THR B O 1
ATOM 3541 N N . PHE B 1 75 ? 7.309 -11.742 -14.055 1 98.31 75 PHE B N 1
ATOM 3542 C CA . PHE B 1 75 ? 6.117 -12.203 -14.758 1 98.31 75 PHE B CA 1
ATOM 3543 C C . PHE B 1 75 ? 4.898 -12.164 -13.844 1 98.31 75 PHE B C 1
ATOM 3545 O O . PHE B 1 75 ? 4.961 -12.625 -12.703 1 98.31 75 PHE B O 1
ATOM 3552 N N . GLU B 1 76 ? 3.883 -11.602 -14.281 1 94.5 76 GLU B N 1
ATOM 3553 C CA . GLU B 1 76 ? 2.621 -11.781 -13.57 1 94.5 76 GLU B CA 1
ATOM 3554 C C . GLU B 1 76 ? 1.663 -12.664 -14.367 1 94.5 76 GLU B C 1
ATOM 3556 O O . GLU B 1 76 ? 0.699 -13.203 -13.812 1 94.5 76 GLU B O 1
ATOM 3561 N N . PHE B 1 77 ? 1.866 -12.805 -15.609 1 88.81 77 PHE B N 1
ATOM 3562 C CA . PHE B 1 77 ? 1.126 -13.633 -16.547 1 88.81 77 PHE B CA 1
ATOM 3563 C C . PHE B 1 77 ? 1.992 -14.781 -17.062 1 88.81 77 PHE B C 1
ATOM 3565 O O . PHE B 1 77 ? 3.098 -14.555 -17.562 1 88.81 77 PHE B O 1
ATOM 3572 N N . GLU B 1 78 ? 1.48 -15.984 -17.047 1 88.62 78 GLU B N 1
ATOM 3573 C CA . GLU B 1 78 ? 2.344 -17.125 -17.328 1 88.62 78 GLU B CA 1
ATOM 3574 C C . GLU B 1 78 ? 2.162 -17.609 -18.766 1 88.62 78 GLU B C 1
ATOM 3576 O O . GLU B 1 78 ? 2.967 -18.406 -19.266 1 88.62 78 GLU B O 1
ATOM 3581 N N . ASN B 1 79 ? 1.125 -17.188 -19.438 1 91 79 ASN B N 1
ATOM 3582 C CA . ASN B 1 79 ? 0.874 -17.703 -20.781 1 91 79 ASN B CA 1
ATOM 3583 C C . ASN B 1 79 ? 1.529 -16.844 -21.844 1 91 79 ASN B C 1
ATOM 3585 O O . ASN B 1 79 ? 0.879 -16.438 -22.812 1 91 79 ASN B O 1
ATOM 3589 N N . ILE B 1 80 ? 2.814 -16.641 -21.688 1 94.56 80 ILE B N 1
ATOM 3590 C CA . ILE B 1 80 ? 3.648 -15.961 -22.672 1 94.56 80 ILE B CA 1
ATOM 3591 C C . ILE B 1 80 ? 4.047 -16.953 -23.766 1 94.56 80 ILE B C 1
ATOM 3593 O O . ILE B 1 80 ? 4.508 -18.062 -23.484 1 94.56 80 ILE B O 1
ATOM 3597 N N . PRO B 1 81 ? 3.893 -16.516 -25.031 1 95.38 81 PRO B N 1
ATOM 3598 C CA . PRO B 1 81 ? 4.266 -17.438 -26.109 1 95.38 81 PRO B CA 1
ATOM 3599 C C . PRO B 1 81 ? 5.723 -17.891 -26.016 1 95.38 81 PRO B C 1
ATOM 3601 O O . PRO B 1 81 ? 6.594 -17.094 -25.641 1 95.38 81 PRO B O 1
ATOM 3604 N N . ASN B 1 82 ? 5.91 -19.078 -26.469 1 94.88 82 ASN B N 1
ATOM 3605 C CA . ASN B 1 82 ? 7.23 -19.703 -26.344 1 94.88 82 ASN B CA 1
ATOM 3606 C C . ASN B 1 82 ? 8.289 -18.906 -27.109 1 94.88 82 ASN B C 1
ATOM 3608 O O . ASN B 1 82 ? 9.43 -18.781 -26.641 1 94.88 82 ASN B O 1
ATOM 3612 N N . ALA B 1 83 ? 7.949 -18.469 -28.281 1 96.88 83 ALA B N 1
ATOM 3613 C CA . ALA B 1 83 ? 8.891 -17.688 -29.062 1 96.88 83 ALA B CA 1
ATOM 3614 C C . ALA B 1 83 ? 9.344 -16.438 -28.312 1 96.88 83 ALA B C 1
ATOM 3616 O O . ALA B 1 83 ? 10.523 -16.062 -28.344 1 96.88 83 ALA B O 1
ATOM 3617 N N . GLU B 1 84 ? 8.445 -15.805 -27.656 1 97.69 84 GLU B N 1
ATOM 3618 C CA . GLU B 1 84 ? 8.742 -14.602 -26.891 1 97.69 84 GLU B CA 1
ATOM 3619 C C . GLU B 1 84 ? 9.539 -14.922 -25.641 1 97.69 84 GLU B C 1
ATOM 3621 O O . GLU B 1 84 ? 10.398 -14.148 -25.219 1 97.69 84 GLU B O 1
ATOM 3626 N N . LEU B 1 85 ? 9.25 -16.062 -25 1 98 85 LEU B N 1
ATOM 3627 C CA . LEU B 1 85 ? 10.086 -16.5 -23.891 1 98 85 LEU B CA 1
ATOM 3628 C C . LEU B 1 85 ? 11.523 -16.703 -24.328 1 98 85 LEU B C 1
ATOM 3630 O O . LEU B 1 85 ? 12.461 -16.359 -23.609 1 98 85 LEU B O 1
ATOM 3634 N N . ASN B 1 86 ? 11.695 -17.281 -25.516 1 98.19 86 ASN B N 1
ATOM 3635 C CA . ASN B 1 86 ? 13.023 -17.453 -26.078 1 98.19 86 ASN B CA 1
ATOM 3636 C C . ASN B 1 86 ? 13.703 -16.109 -26.312 1 98.19 86 ASN B C 1
ATOM 3638 O O . ASN B 1 86 ? 14.891 -15.945 -26.047 1 98.19 86 ASN B O 1
ATOM 3642 N N . LEU B 1 87 ? 12.938 -15.203 -26.859 1 98.5 87 LEU B N 1
ATOM 3643 C CA . LEU B 1 87 ? 13.461 -13.867 -27.125 1 98.5 87 LEU B CA 1
ATOM 3644 C C . LEU B 1 87 ? 13.914 -13.195 -25.828 1 98.5 87 LEU B C 1
ATOM 3646 O O . LEU B 1 87 ? 14.984 -12.578 -25.797 1 98.5 87 LEU B O 1
ATOM 3650 N N . ILE B 1 88 ? 13.133 -13.328 -24.766 1 98.75 88 ILE B N 1
ATOM 3651 C CA . ILE B 1 88 ? 13.461 -12.758 -23.469 1 98.75 88 ILE B CA 1
ATOM 3652 C C . ILE B 1 88 ? 14.742 -13.391 -22.938 1 98.75 88 ILE B C 1
ATOM 3654 O O . ILE B 1 88 ? 15.633 -12.688 -22.453 1 98.75 88 ILE B O 1
ATOM 3658 N N . GLN B 1 89 ? 14.812 -14.68 -23.078 1 98.38 89 GLN B N 1
ATOM 3659 C CA . GLN B 1 89 ? 15.992 -15.398 -22.609 1 98.38 89 GLN B CA 1
ATOM 3660 C C . GLN B 1 89 ? 17.25 -14.938 -23.344 1 98.38 89 GLN B C 1
ATOM 3662 O O . GLN B 1 89 ? 18.266 -14.633 -22.703 1 98.38 89 GLN B O 1
ATOM 3667 N N . LYS B 1 90 ? 17.203 -14.906 -24.625 1 98.38 90 LYS B N 1
ATOM 3668 C CA . LYS B 1 90 ? 18.328 -14.492 -25.438 1 98.38 90 LYS B CA 1
ATOM 3669 C C . LYS B 1 90 ? 18.75 -13.055 -25.109 1 98.38 90 LYS B C 1
ATOM 3671 O O . LYS B 1 90 ? 19.938 -12.758 -25 1 98.38 90 LYS B O 1
ATOM 3676 N N . PHE B 1 91 ? 17.766 -12.195 -25.016 1 98.62 91 PHE B N 1
ATOM 3677 C CA . PHE B 1 91 ? 18.047 -10.805 -24.672 1 98.62 91 PHE B CA 1
ATOM 3678 C C . PHE B 1 91 ? 18.734 -10.703 -23.312 1 98.62 91 PHE B C 1
ATOM 3680 O O . PHE B 1 91 ? 19.672 -9.93 -23.156 1 98.62 91 PHE B O 1
ATOM 3687 N N . SER B 1 92 ? 18.156 -11.445 -22.375 1 98.12 92 SER B N 1
ATOM 3688 C CA . SER B 1 92 ? 18.734 -11.461 -21.031 1 98.12 92 SER B CA 1
ATOM 3689 C C . SER B 1 92 ? 20.203 -11.883 -21.078 1 98.12 92 SER B C 1
ATOM 3691 O O . SER B 1 92 ? 21.062 -11.234 -20.469 1 98.12 92 SER B O 1
ATOM 3693 N N . GLU B 1 93 ? 20.516 -12.914 -21.75 1 97.5 93 GLU B N 1
ATOM 3694 C CA . GLU B 1 93 ? 21.875 -13.453 -21.844 1 97.5 93 GLU B CA 1
ATOM 3695 C C . GLU B 1 93 ? 22.797 -12.461 -22.547 1 97.5 93 GLU B C 1
ATOM 3697 O O . GLU B 1 93 ? 23.953 -12.297 -22.125 1 97.5 93 GLU B O 1
ATOM 3702 N N . LYS B 1 94 ? 22.297 -11.883 -23.531 1 97.88 94 LYS B N 1
ATOM 3703 C CA . LYS B 1 94 ? 23.109 -10.984 -24.344 1 97.88 94 LYS B CA 1
ATOM 3704 C C . LYS B 1 94 ? 23.375 -9.664 -23.625 1 97.88 94 LYS B C 1
ATOM 3706 O O . LYS B 1 94 ? 24.469 -9.117 -23.688 1 97.88 94 LYS B O 1
ATOM 3711 N N . ASN B 1 95 ? 22.391 -9.117 -22.922 1 97.44 95 ASN B N 1
ATOM 3712 C CA . ASN B 1 95 ? 22.453 -7.754 -22.422 1 97.44 95 ASN B CA 1
ATOM 3713 C C . ASN B 1 95 ? 22.594 -7.719 -20.906 1 97.44 95 ASN B C 1
ATOM 3715 O O . ASN B 1 95 ? 22.75 -6.648 -20.312 1 97.44 95 ASN B O 1
ATOM 3719 N N . GLY B 1 96 ? 22.453 -8.859 -20.281 1 96 96 GLY B N 1
ATOM 3720 C CA . GLY B 1 96 ? 22.594 -8.93 -18.828 1 96 96 GLY B CA 1
ATOM 3721 C C . GLY B 1 96 ? 21.344 -8.531 -18.078 1 96 96 GLY B C 1
ATOM 3722 O O . GLY B 1 96 ? 21.406 -8.125 -16.922 1 96 96 GLY B O 1
ATOM 3723 N N . LEU B 1 97 ? 20.203 -8.555 -18.734 1 98 97 LEU B N 1
ATOM 3724 C CA . LEU B 1 97 ? 18.938 -8.25 -18.094 1 98 97 LEU B CA 1
ATOM 3725 C C . LEU B 1 97 ? 18.562 -9.336 -17.094 1 98 97 LEU B C 1
ATOM 3727 O O . LEU B 1 97 ? 18.547 -10.523 -17.438 1 98 97 LEU B O 1
ATOM 3731 N N . ARG B 1 98 ? 18.297 -8.945 -15.859 1 97.81 98 ARG B N 1
ATOM 3732 C CA . ARG B 1 98 ? 17.828 -9.883 -14.836 1 97.81 98 ARG B CA 1
ATOM 3733 C C . ARG B 1 98 ? 16.375 -10.281 -15.078 1 97.81 98 ARG B C 1
ATOM 3735 O O . ARG B 1 98 ? 15.5 -9.43 -15.211 1 97.81 98 ARG B O 1
ATOM 3742 N N . VAL B 1 99 ? 16.203 -11.602 -15.18 1 98.62 99 VAL B N 1
ATOM 3743 C CA . VAL B 1 99 ? 14.852 -12.109 -15.398 1 98.62 99 VAL B CA 1
ATOM 3744 C C . VAL B 1 99 ? 14.539 -13.195 -14.375 1 98.62 99 VAL B C 1
ATOM 3746 O O . VAL B 1 99 ? 15.125 -14.281 -14.406 1 98.62 99 VAL B O 1
ATOM 3749 N N . TYR B 1 100 ? 13.609 -12.883 -13.445 1 98.62 100 TYR B N 1
ATOM 3750 C CA . TYR B 1 100 ? 13.211 -13.836 -12.422 1 98.62 100 TYR B CA 1
ATOM 3751 C C . TYR B 1 100 ? 11.695 -13.922 -12.312 1 98.62 100 TYR B C 1
ATOM 3753 O O . TYR B 1 100 ? 11.016 -12.891 -12.195 1 98.62 100 TYR B O 1
ATOM 3761 N N . PRO B 1 101 ? 11.117 -15.156 -12.336 1 98.44 101 PRO B N 1
ATOM 3762 C CA . PRO B 1 101 ? 11.844 -16.406 -12.547 1 98.44 101 PRO B CA 1
ATOM 3763 C C . PRO B 1 101 ? 12.359 -16.547 -13.977 1 98.44 101 PRO B C 1
ATOM 3765 O O . PRO B 1 101 ? 12.07 -15.711 -14.836 1 98.44 101 PRO B O 1
ATOM 3768 N N . SER B 1 102 ? 13.164 -17.547 -14.195 1 98.25 102 SER B N 1
ATOM 3769 C CA . SER B 1 102 ? 13.695 -17.766 -15.539 1 98.25 102 SER B CA 1
ATOM 3770 C C . SER B 1 102 ? 12.586 -18.188 -16.5 1 98.25 102 SER B C 1
ATOM 3772 O O . SER B 1 102 ? 11.602 -18.812 -16.094 1 98.25 102 SER B O 1
ATOM 3774 N N . PRO B 1 103 ? 12.742 -17.828 -17.797 1 98 103 PRO B N 1
ATOM 3775 C CA . PRO B 1 103 ? 11.766 -18.281 -18.797 1 98 103 PRO B CA 1
ATOM 3776 C C . PRO B 1 103 ? 11.547 -19.797 -18.75 1 98 103 PRO B C 1
ATOM 3778 O O . PRO B 1 103 ? 10.438 -20.266 -19.016 1 98 103 PRO B O 1
ATOM 3781 N N . GLU B 1 104 ? 12.531 -20.562 -18.406 1 97.19 104 GLU B N 1
ATOM 3782 C CA . GLU B 1 104 ? 12.398 -22.016 -18.312 1 97.19 104 GLU B CA 1
ATOM 3783 C C . GLU B 1 104 ? 11.398 -22.406 -17.234 1 97.19 104 GLU B C 1
ATOM 3785 O O . GLU B 1 104 ? 10.625 -23.359 -17.406 1 97.19 104 GLU B O 1
ATOM 3790 N N . CYS B 1 105 ? 11.422 -21.734 -16.109 1 97.94 105 CYS B N 1
ATOM 3791 C CA . CYS B 1 105 ? 10.461 -22 -15.047 1 97.94 105 CYS B CA 1
ATOM 3792 C C . CYS B 1 105 ? 9.039 -21.719 -15.508 1 97.94 105 CYS B C 1
ATOM 3794 O O . CYS B 1 105 ? 8.109 -22.438 -15.148 1 97.94 105 CYS B O 1
ATOM 3796 N N . ILE B 1 106 ? 8.891 -20.641 -16.312 1 97.81 106 ILE B N 1
ATOM 3797 C CA . ILE B 1 106 ? 7.586 -20.297 -16.875 1 97.81 106 ILE B CA 1
ATOM 3798 C C . ILE B 1 106 ? 7.113 -21.422 -17.797 1 97.81 106 ILE B C 1
ATOM 3800 O O . ILE B 1 106 ? 5.949 -21.828 -17.719 1 97.81 106 ILE B O 1
ATOM 3804 N N . ARG B 1 107 ? 7.988 -21.969 -18.562 1 96.44 107 ARG B N 1
ATOM 3805 C CA . ARG B 1 107 ? 7.676 -23.047 -19.516 1 96.44 107 ARG B CA 1
ATOM 3806 C C . ARG B 1 107 ? 7.18 -24.281 -18.781 1 96.44 107 ARG B C 1
ATOM 3808 O O . ARG B 1 107 ? 6.262 -24.969 -19.25 1 96.44 107 ARG B O 1
ATOM 3815 N N . ILE B 1 108 ? 7.781 -24.562 -17.703 1 96.38 108 ILE B N 1
ATOM 3816 C CA . ILE B 1 108 ? 7.395 -25.734 -16.922 1 96.38 108 ILE B CA 1
ATOM 3817 C C . ILE B 1 108 ? 5.922 -25.625 -16.531 1 96.38 108 ILE B C 1
ATOM 3819 O O . ILE B 1 108 ? 5.156 -26.578 -16.703 1 96.38 108 ILE B O 1
ATOM 3823 N N . ALA B 1 109 ? 5.516 -24.484 -16.125 1 94.94 109 ALA B N 1
ATOM 3824 C CA . ALA B 1 109 ? 4.176 -24.281 -15.578 1 94.94 109 ALA B CA 1
ATOM 3825 C C . ALA B 1 109 ? 3.143 -24.172 -16.703 1 94.94 109 ALA B C 1
ATOM 3827 O O . ALA B 1 109 ? 1.942 -24.328 -16.453 1 94.94 109 ALA B O 1
ATOM 3828 N N . GLN B 1 110 ? 3.58 -23.953 -17.953 1 94.88 110 GLN B N 1
ATOM 3829 C CA . GLN B 1 110 ? 2.674 -23.688 -19.062 1 94.88 110 GLN B CA 1
ATOM 3830 C C . GLN B 1 110 ? 2.088 -24.969 -19.625 1 94.88 110 GLN B C 1
ATOM 3832 O O . GLN B 1 110 ? 1.107 -24.953 -20.375 1 94.88 110 GLN B O 1
ATOM 3837 N N . HIS B 1 111 ? 2.691 -26.062 -19.281 1 94.62 111 HIS B N 1
ATOM 3838 C CA . HIS B 1 111 ? 2.324 -27.344 -19.875 1 94.62 111 HIS B CA 1
ATOM 3839 C C . HIS B 1 111 ? 2.176 -28.422 -18.797 1 94.62 111 HIS B C 1
ATOM 3841 O O . HIS B 1 111 ? 3.158 -28.812 -18.172 1 94.62 111 HIS B O 1
ATOM 3847 N N . ARG B 1 112 ? 0.988 -28.984 -18.688 1 95.56 112 ARG B N 1
ATOM 3848 C CA . ARG B 1 112 ? 0.655 -29.875 -17.578 1 95.56 112 ARG B CA 1
ATOM 3849 C C . ARG B 1 112 ? 1.541 -31.109 -17.578 1 95.56 112 ARG B C 1
ATOM 3851 O O . ARG B 1 112 ? 1.949 -31.594 -16.516 1 95.56 112 ARG B O 1
ATOM 3858 N N . ILE B 1 113 ? 1.789 -31.625 -18.766 1 96 113 ILE B N 1
ATOM 3859 C CA . ILE B 1 113 ? 2.615 -32.844 -18.844 1 96 113 ILE B CA 1
ATOM 3860 C C . ILE B 1 113 ? 4.031 -32.5 -18.375 1 96 113 ILE B C 1
ATOM 3862 O O . ILE B 1 113 ? 4.625 -33.281 -17.609 1 96 113 ILE B O 1
ATOM 3866 N N . ARG B 1 114 ? 4.566 -31.422 -18.812 1 95.94 114 ARG B N 1
ATOM 3867 C CA . ARG B 1 114 ? 5.895 -31 -18.375 1 95.94 114 ARG B CA 1
ATOM 3868 C C . ARG B 1 114 ? 5.93 -30.766 -16.859 1 95.94 114 ARG B C 1
ATOM 3870 O O . ARG B 1 114 ? 6.863 -31.203 -16.188 1 95.94 114 ARG B O 1
ATOM 3877 N N . GLU B 1 115 ? 4.977 -30.109 -16.359 1 97.19 115 GLU B N 1
ATOM 3878 C CA . GLU B 1 115 ? 4.871 -29.812 -14.93 1 97.19 115 GLU B CA 1
ATOM 3879 C C . GLU B 1 115 ? 4.855 -31.078 -14.094 1 97.19 115 GLU B C 1
ATOM 3881 O O . GLU B 1 115 ? 5.668 -31.25 -13.18 1 97.19 115 GLU B O 1
ATOM 3886 N N . LYS B 1 116 ? 3.988 -32 -14.438 1 97.12 116 LYS B N 1
ATOM 3887 C CA . LYS B 1 116 ? 3.838 -33.25 -13.68 1 97.12 116 LYS B CA 1
ATOM 3888 C C . LYS B 1 116 ? 5.07 -34.125 -13.82 1 97.12 116 LYS B C 1
ATOM 3890 O O . LYS B 1 116 ? 5.434 -34.844 -12.891 1 97.12 116 LYS B O 1
ATOM 3895 N N . SER B 1 117 ? 5.641 -34.094 -15.008 1 97.44 117 SER B N 1
ATOM 3896 C CA . SER B 1 117 ? 6.875 -34.844 -15.211 1 97.44 117 SER B CA 1
ATOM 3897 C C . SER B 1 117 ? 7.992 -34.312 -14.32 1 97.44 117 SER B C 1
ATOM 3899 O O . SER B 1 117 ? 8.781 -35.094 -13.781 1 97.44 117 SER B O 1
ATOM 3901 N N . VAL B 1 118 ? 8.07 -33 -14.188 1 98.12 118 VAL B N 1
ATOM 3902 C CA . VAL B 1 118 ? 9.062 -32.406 -13.297 1 98.12 118 VAL B CA 1
ATOM 3903 C C . VAL B 1 118 ? 8.789 -32.844 -11.859 1 98.12 118 VAL B C 1
ATOM 3905 O O . VAL B 1 118 ? 9.711 -33.188 -11.125 1 98.12 118 VAL B O 1
ATOM 3908 N N . PHE B 1 119 ? 7.496 -32.812 -11.43 1 98.25 119 PHE B N 1
ATOM 3909 C CA . PHE B 1 119 ? 7.137 -33.25 -10.094 1 98.25 119 PHE B CA 1
ATOM 3910 C C . PHE B 1 119 ? 7.629 -34.688 -9.859 1 98.25 119 PHE B C 1
ATOM 3912 O O . PHE B 1 119 ? 8.281 -34.969 -8.852 1 98.25 119 PHE B O 1
ATOM 3919 N N . ARG B 1 120 ? 7.387 -35.531 -10.789 1 97.25 120 ARG B N 1
ATOM 3920 C CA . ARG B 1 120 ? 7.754 -36.938 -10.672 1 97.25 120 ARG B CA 1
ATOM 3921 C C . ARG B 1 120 ? 9.273 -37.094 -10.594 1 97.25 120 ARG B C 1
ATOM 3923 O O . ARG B 1 120 ? 9.773 -37.844 -9.758 1 97.25 120 ARG B O 1
ATOM 3930 N N . LYS B 1 121 ? 9.906 -36.438 -11.477 1 97.88 121 LYS B N 1
ATOM 3931 C CA . LYS B 1 121 ? 11.359 -36.5 -11.516 1 97.88 121 LYS B CA 1
ATOM 3932 C C . LYS B 1 121 ? 11.969 -36.094 -10.18 1 97.88 121 LYS B C 1
ATOM 3934 O O . LYS B 1 121 ? 13 -36.625 -9.766 1 97.88 121 LYS B O 1
ATOM 3939 N N . LEU B 1 122 ? 11.352 -35.156 -9.469 1 98.38 122 LEU B N 1
ATOM 3940 C CA . LEU B 1 122 ? 11.867 -34.625 -8.211 1 98.38 122 LEU B CA 1
ATOM 3941 C C . LEU B 1 122 ? 11.359 -35.438 -7.031 1 98.38 122 LEU B C 1
ATOM 3943 O O . LEU B 1 122 ? 11.617 -35.094 -5.875 1 98.38 122 LEU B O 1
ATOM 3947 N N . GLY B 1 123 ? 10.562 -36.469 -7.281 1 98 123 GLY B N 1
ATOM 3948 C CA . GLY B 1 123 ? 10.023 -37.312 -6.234 1 98 123 GLY B CA 1
ATOM 3949 C C . GLY B 1 123 ? 8.859 -36.688 -5.492 1 98 123 GLY B C 1
ATOM 3950 O O . GLY B 1 123 ? 8.57 -37.062 -4.355 1 98 123 GLY B O 1
ATOM 3951 N N . LEU B 1 124 ? 8.266 -35.75 -6.09 1 98.31 124 LEU B N 1
ATOM 3952 C CA . LEU B 1 124 ? 7.121 -35.062 -5.477 1 98.31 124 LEU B CA 1
ATOM 3953 C C . LEU B 1 124 ? 5.832 -35.812 -5.793 1 98.31 124 LEU B C 1
ATOM 3955 O O . LEU B 1 124 ? 5.648 -36.312 -6.906 1 98.31 124 LEU B O 1
ATOM 3959 N N . PRO B 1 125 ? 5.004 -35.969 -4.82 1 97 125 PRO B N 1
ATOM 3960 C CA . PRO B 1 125 ? 3.801 -36.75 -5.027 1 97 125 PRO B CA 1
ATOM 3961 C C . PRO B 1 125 ? 2.803 -36.094 -5.977 1 97 125 PRO B C 1
ATOM 3963 O O . PRO B 1 125 ? 2.459 -34.938 -5.805 1 97 125 PRO B O 1
ATOM 3966 N N . THR B 1 126 ? 2.32 -36.812 -6.949 1 96.06 126 THR B N 1
ATOM 3967 C CA . THR B 1 126 ? 1.26 -36.406 -7.871 1 96.06 126 THR B CA 1
ATOM 3968 C C . THR B 1 126 ? 0.332 -37.594 -8.156 1 96.06 126 THR B C 1
ATOM 3970 O O . THR B 1 126 ? 0.639 -38.719 -7.805 1 96.06 126 THR B O 1
ATOM 3973 N N . VAL B 1 127 ? -0.771 -37.281 -8.75 1 96.5 127 VAL B N 1
ATOM 3974 C CA . VAL B 1 127 ? -1.626 -38.344 -9.227 1 96.5 127 VAL B CA 1
ATOM 3975 C C . VAL B 1 127 ? -0.965 -39.062 -10.406 1 96.5 127 VAL B C 1
ATOM 3977 O O . VAL B 1 127 ? -0.112 -38.469 -11.086 1 96.5 127 VAL B O 1
ATOM 3980 N N . ALA B 1 128 ? -1.39 -40.25 -10.578 1 97.31 128 ALA B N 1
ATOM 3981 C CA . ALA B 1 128 ? -0.982 -40.875 -11.828 1 97.31 128 ALA B CA 1
ATOM 3982 C C . ALA B 1 128 ? -1.539 -40.125 -13.031 1 97.31 128 ALA B C 1
ATOM 3984 O O . ALA B 1 128 ? -2.684 -39.656 -13.008 1 97.31 128 ALA B O 1
ATOM 3985 N N . PHE B 1 129 ? -0.698 -39.938 -13.984 1 98 129 PHE B N 1
ATOM 3986 C CA . PHE B 1 129 ? -1.132 -39.219 -15.164 1 98 129 PHE B CA 1
ATOM 3987 C C . PHE B 1 129 ? -0.581 -39.875 -16.438 1 98 129 PHE B C 1
ATOM 3989 O O . PHE B 1 129 ? 0.44 -40.562 -16.391 1 98 129 PHE B O 1
ATOM 3996 N N . TYR B 1 130 ? -1.283 -39.594 -17.531 1 97.88 130 TYR B N 1
ATOM 3997 C CA . TYR B 1 130 ? -0.995 -40.219 -18.812 1 97.88 130 TYR B CA 1
ATOM 3998 C C . TYR B 1 130 ? -1.064 -39.219 -19.953 1 97.88 130 TYR B C 1
ATOM 4000 O O . TYR B 1 130 ? -2.152 -38.781 -20.344 1 97.88 130 TYR B O 1
ATOM 4008 N N . PRO B 1 131 ? 0.114 -38.875 -20.5 1 97.25 131 PRO B N 1
ATOM 4009 C CA . PRO B 1 131 ? 0.088 -38 -21.672 1 97.25 131 PRO B CA 1
ATOM 4010 C C . PRO B 1 131 ? -0.657 -38.625 -22.859 1 97.25 131 PRO B C 1
ATOM 4012 O O . PRO B 1 131 ? -0.504 -39.844 -23.109 1 97.25 131 PRO B O 1
ATOM 4015 N N . ILE B 1 132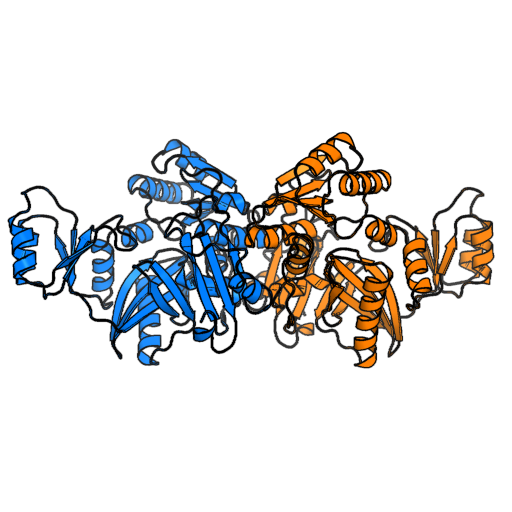 ? -1.494 -37.875 -23.438 1 97 132 ILE B N 1
ATOM 4016 C CA . ILE B 1 132 ? -2.236 -38.312 -24.609 1 97 132 ILE B CA 1
ATOM 4017 C C . ILE B 1 132 ? -1.913 -37.438 -25.812 1 97 132 ILE B C 1
ATOM 4019 O O . ILE B 1 132 ? -2.588 -36.406 -26.031 1 97 132 ILE B O 1
ATOM 4023 N N . THR B 1 133 ? -1.004 -37.906 -26.594 1 95.94 133 THR B N 1
ATOM 4024 C CA . THR B 1 133 ? -0.583 -37.094 -27.734 1 95.94 133 THR B CA 1
ATOM 4025 C C . THR B 1 133 ? -1.07 -37.688 -29.047 1 95.94 133 THR B C 1
ATOM 4027 O O . THR B 1 133 ? -0.935 -37.062 -30.094 1 95.94 133 THR B O 1
ATOM 4030 N N . ASN B 1 134 ? -1.622 -38.906 -28.953 1 94.81 134 ASN B N 1
ATOM 4031 C CA . ASN B 1 134 ? -2.244 -39.562 -30.094 1 94.81 134 ASN B CA 1
ATOM 4032 C C . ASN B 1 134 ? -3.256 -40.625 -29.641 1 94.81 134 ASN B C 1
ATOM 4034 O O . ASN B 1 134 ? -3.398 -40.875 -28.438 1 94.81 134 ASN B O 1
ATOM 4038 N N . ARG B 1 135 ? -3.895 -41.156 -30.641 1 94.81 135 ARG B N 1
ATOM 4039 C CA . ARG B 1 135 ? -4.949 -42.125 -30.359 1 94.81 135 ARG B CA 1
ATOM 4040 C C . ARG B 1 135 ? -4.395 -43.344 -29.656 1 94.81 135 ARG B C 1
ATOM 4042 O O . ARG B 1 135 ? -5.047 -43.906 -28.781 1 94.81 135 ARG B O 1
ATOM 4049 N N . SER B 1 136 ? -3.26 -43.844 -30.125 1 95.94 136 SER B N 1
ATOM 4050 C CA . SER B 1 136 ? -2.656 -45.031 -29.531 1 95.94 136 SER B CA 1
ATOM 4051 C C . SER B 1 136 ? -2.426 -44.844 -28.031 1 95.94 136 SER B C 1
ATOM 4053 O O . SER B 1 136 ? -2.689 -45.75 -27.234 1 95.94 136 SER B O 1
ATOM 4055 N N . GLU B 1 137 ? -1.963 -43.688 -27.688 1 96.62 137 GLU B N 1
ATOM 4056 C CA . GLU B 1 137 ? -1.739 -43.375 -26.281 1 96.62 137 GLU B CA 1
ATOM 4057 C C . GLU B 1 137 ? -3.057 -43.312 -25.516 1 96.62 137 GLU B C 1
ATOM 4059 O O . GLU B 1 137 ? -3.125 -43.688 -24.344 1 96.62 137 GLU B O 1
ATOM 4064 N N . ALA B 1 138 ? -4.078 -42.75 -26.156 1 97.25 138 ALA B N 1
ATOM 4065 C CA . ALA B 1 138 ? -5.406 -42.719 -25.531 1 97.25 138 ALA B CA 1
ATOM 4066 C C . ALA B 1 138 ? -5.906 -44.125 -25.219 1 97.25 138 ALA B C 1
ATOM 4068 O O . ALA B 1 138 ? -6.422 -44.375 -24.125 1 97.25 138 ALA B O 1
ATOM 4069 N N . LEU B 1 139 ? -5.738 -44.938 -26.172 1 96.44 139 LEU B N 1
ATOM 4070 C CA . LEU B 1 139 ? -6.199 -46.312 -26.016 1 96.44 139 LEU B CA 1
ATOM 4071 C C . LEU B 1 139 ? -5.379 -47.031 -24.938 1 96.44 139 LEU B C 1
ATOM 4073 O O . LEU B 1 139 ? -5.922 -47.844 -24.172 1 96.44 139 LEU B O 1
ATOM 4077 N N . ALA B 1 140 ? -4.117 -46.812 -24.938 1 97.38 140 ALA B N 1
ATOM 4078 C CA . ALA B 1 140 ? -3.268 -47.406 -23.906 1 97.38 140 ALA B CA 1
ATOM 4079 C C . ALA B 1 140 ? -3.68 -46.938 -22.516 1 97.38 140 ALA B C 1
ATOM 4081 O O . ALA B 1 140 ? -3.617 -47.688 -21.547 1 97.38 140 ALA B O 1
ATOM 4082 N N . ALA B 1 141 ? -4.059 -45.656 -22.406 1 97.75 141 ALA B N 1
ATOM 4083 C CA . ALA B 1 141 ? -4.441 -45.062 -21.125 1 97.75 141 ALA B CA 1
ATOM 4084 C C . ALA B 1 141 ? -5.719 -45.688 -20.578 1 97.75 141 ALA B C 1
ATOM 4086 O O . ALA B 1 141 ? -5.941 -45.719 -19.375 1 97.75 141 ALA B O 1
ATOM 4087 N N . VAL B 1 142 ? -6.57 -46.156 -21.484 1 97.25 142 VAL B N 1
ATOM 4088 C CA . VAL B 1 142 ? -7.797 -46.844 -21.078 1 97.25 142 VAL B CA 1
ATOM 4089 C C . VAL B 1 142 ? -7.461 -47.969 -20.094 1 97.25 142 VAL B C 1
ATOM 4091 O O . VAL B 1 142 ? -8.133 -48.125 -19.078 1 97.25 142 VAL B O 1
ATOM 4094 N N . GLU B 1 143 ? -6.41 -48.688 -20.375 1 96.75 143 GLU B N 1
ATOM 4095 C CA . GLU B 1 143 ? -6.066 -49.875 -19.609 1 96.75 143 GLU B CA 1
ATOM 4096 C C . GLU B 1 143 ? -5.223 -49.531 -18.391 1 96.75 143 GLU B C 1
ATOM 4098 O O . GLU B 1 143 ? -5.32 -50.188 -17.344 1 96.75 143 GLU B O 1
ATOM 4103 N N . ALA B 1 144 ? -4.504 -48.531 -18.5 1 97.81 144 ALA B N 1
ATOM 4104 C CA . ALA B 1 144 ? -3.512 -48.219 -17.484 1 97.81 144 ALA B CA 1
ATOM 4105 C C . ALA B 1 144 ? -4.113 -47.344 -16.391 1 97.81 144 ALA B C 1
ATOM 4107 O O . ALA B 1 144 ? -3.693 -47.406 -15.234 1 97.81 144 ALA B O 1
ATOM 4108 N N . CYS B 1 145 ? -4.98 -46.531 -16.703 1 98 145 CYS B N 1
ATOM 4109 C CA . CYS B 1 145 ? -5.516 -45.5 -15.82 1 98 145 CYS B CA 1
ATOM 4110 C C . CYS B 1 145 ? -6.617 -46.062 -14.93 1 98 145 CYS B C 1
ATOM 4112 O O . CYS B 1 145 ? -7.445 -46.844 -15.383 1 98 145 CYS B O 1
ATOM 4114 N N . LYS B 1 146 ? -6.531 -45.656 -13.656 1 97.69 146 LYS B N 1
ATOM 4115 C CA . LYS B 1 146 ? -7.668 -45.906 -12.781 1 97.69 146 LYS B CA 1
ATOM 4116 C C . LYS B 1 146 ? -8.711 -44.812 -12.883 1 97.69 146 LYS B C 1
ATOM 4118 O O . LYS B 1 146 ? -8.367 -43.625 -12.969 1 97.69 146 LYS B O 1
ATOM 4123 N N . PHE B 1 147 ? -9.984 -45.219 -12.844 1 97.69 147 PHE B N 1
ATOM 4124 C CA . PHE B 1 147 ? -11.086 -44.25 -12.977 1 97.69 147 PHE B CA 1
ATOM 4125 C C . PHE B 1 147 ? -11.859 -44.125 -11.672 1 97.69 147 PHE B C 1
ATOM 4127 O O . PHE B 1 147 ? -11.914 -45.094 -10.891 1 97.69 147 PHE B O 1
ATOM 4134 N N . PRO B 1 148 ? -12.406 -43 -11.312 1 97.62 148 PRO B N 1
ATOM 4135 C CA . PRO B 1 148 ? -12.609 -41.875 -12.234 1 97.62 148 PRO B CA 1
ATOM 4136 C C . PRO B 1 148 ? -11.312 -41.125 -12.555 1 97.62 148 PRO B C 1
ATOM 4138 O O . PRO B 1 148 ? -10.328 -41.25 -11.82 1 97.62 148 PRO B O 1
ATOM 4141 N N . ALA B 1 149 ? -11.328 -40.406 -13.703 1 98.06 149 ALA B N 1
ATOM 4142 C CA . ALA B 1 149 ? -10.172 -39.625 -14.18 1 98.06 149 ALA B CA 1
ATOM 4143 C C . ALA B 1 149 ? -10.602 -38.344 -14.891 1 98.06 149 ALA B C 1
ATOM 4145 O O . ALA B 1 149 ? -11.773 -38.219 -15.266 1 98.06 149 ALA B O 1
ATOM 4146 N N . ILE B 1 150 ? -9.719 -37.5 -15 1 96.69 150 ILE B N 1
ATOM 4147 C CA . ILE B 1 150 ? -10.008 -36.188 -15.609 1 96.69 150 ILE B CA 1
ATOM 4148 C C . ILE B 1 150 ? -9.102 -36 -16.828 1 96.69 150 ILE B C 1
ATOM 4150 O O . ILE B 1 150 ? -7.875 -36.031 -16.703 1 96.69 150 ILE B O 1
ATOM 4154 N N . LEU B 1 151 ? -9.727 -35.781 -18 1 96.88 151 LEU B N 1
ATOM 4155 C CA . LEU B 1 151 ? -9.008 -35.438 -19.219 1 96.88 151 LEU B CA 1
ATOM 4156 C C . LEU B 1 151 ? -8.898 -33.906 -19.344 1 96.88 151 LEU B C 1
ATOM 4158 O O . LEU B 1 151 ? -9.898 -33.188 -19.25 1 96.88 151 LEU B O 1
ATOM 4162 N N . LYS B 1 152 ? -7.617 -33.5 -19.469 1 95.12 152 LYS B N 1
ATOM 4163 C CA . LYS B 1 152 ? -7.371 -32.062 -19.547 1 95.12 152 LYS B CA 1
ATOM 4164 C C . LYS B 1 152 ? -6.547 -31.703 -20.797 1 95.12 152 LYS B C 1
ATOM 4166 O O . LYS B 1 152 ? -5.781 -32.531 -21.281 1 95.12 152 LYS B O 1
ATOM 4171 N N . THR B 1 153 ? -6.82 -30.5 -21.266 1 93.88 153 THR B N 1
ATOM 4172 C CA . THR B 1 153 ? -5.82 -29.953 -22.188 1 93.88 153 THR B CA 1
ATOM 4173 C C . THR B 1 153 ? -4.492 -29.734 -21.469 1 93.88 153 THR B C 1
ATOM 4175 O O . THR B 1 153 ? -4.469 -29.391 -20.281 1 93.88 153 THR B O 1
ATOM 4178 N N . SER B 1 154 ? -3.436 -29.922 -22.219 1 93.38 154 SER B N 1
ATOM 4179 C CA . SER B 1 154 ? -2.131 -29.812 -21.578 1 93.38 154 SER B CA 1
ATOM 4180 C C . SER B 1 154 ? -1.722 -28.359 -21.391 1 93.38 154 SER B C 1
ATOM 4182 O O . SER B 1 154 ? -0.838 -28.047 -20.594 1 93.38 154 SER B O 1
ATOM 4184 N N . SER B 1 155 ? -2.332 -27.438 -22.219 1 88.88 155 SER B N 1
ATOM 4185 C CA . SER B 1 155 ? -2.021 -26 -22.141 1 88.88 155 SER B CA 1
ATOM 4186 C C . SER B 1 155 ? -3.291 -25.172 -22.047 1 88.88 155 SER B C 1
ATOM 4188 O O . SER B 1 155 ? -4.363 -25.609 -22.453 1 88.88 155 SER B O 1
ATOM 4190 N N . PHE B 1 156 ? -3.172 -23.938 -21.469 1 76.12 156 PHE B N 1
ATOM 4191 C CA . PHE B 1 156 ? -4.145 -22.844 -21.516 1 76.12 156 PHE B CA 1
ATOM 4192 C C . PHE B 1 156 ? -5.375 -23.203 -20.688 1 76.12 156 PHE B C 1
ATOM 4194 O O . PHE B 1 156 ? -6.355 -22.453 -20.672 1 76.12 156 PHE B O 1
ATOM 4201 N N . GLY B 1 157 ? -5.402 -24.359 -20.078 1 71.06 157 GLY B N 1
ATOM 4202 C CA . GLY B 1 157 ? -6.535 -24.656 -19.219 1 71.06 157 GLY B CA 1
ATOM 4203 C C . GLY B 1 157 ? -6.484 -23.953 -17.891 1 71.06 157 GLY B C 1
ATOM 4204 O O . GLY B 1 157 ? -5.414 -23.812 -17.297 1 71.06 157 GLY B O 1
ATOM 4205 N N . TYR B 1 158 ? -7.574 -23.281 -17.531 1 67.12 158 TYR B N 1
ATOM 4206 C CA . TYR B 1 158 ? -7.684 -22.656 -16.219 1 67.12 158 TYR B CA 1
ATOM 4207 C C . TYR B 1 158 ? -9.125 -22.688 -15.727 1 67.12 158 TYR B C 1
ATOM 4209 O O . TYR B 1 158 ? -10.062 -22.781 -16.531 1 67.12 158 TYR B O 1
ATOM 4217 N N . ASP B 1 159 ? -9.281 -22.672 -14.492 1 64.62 159 ASP B N 1
ATOM 4218 C CA . ASP B 1 159 ? -10.57 -22.547 -13.82 1 64.62 159 ASP B CA 1
ATOM 4219 C C . ASP B 1 159 ? -11.57 -23.578 -14.375 1 64.62 159 ASP B C 1
ATOM 4221 O O . ASP B 1 159 ? -12.711 -23.234 -14.688 1 64.62 159 ASP B O 1
ATOM 4225 N N . GLY B 1 160 ? -11.102 -24.828 -14.586 1 69.38 160 GLY B N 1
ATOM 4226 C CA . GLY B 1 160 ? -11.969 -25.922 -15.008 1 69.38 160 GLY B CA 1
ATOM 4227 C C . GLY B 1 160 ? -12.164 -25.984 -16.516 1 69.38 160 GLY B C 1
ATOM 4228 O O . GLY B 1 160 ? -12.672 -26.969 -17.047 1 69.38 160 GLY B O 1
ATOM 4229 N N . LYS B 1 161 ? -11.812 -24.984 -17.203 1 75.88 161 LYS B N 1
ATOM 4230 C CA . LYS B 1 161 ? -11.938 -24.984 -18.656 1 75.88 161 LYS B CA 1
ATOM 4231 C C . LYS B 1 161 ? -10.969 -25.969 -19.297 1 75.88 161 LYS B C 1
ATOM 4233 O O . LYS B 1 161 ? -9.812 -26.078 -18.859 1 75.88 161 LYS B O 1
ATOM 4238 N N . GLY B 1 162 ? -11.477 -26.734 -20.172 1 82 162 GLY B N 1
ATOM 4239 C CA . GLY B 1 162 ? -10.648 -27.688 -20.891 1 82 162 GLY B CA 1
ATOM 4240 C C . GLY B 1 162 ? -10.492 -29.016 -20.172 1 82 162 GLY B C 1
ATOM 4241 O O . GLY B 1 162 ? -9.477 -29.688 -20.312 1 82 162 GLY B O 1
ATOM 4242 N N . GLN B 1 163 ? -11.43 -29.281 -19.266 1 90.5 163 GLN B N 1
ATOM 4243 C CA . GLN B 1 163 ? -11.336 -30.516 -18.5 1 90.5 163 GLN B CA 1
ATOM 4244 C C . GLN B 1 163 ? -12.625 -31.328 -18.609 1 90.5 163 GLN B C 1
ATOM 4246 O O . GLN B 1 163 ? -13.719 -30.766 -18.656 1 90.5 163 GLN B O 1
ATOM 4251 N N . THR B 1 164 ? -12.531 -32.562 -18.719 1 93.19 164 THR B N 1
ATOM 4252 C CA . THR B 1 164 ? -13.664 -33.5 -18.734 1 93.19 164 THR B CA 1
ATOM 4253 C C . THR B 1 164 ? -13.422 -34.656 -17.781 1 93.19 164 THR B C 1
ATOM 4255 O O . THR B 1 164 ? -12.383 -35.312 -17.844 1 93.19 164 THR B O 1
ATOM 4258 N N . LYS B 1 165 ? -14.336 -34.875 -16.953 1 95 165 LYS B N 1
ATOM 4259 C CA . LYS B 1 165 ? -14.227 -36 -16.031 1 95 165 LYS B CA 1
ATOM 4260 C C . LYS B 1 165 ? -14.859 -37.25 -16.625 1 95 165 LYS B C 1
ATOM 4262 O O . LYS B 1 165 ? -15.969 -37.219 -17.156 1 95 165 LYS B O 1
ATOM 4267 N N . TYR B 1 166 ? -14.219 -38.281 -16.609 1 96.88 166 TYR B N 1
ATOM 4268 C CA . TYR B 1 166 ? -14.719 -39.625 -16.984 1 96.88 166 TYR B CA 1
ATOM 4269 C C . TYR B 1 166 ? -14.883 -40.5 -15.758 1 96.88 166 TYR B C 1
ATOM 4271 O O . TYR B 1 166 ? -13.914 -40.781 -15.039 1 96.88 166 TYR B O 1
ATOM 4279 N N . LYS B 1 167 ? -15.992 -41.062 -15.555 1 97.44 167 LYS B N 1
ATOM 4280 C CA . LYS B 1 167 ? -16.328 -41.781 -14.344 1 97.44 167 LYS B CA 1
ATOM 4281 C C . LYS B 1 167 ? -15.852 -43.25 -14.445 1 97.44 167 LYS B C 1
ATOM 4283 O O . LYS B 1 167 ? -15.555 -43.875 -13.43 1 97.44 167 LYS B O 1
ATOM 4288 N N . SER B 1 168 ? -15.906 -43.75 -15.727 1 97.44 168 SER B N 1
ATOM 4289 C CA . SER B 1 168 ? -15.586 -45.156 -15.883 1 97.44 168 SER B CA 1
ATOM 4290 C C . SER B 1 168 ? -14.641 -45.375 -17.047 1 97.44 168 SER B C 1
ATOM 4292 O O . SER B 1 168 ? -14.516 -44.531 -17.938 1 97.44 168 SER B O 1
ATOM 4294 N N . LYS B 1 169 ? -14.031 -46.531 -16.984 1 97.44 169 LYS B N 1
ATOM 4295 C CA . LYS B 1 169 ? -13.141 -47 -18.047 1 97.44 169 LYS B CA 1
ATOM 4296 C C . LYS B 1 169 ? -13.875 -47.062 -19.375 1 97.44 169 LYS B C 1
ATOM 4298 O O . LYS B 1 169 ? -13.328 -46.688 -20.406 1 97.44 169 LYS B O 1
ATOM 4303 N N . GLU B 1 170 ? -15.094 -47.531 -19.328 1 97.31 170 GLU B N 1
ATOM 4304 C CA . GLU B 1 170 ? -15.891 -47.688 -20.547 1 97.31 170 GLU B CA 1
ATOM 4305 C C . GLU B 1 170 ? -16.203 -46.344 -21.203 1 97.31 170 GLU B C 1
ATOM 4307 O O . GLU B 1 170 ? -16.109 -46.219 -22.422 1 97.31 170 GLU B O 1
ATOM 4312 N N . GLU B 1 171 ? -16.531 -45.438 -20.359 1 97.44 171 GLU B N 1
ATOM 4313 C CA . GLU B 1 171 ? -16.812 -44.125 -20.875 1 97.44 171 GLU B CA 1
ATOM 4314 C C . GLU B 1 171 ? -15.586 -43.531 -21.594 1 97.44 171 GLU B C 1
ATOM 4316 O O . GLU B 1 171 ? -15.703 -42.969 -22.672 1 97.44 171 GLU B O 1
ATOM 4321 N N . PHE B 1 172 ? -14.438 -43.656 -20.984 1 97.5 172 PHE B N 1
ATOM 4322 C CA . PHE B 1 172 ? -13.211 -43.094 -21.562 1 97.5 172 PHE B CA 1
ATOM 4323 C C . PHE B 1 172 ? -12.82 -43.875 -22.812 1 97.5 172 PHE B C 1
ATOM 4325 O O . PHE B 1 172 ? -12.32 -43.281 -23.781 1 97.5 172 PHE B O 1
ATOM 4332 N N . ARG B 1 173 ? -13.023 -45.188 -22.812 1 97.12 173 ARG B N 1
ATOM 4333 C CA . ARG B 1 173 ? -12.734 -46.031 -23.969 1 97.12 173 ARG B CA 1
ATOM 4334 C C . ARG B 1 173 ? -13.539 -45.562 -25.188 1 97.12 173 ARG B C 1
ATOM 4336 O O . ARG B 1 173 ? -13.008 -45.5 -26.297 1 97.12 173 ARG B O 1
ATOM 4343 N N . PHE B 1 174 ? -14.773 -45.281 -24.938 1 96.88 174 PHE B N 1
ATOM 4344 C CA . PHE B 1 174 ? -15.625 -44.812 -26.016 1 96.88 174 PHE B CA 1
ATOM 4345 C C . PHE B 1 174 ? -15.062 -43.531 -26.641 1 96.88 174 PHE B C 1
ATOM 4347 O O . PHE B 1 174 ? -15 -43.406 -27.875 1 96.88 174 PHE B O 1
ATOM 4354 N N . TRP B 1 175 ? -14.664 -42.625 -25.781 1 96.19 175 TRP B N 1
ATOM 4355 C CA . TRP B 1 175 ? -14.062 -41.375 -26.25 1 96.19 175 TRP B CA 1
ATOM 4356 C C . TRP B 1 175 ? -12.781 -41.656 -27.031 1 96.19 175 TRP B C 1
ATOM 4358 O O . TRP B 1 175 ? -12.578 -41.125 -28.125 1 96.19 175 TRP B O 1
ATOM 4368 N N . ALA B 1 176 ? -11.883 -42.531 -26.516 1 96.69 176 ALA B N 1
ATOM 4369 C CA . ALA B 1 176 ? -10.594 -42.812 -27.109 1 96.69 176 ALA B CA 1
ATOM 4370 C C . ALA B 1 176 ? -10.758 -43.438 -28.5 1 96.69 176 ALA B C 1
ATOM 4372 O O . ALA B 1 176 ? -9.969 -43.188 -29.406 1 96.69 176 ALA B O 1
ATOM 4373 N N . GLU B 1 177 ? -11.719 -44.219 -28.609 1 95.38 177 GLU B N 1
ATOM 4374 C CA . GLU B 1 177 ? -11.961 -44.906 -29.875 1 95.38 177 GLU B CA 1
ATOM 4375 C C . GLU B 1 177 ? -12.555 -43.969 -30.906 1 95.38 177 GLU B C 1
ATOM 4377 O O . GLU B 1 177 ? -12.477 -44.25 -32.125 1 95.38 177 GLU B O 1
ATOM 4382 N N . SER B 1 178 ? -13.148 -42.969 -30.391 1 94.94 178 SER B N 1
ATOM 4383 C CA . SER B 1 178 ? -13.875 -42.062 -31.281 1 94.94 178 SER B CA 1
ATOM 4384 C C . SER B 1 178 ? -12.953 -40.969 -31.844 1 94.94 178 SER B C 1
ATOM 4386 O O . SER B 1 178 ? -13.312 -40.281 -32.812 1 94.94 178 SER B O 1
ATOM 4388 N N . ILE B 1 179 ? -11.758 -40.844 -31.297 1 92.06 179 ILE B N 1
ATOM 4389 C CA . ILE B 1 179 ? -10.914 -39.719 -31.688 1 92.06 179 ILE B CA 1
ATOM 4390 C C . ILE B 1 179 ? -10.195 -40.062 -33 1 92.06 179 ILE B C 1
ATOM 4392 O O . ILE B 1 179 ? -9.945 -41.219 -33.312 1 92.06 179 ILE B O 1
ATOM 4396 N N . GLY B 1 180 ? -9.961 -39.094 -33.75 1 87.94 180 GLY B N 1
ATOM 4397 C CA . GLY B 1 180 ? -9.266 -39.25 -35.031 1 87.94 180 GLY B CA 1
ATOM 4398 C C . GLY B 1 180 ? -7.773 -39.5 -34.875 1 87.94 180 GLY B C 1
ATOM 4399 O O . GLY B 1 180 ? -7.285 -39.688 -33.75 1 87.94 180 GLY B O 1
ATOM 4400 N N . CYS B 1 181 ? -7.012 -39.562 -36 1 86.69 181 CYS B N 1
ATOM 4401 C CA . CYS B 1 181 ? -5.598 -39.938 -36 1 86.69 181 CYS B CA 1
ATOM 4402 C C . CYS B 1 181 ? -4.727 -38.688 -35.844 1 86.69 181 CYS B C 1
ATOM 4404 O O . CYS B 1 181 ? -3.5 -38.781 -35.781 1 86.69 181 CYS B O 1
ATOM 4406 N N . GLY B 1 182 ? -5.316 -37.562 -35.688 1 88.31 182 GLY B N 1
ATOM 4407 C CA . GLY B 1 182 ? -4.535 -36.344 -35.594 1 88.31 182 GLY B CA 1
ATOM 4408 C C . GLY B 1 182 ? -3.812 -36.188 -34.281 1 88.31 182 GLY B C 1
ATOM 4409 O O . GLY B 1 182 ? -4.082 -36.938 -33.312 1 88.31 182 GLY B O 1
ATOM 4410 N N . PRO B 1 183 ? -2.828 -35.281 -34.219 1 90.19 183 PRO B N 1
ATOM 4411 C CA . PRO B 1 183 ? -2.086 -35.031 -33 1 90.19 183 PRO B CA 1
ATOM 4412 C C . PRO B 1 183 ? -2.961 -34.469 -31.891 1 90.19 183 PRO B C 1
ATOM 4414 O O . PRO B 1 183 ? -3.869 -33.656 -32.156 1 90.19 183 PRO B O 1
ATOM 4417 N N . LEU B 1 184 ? -2.74 -34.875 -30.703 1 92.19 184 LEU B N 1
ATOM 4418 C CA . LEU B 1 184 ? -3.418 -34.375 -29.516 1 92.19 184 LEU B CA 1
ATOM 4419 C C . LEU B 1 184 ? -2.414 -33.844 -28.516 1 92.19 184 LEU B C 1
ATOM 4421 O O . LEU B 1 184 ? -1.216 -34.094 -28.609 1 92.19 184 LEU B O 1
ATOM 4425 N N . ASP B 1 185 ? -2.811 -32.969 -27.688 1 95.12 185 ASP B N 1
ATOM 4426 C CA . ASP B 1 185 ? -2.041 -32.469 -26.562 1 95.12 185 ASP B CA 1
ATOM 4427 C C . ASP B 1 185 ? -2.891 -32.438 -25.281 1 95.12 185 ASP B C 1
ATOM 4429 O O . ASP B 1 185 ? -3.316 -31.359 -24.844 1 95.12 185 ASP B O 1
ATOM 4433 N N . LEU B 1 186 ? -3.084 -33.625 -24.766 1 96.5 186 LEU B N 1
ATOM 4434 C CA . LEU B 1 186 ? -3.977 -33.844 -23.625 1 96.5 186 LEU B CA 1
ATOM 4435 C C . LEU B 1 186 ? -3.285 -34.625 -22.531 1 96.5 186 LEU B C 1
ATOM 4437 O O . LEU B 1 186 ? -2.256 -35.281 -22.766 1 96.5 186 LEU B O 1
ATOM 4441 N N . ILE B 1 187 ? -3.789 -34.562 -21.406 1 97.12 187 ILE B N 1
ATOM 4442 C CA . ILE B 1 187 ? -3.303 -35.344 -20.281 1 97.12 187 ILE B CA 1
ATOM 4443 C C . ILE B 1 187 ? -4.484 -35.938 -19.531 1 97.12 187 ILE B C 1
ATOM 4445 O O . ILE B 1 187 ? -5.477 -35.25 -19.266 1 97.12 187 ILE B O 1
ATOM 4449 N N . LEU B 1 188 ? -4.453 -37.188 -19.281 1 97.81 188 LEU B N 1
ATOM 4450 C CA . LEU B 1 188 ? -5.418 -37.875 -18.438 1 97.81 188 LEU B CA 1
ATOM 4451 C C . LEU B 1 188 ? -4.871 -38.094 -17.031 1 97.81 188 LEU B C 1
ATOM 4453 O O . LEU B 1 188 ? -3.809 -38.688 -16.844 1 97.81 188 LEU B O 1
ATOM 4457 N N . GLU B 1 189 ? -5.57 -37.562 -16.047 1 97.5 189 GLU B N 1
ATOM 4458 C CA . GLU B 1 189 ? -5.145 -37.656 -14.656 1 97.5 189 GLU B CA 1
ATOM 4459 C C . GLU B 1 189 ? -6.137 -38.438 -13.82 1 97.5 189 GLU B C 1
ATOM 4461 O O . GLU B 1 189 ? -7.348 -38.219 -13.914 1 97.5 189 GLU B O 1
ATOM 4466 N N . GLU B 1 190 ? -5.594 -39.406 -13.07 1 97.88 190 GLU B N 1
ATOM 4467 C CA . GLU B 1 190 ? -6.477 -40.094 -12.133 1 97.88 190 GLU B CA 1
ATOM 4468 C C . GLU B 1 190 ? -7.062 -39.125 -11.117 1 97.88 190 GLU B C 1
ATOM 4470 O O . GLU B 1 190 ? -6.375 -38.188 -10.664 1 97.88 190 GLU B O 1
ATOM 4475 N N . TYR B 1 191 ? -8.297 -39.344 -10.844 1 96.62 191 TYR B N 1
ATOM 4476 C CA . TYR B 1 191 ? -8.984 -38.469 -9.898 1 96.62 191 TYR B CA 1
ATOM 4477 C C . TYR B 1 191 ? -8.516 -38.719 -8.469 1 96.62 191 TYR B C 1
ATOM 4479 O O . TYR B 1 191 ? -8.383 -39.875 -8.062 1 96.62 191 TYR B O 1
ATOM 4487 N N . PHE B 1 192 ? -8.141 -37.75 -7.734 1 96.06 192 PHE B N 1
ATOM 4488 C CA . PHE B 1 192 ? -7.816 -37.844 -6.316 1 96.06 192 PHE B CA 1
ATOM 4489 C C . PHE B 1 192 ? -8.977 -37.344 -5.457 1 96.06 192 PHE B C 1
ATOM 4491 O O . PHE B 1 192 ? -9.367 -36.188 -5.535 1 96.06 192 PHE B O 1
ATOM 4498 N N . ASP B 1 193 ? -9.562 -38.219 -4.695 1 95.88 193 ASP B N 1
ATOM 4499 C CA . ASP B 1 193 ? -10.641 -37.875 -3.783 1 95.88 193 ASP B CA 1
ATOM 4500 C C . ASP B 1 193 ? -10.102 -37.094 -2.58 1 95.88 193 ASP B C 1
ATOM 4502 O O . ASP B 1 193 ? -9.719 -37.688 -1.572 1 95.88 193 ASP B O 1
ATOM 4506 N N . PHE B 1 194 ? -10.156 -35.781 -2.646 1 96.56 194 PHE B N 1
ATOM 4507 C CA . PHE B 1 194 ? -9.531 -34.969 -1.616 1 96.56 194 PHE B CA 1
ATOM 4508 C C . PHE B 1 194 ? -10.578 -34.375 -0.695 1 96.56 194 PHE B C 1
ATOM 4510 O O . PHE B 1 194 ? -11.766 -34.312 -1.039 1 96.56 194 PHE B O 1
ATOM 4517 N N . GLU B 1 195 ? -10.148 -33.906 0.529 1 97.56 195 GLU B N 1
ATOM 4518 C CA . GLU B 1 195 ? -10.992 -33.25 1.527 1 97.56 195 GLU B CA 1
ATOM 4519 C C . GLU B 1 195 ? -10.711 -31.766 1.588 1 97.56 195 GLU B C 1
ATOM 4521 O O . GLU B 1 195 ? -11.602 -30.984 1.926 1 97.56 195 GLU B O 1
ATOM 4526 N N . LYS B 1 196 ? -9.445 -31.438 1.336 1 98 196 LYS B N 1
ATOM 4527 C CA . LYS B 1 196 ? -9.023 -30.031 1.415 1 98 196 LYS B CA 1
ATOM 4528 C C . LYS B 1 196 ? -8.148 -29.656 0.228 1 98 196 LYS B C 1
ATOM 4530 O O . LYS B 1 196 ? -7.461 -30.516 -0.34 1 98 196 LYS B O 1
ATOM 4535 N N . GLU B 1 197 ? -8.188 -28.469 -0.146 1 98.19 197 GLU B N 1
ATOM 4536 C CA . GLU B 1 197 ? -7.203 -27.844 -1.036 1 98.19 197 GLU B CA 1
ATOM 4537 C C . GLU B 1 197 ? -6.273 -26.922 -0.269 1 98.19 197 GLU B C 1
ATOM 4539 O O . GLU B 1 197 ? -6.699 -26.25 0.674 1 98.19 197 GLU B O 1
ATOM 4544 N N . ALA B 1 198 ? -5.055 -26.906 -0.637 1 98.75 198 ALA B N 1
ATOM 4545 C CA . ALA B 1 198 ? -4.047 -26.156 0.094 1 98.75 198 ALA B CA 1
ATOM 4546 C C . ALA B 1 198 ? -3.078 -25.469 -0.865 1 98.75 198 ALA B C 1
ATOM 4548 O O . ALA B 1 198 ? -3.025 -25.797 -2.051 1 98.75 198 ALA B O 1
ATOM 4549 N N . SER B 1 199 ? -2.373 -24.516 -0.364 1 98.81 199 SER B N 1
ATOM 4550 C CA . SER B 1 199 ? -1.309 -23.859 -1.124 1 98.81 199 SER B CA 1
ATOM 4551 C C . SER B 1 199 ? -0.174 -23.406 -0.21 1 98.81 199 SER B C 1
ATOM 4553 O O . SER B 1 199 ? -0.386 -23.172 0.981 1 98.81 199 SER B O 1
ATOM 4555 N N . VAL B 1 200 ? 0.974 -23.391 -0.742 1 98.75 200 VAL B N 1
ATOM 4556 C CA . VAL B 1 200 ? 2.162 -22.828 -0.11 1 98.75 200 VAL B CA 1
ATOM 4557 C C . VAL B 1 200 ? 2.723 -21.703 -0.975 1 98.75 200 VAL B C 1
ATOM 4559 O O . VAL B 1 200 ? 2.791 -21.828 -2.199 1 98.75 200 VAL B O 1
ATOM 4562 N N . ILE B 1 201 ? 2.992 -20.562 -0.36 1 98.81 201 ILE B N 1
ATOM 4563 C CA . ILE B 1 201 ? 3.715 -19.469 -1.007 1 98.81 201 ILE B CA 1
ATOM 4564 C C . ILE B 1 201 ? 5.188 -19.516 -0.603 1 98.81 201 ILE B C 1
ATOM 4566 O O . ILE B 1 201 ? 5.516 -19.438 0.583 1 98.81 201 ILE B O 1
ATOM 4570 N N . LEU B 1 202 ? 6.051 -19.672 -1.539 1 98.44 202 LEU B N 1
ATOM 4571 C CA . LEU B 1 202 ? 7.484 -19.75 -1.271 1 98.44 202 LEU B CA 1
ATOM 4572 C C . LEU B 1 202 ? 8.242 -18.672 -2.029 1 98.44 202 LEU B C 1
ATOM 4574 O O . LEU B 1 202 ? 7.902 -18.359 -3.172 1 98.44 202 LEU B O 1
ATOM 4578 N N . ALA B 1 203 ? 9.25 -18.125 -1.395 1 98.44 203 ALA B N 1
ATOM 4579 C CA . ALA B 1 203 ? 10.188 -17.172 -1.986 1 98.44 203 ALA B CA 1
ATOM 4580 C C . ALA B 1 203 ? 11.617 -17.688 -1.915 1 98.44 203 ALA B C 1
ATOM 4582 O O . ALA B 1 203 ? 12.031 -18.234 -0.892 1 98.44 203 ALA B O 1
ATOM 4583 N N . ARG B 1 204 ? 12.344 -17.578 -2.994 1 98.5 204 ARG B N 1
ATOM 4584 C CA . ARG B 1 204 ? 13.742 -17.984 -3.051 1 98.5 204 ARG B CA 1
ATOM 4585 C C . ARG B 1 204 ? 14.57 -16.969 -3.834 1 98.5 204 ARG B C 1
ATOM 4587 O O . ARG B 1 204 ? 14.195 -16.578 -4.938 1 98.5 204 ARG B O 1
ATOM 4594 N N . ASN B 1 205 ? 15.664 -16.531 -3.219 1 97.94 205 ASN B N 1
ATOM 4595 C CA . ASN B 1 205 ? 16.484 -15.562 -3.938 1 97.94 205 ASN B CA 1
ATOM 4596 C C . ASN B 1 205 ? 17.641 -16.25 -4.664 1 97.94 205 ASN B C 1
ATOM 4598 O O . ASN B 1 205 ? 17.766 -17.469 -4.625 1 97.94 205 ASN B O 1
ATOM 4602 N N . ILE B 1 206 ? 18.391 -15.492 -5.375 1 97 206 ILE B N 1
ATOM 4603 C CA . ILE B 1 206 ? 19.438 -15.992 -6.266 1 97 206 ILE B CA 1
ATOM 4604 C C . ILE B 1 206 ? 20.531 -16.672 -5.449 1 97 206 ILE B C 1
ATOM 4606 O O . ILE B 1 206 ? 21.219 -17.562 -5.949 1 97 206 ILE B O 1
ATOM 4610 N N . GLU B 1 207 ? 20.656 -16.328 -4.145 1 96.31 207 GLU B N 1
ATOM 4611 C CA . GLU B 1 207 ? 21.672 -16.922 -3.27 1 96.31 207 GLU B CA 1
ATOM 4612 C C . GLU B 1 207 ? 21.172 -18.234 -2.654 1 96.31 207 GLU B C 1
ATOM 4614 O O . GLU B 1 207 ? 21.938 -18.953 -2.01 1 96.31 207 GLU B O 1
ATOM 4619 N N . GLY B 1 208 ? 19.922 -18.484 -2.846 1 97.06 208 GLY B N 1
ATOM 4620 C CA . GLY B 1 208 ? 19.375 -19.75 -2.365 1 97.06 208 GLY B CA 1
ATOM 4621 C C . GLY B 1 208 ? 18.641 -19.609 -1.039 1 97.06 208 GLY B C 1
ATOM 4622 O O . GLY B 1 208 ? 18.156 -20.609 -0.489 1 97.06 208 GLY B O 1
ATOM 4623 N N . LYS B 1 209 ? 18.578 -18.391 -0.519 1 96.69 209 LYS B N 1
ATOM 4624 C CA . LYS B 1 209 ? 17.797 -18.203 0.695 1 96.69 209 LYS B CA 1
ATOM 4625 C C . LYS B 1 209 ? 16.312 -18.391 0.425 1 96.69 209 LYS B C 1
ATOM 4627 O O . LYS B 1 209 ? 15.773 -17.891 -0.568 1 96.69 209 LYS B O 1
ATOM 4632 N N . ILE B 1 210 ? 15.719 -19.172 1.329 1 96.81 210 ILE B N 1
ATOM 4633 C CA . ILE B 1 210 ? 14.32 -19.531 1.121 1 96.81 210 ILE B CA 1
ATOM 4634 C C . ILE B 1 210 ? 13.469 -19 2.271 1 96.81 210 ILE B C 1
ATOM 4636 O O . ILE B 1 210 ? 13.883 -19.062 3.434 1 96.81 210 ILE B O 1
ATOM 4640 N N . PHE B 1 211 ? 12.32 -18.484 1.89 1 95.62 211 PHE B N 1
ATOM 4641 C CA . PHE B 1 211 ? 11.242 -18.219 2.832 1 95.62 211 PHE B CA 1
ATOM 4642 C C . PHE B 1 211 ? 9.953 -18.875 2.371 1 95.62 211 PHE B C 1
ATOM 4644 O O . PHE B 1 211 ? 9.609 -18.828 1.189 1 95.62 211 PHE B O 1
ATOM 4651 N N . CYS B 1 212 ? 9.297 -19.531 3.338 1 96.12 212 CYS B N 1
ATOM 4652 C CA . CYS B 1 212 ? 8.062 -20.25 3.031 1 96.12 212 CYS B CA 1
ATOM 4653 C C . CYS B 1 212 ? 6.973 -19.922 4.051 1 96.12 212 CYS B C 1
ATOM 4655 O O . CYS B 1 212 ? 7.164 -20.125 5.25 1 96.12 212 CYS B O 1
ATOM 4657 N N . PHE B 1 213 ? 5.816 -19.344 3.607 1 97.62 213 PHE B N 1
ATOM 4658 C CA . PHE B 1 213 ? 4.68 -19.172 4.508 1 97.62 213 PHE B CA 1
ATOM 4659 C C . PHE B 1 213 ? 4.094 -20.531 4.891 1 97.62 213 PHE B C 1
ATOM 4661 O O . PHE B 1 213 ? 4.152 -21.484 4.105 1 97.62 213 PHE B O 1
ATOM 4668 N N . PRO B 1 214 ? 3.496 -20.625 6.094 1 97.5 214 PRO B N 1
ATOM 4669 C CA . PRO B 1 214 ? 2.732 -21.844 6.383 1 97.5 214 PRO B CA 1
ATOM 4670 C C . PRO B 1 214 ? 1.62 -22.094 5.367 1 97.5 214 PRO B C 1
ATOM 4672 O O . PRO B 1 214 ? 1.058 -21.141 4.812 1 97.5 214 PRO B O 1
ATOM 4675 N N . PRO B 1 215 ? 1.322 -23.359 5.148 1 98.69 215 PRO B N 1
ATOM 4676 C CA . PRO B 1 215 ? 0.288 -23.672 4.16 1 98.69 215 PRO B CA 1
ATOM 4677 C C . PRO B 1 215 ? -1.065 -23.062 4.504 1 98.69 215 PRO B C 1
ATOM 4679 O O . PRO B 1 215 ? -1.444 -23 5.676 1 98.69 215 PRO B O 1
ATOM 4682 N N . SER B 1 216 ? -1.736 -22.625 3.5 1 98.81 216 SER B N 1
ATOM 4683 C CA . SER B 1 216 ? -3.1 -22.109 3.607 1 98.81 216 SER B CA 1
ATOM 4684 C C . SER B 1 216 ? -4.117 -23.172 3.184 1 98.81 216 SER B C 1
ATOM 4686 O O . SER B 1 216 ? -3.791 -24.094 2.428 1 98.81 216 SER B O 1
ATOM 4688 N N . GLU B 1 217 ? -5.305 -23.047 3.701 1 98.75 217 GLU B N 1
ATOM 4689 C CA . GLU B 1 217 ? -6.453 -23.812 3.23 1 98.75 217 GLU B CA 1
ATOM 4690 C C . GLU B 1 217 ? -7.305 -23 2.266 1 98.75 217 GLU B C 1
ATOM 4692 O O . GLU B 1 217 ? -7.652 -21.859 2.557 1 98.75 217 GLU B O 1
ATOM 4697 N N . ASN B 1 218 ? -7.609 -23.625 1.129 1 98.5 218 ASN B N 1
ATOM 4698 C CA . ASN B 1 218 ? -8.328 -22.922 0.077 1 98.5 218 ASN B CA 1
ATOM 4699 C C . ASN B 1 218 ? -9.711 -23.531 -0.17 1 98.5 218 ASN B C 1
ATOM 4701 O O . ASN B 1 218 ? -9.852 -24.75 -0.226 1 98.5 218 ASN B O 1
ATOM 4705 N N . PHE B 1 219 ? -10.648 -22.688 -0.271 1 97.69 219 PHE B N 1
ATOM 4706 C CA . PHE B 1 219 ? -12.016 -23.078 -0.599 1 97.69 219 PHE B CA 1
ATOM 4707 C C . PHE B 1 219 ? -12.43 -22.5 -1.951 1 97.69 219 PHE B C 1
ATOM 4709 O O . PHE B 1 219 ? -12.328 -21.297 -2.182 1 97.69 219 PHE B O 1
ATOM 4716 N N . HIS B 1 220 ? -12.883 -23.391 -2.814 1 94.81 220 HIS B N 1
ATOM 4717 C CA . HIS B 1 220 ? -13.273 -23 -4.164 1 94.81 220 HIS B CA 1
ATOM 4718 C C . HIS B 1 220 ? -14.789 -23.094 -4.348 1 94.81 220 HIS B C 1
ATOM 4720 O O . HIS B 1 220 ? -15.445 -23.922 -3.715 1 94.81 220 HIS B O 1
ATOM 4726 N N . ARG B 1 221 ? -15.289 -22.172 -5.082 1 92.06 221 ARG B N 1
ATOM 4727 C CA . ARG B 1 221 ? -16.672 -22.188 -5.559 1 92.06 221 ARG B CA 1
ATOM 4728 C C . ARG B 1 221 ? -16.719 -22.125 -7.078 1 92.06 221 ARG B C 1
ATOM 4730 O O . ARG B 1 221 ? -16.203 -21.188 -7.684 1 92.06 221 ARG B O 1
ATOM 4737 N N . ASN B 1 222 ? -17.328 -23.109 -7.715 1 87.94 222 ASN B N 1
ATOM 4738 C CA . ASN B 1 222 ? -17.375 -23.203 -9.172 1 87.94 222 ASN B CA 1
ATOM 4739 C C . ASN B 1 222 ? -15.969 -23.156 -9.781 1 87.94 222 ASN B C 1
ATOM 4741 O O . ASN B 1 222 ? -15.719 -22.391 -10.711 1 87.94 222 ASN B O 1
ATOM 4745 N N . HIS B 1 223 ? -15.016 -23.828 -9.195 1 86.56 223 HIS B N 1
ATOM 4746 C CA . HIS B 1 223 ? -13.648 -24.047 -9.664 1 86.56 223 HIS B CA 1
ATOM 4747 C C . HIS B 1 223 ? -12.836 -22.766 -9.586 1 86.56 223 HIS B C 1
ATOM 4749 O O . HIS B 1 223 ? -11.742 -22.688 -10.148 1 86.56 223 HIS B O 1
ATOM 4755 N N . ILE B 1 224 ? -13.406 -21.719 -8.867 1 91.75 224 ILE B N 1
ATOM 4756 C CA . ILE B 1 224 ? -12.695 -20.453 -8.68 1 91.75 224 ILE B CA 1
ATOM 4757 C C . ILE B 1 224 ? -12.383 -20.25 -7.195 1 91.75 224 ILE B C 1
ATOM 4759 O O . ILE B 1 224 ? -13.242 -20.5 -6.34 1 91.75 224 ILE B O 1
ATOM 4763 N N . LEU B 1 225 ? -11.219 -19.906 -6.898 1 95.69 225 LEU B N 1
ATOM 4764 C CA . LEU B 1 225 ? -10.852 -19.656 -5.508 1 95.69 225 LEU B CA 1
ATOM 4765 C C . LEU B 1 225 ? -11.773 -18.625 -4.875 1 95.69 225 LEU B C 1
ATOM 4767 O O . LEU B 1 225 ? -11.906 -17.5 -5.379 1 95.69 225 LEU B O 1
ATOM 4771 N N . ASP B 1 226 ? -12.375 -18.969 -3.818 1 96.88 226 ASP B N 1
ATOM 4772 C CA . ASP B 1 226 ? -13.336 -18.094 -3.141 1 96.88 226 ASP B CA 1
ATOM 4773 C C . ASP B 1 226 ? -12.766 -17.562 -1.835 1 96.88 226 ASP B C 1
ATOM 4775 O O . ASP B 1 226 ? -12.797 -16.344 -1.59 1 96.88 226 ASP B O 1
ATOM 4779 N N . LEU B 1 227 ? -12.211 -18.453 -1.066 1 98.19 227 LEU B N 1
ATOM 4780 C CA . LEU B 1 227 ? -11.727 -18.125 0.272 1 98.19 227 LEU B CA 1
ATOM 4781 C C . LEU B 1 227 ? -10.406 -18.828 0.561 1 98.19 227 LEU B C 1
ATOM 4783 O O . LEU B 1 227 ? -10.234 -20 0.228 1 98.19 227 LEU B O 1
ATOM 4787 N N . THR B 1 228 ? -9.477 -18.141 1.097 1 98.75 228 THR B N 1
ATOM 4788 C CA . THR B 1 228 ? -8.242 -18.688 1.641 1 98.75 228 THR B CA 1
ATOM 4789 C C . THR B 1 228 ? -8.133 -18.391 3.135 1 98.75 228 THR B C 1
ATOM 4791 O O . THR B 1 228 ? -8.297 -17.25 3.561 1 98.75 228 THR B O 1
ATOM 4794 N N . VAL B 1 229 ? -7.875 -19.391 3.955 1 98.75 229 VAL B N 1
ATOM 4795 C CA . VAL B 1 229 ? -7.617 -19.234 5.383 1 98.75 229 VAL B CA 1
ATOM 4796 C C . VAL B 1 229 ? -6.148 -19.531 5.68 1 98.75 229 VAL B C 1
ATOM 4798 O O . VAL B 1 229 ? -5.621 -20.562 5.277 1 98.75 229 VAL B O 1
ATOM 4801 N N . HIS B 1 230 ? -5.484 -18.625 6.344 1 98.69 230 HIS B N 1
ATOM 4802 C CA . HIS B 1 230 ? -4.07 -18.75 6.668 1 98.69 230 HIS B CA 1
ATOM 4803 C C . HIS B 1 230 ? -3.826 -18.547 8.164 1 98.69 230 HIS B C 1
ATOM 4805 O O . HIS B 1 230 ? -4.27 -17.547 8.734 1 98.69 230 HIS B O 1
ATOM 4811 N N . PRO B 1 231 ? -3.057 -19.484 8.891 1 97.88 231 PRO B N 1
ATOM 4812 C CA . PRO B 1 231 ? -2.648 -20.766 8.344 1 97.88 231 PRO B CA 1
ATOM 4813 C C . PRO B 1 231 ? -3.814 -21.75 8.203 1 97.88 231 PRO B C 1
ATOM 4815 O O . PRO B 1 231 ? -4.871 -21.547 8.805 1 97.88 231 PRO B O 1
ATOM 4818 N N . GLY B 1 232 ? -3.619 -22.656 7.289 1 97.94 232 GLY B N 1
ATOM 4819 C CA . GLY B 1 232 ? -4.621 -23.703 7.141 1 97.94 232 GLY B CA 1
ATOM 4820 C C . GLY B 1 232 ? -4.613 -24.703 8.281 1 97.94 232 GLY B C 1
ATOM 4821 O O . GLY B 1 232 ? -3.639 -24.781 9.031 1 97.94 232 GLY B O 1
ATOM 4822 N N . ARG B 1 233 ? -5.793 -25.484 8.5 1 96.38 233 ARG B N 1
ATOM 4823 C CA . ARG B 1 233 ? -5.93 -26.516 9.523 1 96.38 233 ARG B CA 1
ATOM 4824 C C . ARG B 1 233 ? -5.461 -27.875 9 1 96.38 233 ARG B C 1
ATOM 4826 O O . ARG B 1 233 ? -6.262 -28.641 8.461 1 96.38 233 ARG B O 1
ATOM 4833 N N . PHE B 1 234 ? -4.152 -28.109 9.18 1 98 234 PHE B N 1
ATOM 4834 C CA . PHE B 1 234 ? -3.529 -29.359 8.766 1 98 234 PHE B CA 1
ATOM 4835 C C . PHE B 1 234 ? -2.762 -29.984 9.922 1 98 234 PHE B C 1
ATOM 4837 O O . PHE B 1 234 ? -2.383 -29.297 10.875 1 98 234 PHE B O 1
ATOM 4844 N N . SER B 1 235 ? -2.543 -31.328 9.859 1 97.44 235 SER B N 1
ATOM 4845 C CA . SER B 1 235 ? -1.635 -31.953 10.812 1 97.44 235 SER B CA 1
ATOM 4846 C C . SER B 1 235 ? -0.212 -31.422 10.648 1 97.44 235 SER B C 1
ATOM 4848 O O . SER B 1 235 ? 0.146 -30.906 9.594 1 97.44 235 SER B O 1
ATOM 4850 N N . GLN B 1 236 ? 0.544 -31.562 11.656 1 97.44 236 GLN B N 1
ATOM 4851 C CA . GLN B 1 236 ? 1.927 -31.109 11.617 1 97.44 236 GLN B CA 1
ATOM 4852 C C . GLN B 1 236 ? 2.693 -31.766 10.477 1 97.44 236 GLN B C 1
ATOM 4854 O O . GLN B 1 236 ? 3.461 -31.109 9.773 1 97.44 236 GLN B O 1
ATOM 4859 N N . ASN B 1 237 ? 2.465 -33 10.297 1 97.69 237 ASN B N 1
ATOM 4860 C CA . ASN B 1 237 ? 3.152 -33.75 9.258 1 97.69 237 ASN B CA 1
ATOM 4861 C C . ASN B 1 237 ? 2.795 -33.25 7.867 1 97.69 237 ASN B C 1
ATOM 4863 O O . ASN B 1 237 ? 3.67 -33.094 7.012 1 97.69 237 ASN B O 1
ATOM 4867 N N . VAL B 1 238 ? 1.556 -33 7.641 1 98.19 238 VAL B N 1
ATOM 4868 C CA . VAL B 1 238 ? 1.096 -32.5 6.348 1 98.19 238 VAL B CA 1
ATOM 4869 C C . VAL B 1 238 ? 1.648 -31.109 6.105 1 98.19 238 VAL B C 1
ATOM 4871 O O . VAL B 1 238 ? 2.115 -30.797 5.004 1 98.19 238 VAL B O 1
ATOM 4874 N N . ASN B 1 239 ? 1.617 -30.328 7.125 1 98.06 239 ASN B N 1
ATOM 4875 C CA . ASN B 1 239 ? 2.166 -28.969 7.051 1 98.06 239 ASN B CA 1
ATOM 4876 C C . ASN B 1 239 ? 3.637 -28.984 6.652 1 98.06 239 ASN B C 1
ATOM 4878 O O . ASN B 1 239 ? 4.031 -28.312 5.699 1 98.06 239 ASN B O 1
ATOM 4882 N N . GLU B 1 240 ? 4.398 -29.719 7.355 1 98.19 240 GLU B N 1
ATOM 4883 C CA . GLU B 1 240 ? 5.832 -29.797 7.098 1 98.19 240 GLU B CA 1
ATOM 4884 C C . GLU B 1 240 ? 6.117 -30.438 5.742 1 98.19 240 GLU B C 1
ATOM 4886 O O . GLU B 1 240 ? 7.027 -30.016 5.031 1 98.19 240 GLU B O 1
ATOM 4891 N N . GLY B 1 241 ? 5.371 -31.422 5.453 1 98.56 241 GLY B N 1
ATOM 4892 C CA . GLY B 1 241 ? 5.535 -32.094 4.172 1 98.56 241 GLY B CA 1
ATOM 4893 C C . GLY B 1 241 ? 5.301 -31.156 2.988 1 98.56 241 GLY B C 1
ATOM 4894 O O . GLY B 1 241 ? 6.059 -31.188 2.016 1 98.56 241 GLY B O 1
ATOM 4895 N N . MET B 1 242 ? 4.258 -30.359 3.037 1 98.75 242 MET B N 1
ATOM 4896 C CA . MET B 1 242 ? 3.949 -29.438 1.949 1 98.75 242 MET B CA 1
ATOM 4897 C C . MET B 1 242 ? 5.043 -28.391 1.805 1 98.75 242 MET B C 1
ATOM 4899 O O . MET B 1 242 ? 5.434 -28.047 0.688 1 98.75 242 MET B O 1
ATOM 4903 N N . LYS B 1 243 ? 5.547 -27.922 2.916 1 98.5 243 LYS B N 1
ATOM 4904 C CA . LYS B 1 243 ? 6.648 -26.953 2.871 1 98.5 243 LYS B CA 1
ATOM 4905 C C . LYS B 1 243 ? 7.891 -27.578 2.238 1 98.5 243 LYS B C 1
ATOM 4907 O O . LYS B 1 243 ? 8.539 -26.953 1.391 1 98.5 243 LYS B O 1
ATOM 4912 N N . GLU B 1 244 ? 8.188 -28.766 2.662 1 98.62 244 GLU B N 1
ATOM 4913 C CA . GLU B 1 244 ? 9.352 -29.469 2.125 1 98.62 244 GLU B CA 1
ATOM 4914 C C . GLU B 1 244 ? 9.211 -29.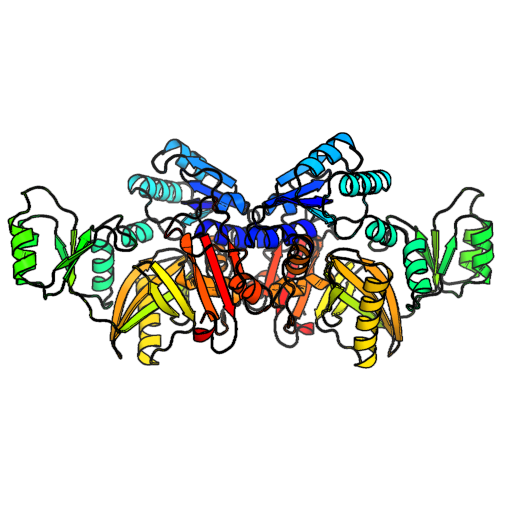703 0.625 1 98.62 244 GLU B C 1
ATOM 4916 O O . GLU B 1 244 ? 10.188 -29.594 -0.122 1 98.62 244 GLU B O 1
ATOM 4921 N N . ALA B 1 245 ? 8.031 -30.062 0.23 1 98.81 245 ALA B N 1
ATOM 4922 C CA . ALA B 1 245 ? 7.77 -30.266 -1.193 1 98.81 245 ALA B CA 1
ATOM 4923 C C . ALA B 1 245 ? 8.031 -28.984 -1.986 1 98.81 245 ALA B C 1
ATOM 4925 O O . ALA B 1 245 ? 8.633 -29.016 -3.062 1 98.81 245 ALA B O 1
ATOM 4926 N N . ALA B 1 246 ? 7.562 -27.891 -1.458 1 98.81 246 ALA B N 1
ATOM 4927 C CA . ALA B 1 246 ? 7.781 -26.609 -2.121 1 98.81 246 ALA B CA 1
ATOM 4928 C C . ALA B 1 246 ? 9.266 -26.281 -2.221 1 98.81 246 ALA B C 1
ATOM 4930 O O . ALA B 1 246 ? 9.742 -25.812 -3.258 1 98.81 246 ALA B O 1
ATOM 4931 N N . ILE B 1 247 ? 10 -26.516 -1.152 1 98.75 247 ILE B N 1
ATOM 4932 C CA . ILE B 1 247 ? 11.438 -26.266 -1.117 1 98.75 247 ILE B CA 1
ATOM 4933 C C . ILE B 1 247 ? 12.133 -27.141 -2.15 1 98.75 247 ILE B C 1
ATOM 4935 O O . ILE B 1 247 ? 12.977 -26.672 -2.918 1 98.75 247 ILE B O 1
ATOM 4939 N N . ARG B 1 248 ? 11.758 -28.391 -2.205 1 98.75 248 ARG B N 1
ATOM 4940 C CA . ARG B 1 248 ? 12.344 -29.328 -3.154 1 98.75 248 ARG B CA 1
ATOM 4941 C C . ARG B 1 248 ? 12.086 -28.891 -4.594 1 98.75 248 ARG B C 1
ATOM 4943 O O . ARG B 1 248 ? 12.977 -28.984 -5.445 1 98.75 248 ARG B O 1
ATOM 4950 N N . LEU B 1 249 ? 10.914 -28.469 -4.824 1 98.88 249 LEU B N 1
ATOM 4951 C CA . LEU B 1 249 ? 10.602 -27.969 -6.16 1 98.88 249 LEU B CA 1
ATOM 4952 C C . LEU B 1 249 ? 11.477 -26.766 -6.512 1 98.88 249 LEU B C 1
ATOM 4954 O O . LEU B 1 249 ? 12.086 -26.734 -7.582 1 98.88 249 LEU B O 1
ATOM 4958 N N . ALA B 1 250 ? 11.531 -25.797 -5.629 1 98.81 250 ALA B N 1
ATOM 4959 C CA . ALA B 1 250 ? 12.305 -24.578 -5.871 1 98.81 250 ALA B CA 1
ATOM 4960 C C . ALA B 1 250 ? 13.758 -24.906 -6.176 1 98.81 250 ALA B C 1
ATOM 4962 O O . ALA B 1 250 ? 14.328 -24.406 -7.148 1 98.81 250 ALA B O 1
ATOM 4963 N N . GLU B 1 251 ? 14.328 -25.734 -5.355 1 98.69 251 GLU B N 1
ATOM 4964 C CA . GLU B 1 251 ? 15.727 -26.109 -5.535 1 98.69 251 GLU B CA 1
ATOM 4965 C C . GLU B 1 251 ? 15.906 -26.953 -6.801 1 98.69 251 GLU B C 1
ATOM 4967 O O . GLU B 1 251 ? 16.875 -26.766 -7.535 1 98.69 251 GLU B O 1
ATOM 4972 N N . GLY B 1 252 ? 15.016 -27.844 -7.051 1 98.62 252 GLY B N 1
ATOM 4973 C CA . GLY B 1 252 ? 15.125 -28.781 -8.164 1 98.62 252 GLY B CA 1
ATOM 4974 C C . GLY B 1 252 ? 15.102 -28.094 -9.516 1 98.62 252 GLY B C 1
ATOM 4975 O O . GLY B 1 252 ? 15.711 -28.578 -10.469 1 98.62 252 GLY B O 1
ATOM 4976 N N . ILE B 1 253 ? 14.383 -27 -9.578 1 98.44 253 ILE B N 1
ATOM 4977 C CA . ILE B 1 253 ? 14.289 -26.344 -10.867 1 98.44 253 ILE B CA 1
ATOM 4978 C C . ILE B 1 253 ? 15.039 -25.016 -10.82 1 98.44 253 ILE B C 1
ATOM 4980 O O . ILE B 1 253 ? 14.867 -24.156 -11.703 1 98.44 253 ILE B O 1
ATOM 4984 N N . ASN B 1 254 ? 15.758 -24.766 -9.766 1 98.19 254 ASN B N 1
ATOM 4985 C CA . ASN B 1 254 ? 16.547 -23.562 -9.555 1 98.19 254 ASN B CA 1
ATOM 4986 C C . ASN B 1 254 ? 15.68 -22.297 -9.695 1 98.19 254 ASN B C 1
ATOM 4988 O O . ASN B 1 254 ? 16.031 -21.375 -10.43 1 98.19 254 ASN B O 1
ATOM 4992 N N . TYR B 1 255 ? 14.609 -22.391 -9.055 1 98.75 255 TYR B N 1
ATOM 4993 C CA . TYR B 1 255 ? 13.656 -21.281 -9.109 1 98.75 255 TYR B CA 1
ATOM 4994 C C . TYR B 1 255 ? 14.18 -20.078 -8.336 1 98.75 255 TYR B C 1
ATOM 4996 O O . TYR B 1 255 ? 14.695 -20.219 -7.23 1 98.75 255 TYR B O 1
ATOM 5004 N N . VAL B 1 256 ? 14.117 -18.875 -8.867 1 98.69 256 VAL B N 1
ATOM 5005 C CA . VAL B 1 256 ? 14.375 -17.609 -8.203 1 98.69 256 VAL B CA 1
ATOM 5006 C C . VAL B 1 256 ? 13.141 -16.703 -8.305 1 98.69 256 VAL B C 1
ATOM 5008 O O . VAL B 1 256 ? 12.68 -16.406 -9.414 1 98.69 256 VAL B O 1
ATOM 5011 N N . GLY B 1 257 ? 12.562 -16.328 -7.23 1 98.69 257 GLY B N 1
ATOM 5012 C CA . GLY B 1 257 ? 11.328 -15.57 -7.195 1 98.69 257 GLY B CA 1
ATOM 5013 C C . GLY B 1 257 ? 10.312 -16.125 -6.211 1 98.69 257 GLY B C 1
ATOM 5014 O O . GLY B 1 257 ? 10.664 -16.891 -5.32 1 98.69 257 GLY B O 1
ATOM 5015 N N . VAL B 1 258 ? 9.086 -15.672 -6.316 1 98.81 258 VAL B N 1
ATOM 5016 C CA . VAL B 1 258 ? 7.957 -16.141 -5.527 1 98.81 258 VAL B CA 1
ATOM 5017 C C . VAL B 1 258 ? 7.086 -17.062 -6.375 1 98.81 258 VAL B C 1
ATOM 5019 O O . VAL B 1 258 ? 6.859 -16.797 -7.559 1 98.81 258 VAL B O 1
ATOM 5022 N N . PHE B 1 259 ? 6.637 -18.172 -5.805 1 98.75 259 PHE B N 1
ATOM 5023 C CA . PHE B 1 259 ? 5.656 -18.984 -6.508 1 98.75 259 PHE B CA 1
ATOM 5024 C C . PHE B 1 259 ? 4.617 -19.531 -5.539 1 98.75 259 PHE B C 1
ATOM 5026 O O . PHE B 1 259 ? 4.805 -19.484 -4.324 1 98.75 259 PHE B O 1
ATOM 5033 N N . GLY B 1 260 ? 3.461 -19.922 -6.09 1 98.56 260 GLY B N 1
ATOM 5034 C CA . GLY B 1 260 ? 2.443 -20.688 -5.375 1 98.56 260 GLY B CA 1
ATOM 5035 C C . GLY B 1 260 ? 2.395 -22.141 -5.773 1 98.56 260 GLY B C 1
ATOM 5036 O O . GLY B 1 260 ? 2.475 -22.469 -6.961 1 98.56 260 GLY B O 1
ATOM 5037 N N . LEU B 1 261 ? 2.352 -22.953 -4.797 1 98.75 261 LEU B N 1
ATOM 5038 C CA . LEU B 1 261 ? 2.203 -24.375 -5.02 1 98.75 261 LEU B CA 1
ATOM 5039 C C . LEU B 1 261 ? 0.907 -24.891 -4.402 1 98.75 261 LEU B C 1
ATOM 5041 O O . LEU B 1 261 ? 0.667 -24.703 -3.205 1 98.75 261 LEU B O 1
ATOM 5045 N N . GLU B 1 262 ? 0.088 -25.531 -5.219 1 98.25 262 GLU B N 1
ATOM 5046 C CA . GLU B 1 262 ? -1.223 -25.984 -4.773 1 98.25 262 GLU B CA 1
ATOM 5047 C C . GLU B 1 262 ? -1.213 -27.484 -4.496 1 98.25 262 GLU B C 1
ATOM 5049 O O . GLU B 1 262 ? -0.536 -28.25 -5.191 1 98.25 262 GLU B O 1
ATOM 5054 N N . PHE B 1 263 ? -2.061 -27.859 -3.555 1 98.69 263 PHE B N 1
ATOM 5055 C CA . PHE B 1 263 ? -2.131 -29.266 -3.127 1 98.69 263 PHE B CA 1
ATOM 5056 C C . PHE B 1 263 ? -3.578 -29.703 -2.963 1 98.69 263 PHE B C 1
ATOM 5058 O O . PHE B 1 263 ? -4.465 -28.875 -2.73 1 98.69 263 PHE B O 1
ATOM 5065 N N . PHE B 1 264 ? -3.762 -31 -3.107 1 98.31 264 PHE B N 1
ATOM 5066 C CA . PHE B 1 264 ? -4.922 -31.688 -2.564 1 98.31 264 PHE B CA 1
ATOM 5067 C C . PHE B 1 264 ? -4.543 -32.5 -1.326 1 98.31 264 PHE B C 1
ATOM 5069 O O . PHE B 1 264 ? -3.471 -33.094 -1.277 1 98.31 264 PHE B O 1
ATOM 5076 N N . VAL B 1 265 ? -5.426 -32.438 -0.327 1 98.62 265 VAL B N 1
ATOM 5077 C CA . VAL B 1 265 ? -5.105 -33.094 0.937 1 98.62 265 VAL B CA 1
ATOM 5078 C C . VAL B 1 265 ? -6.246 -34.031 1.339 1 98.62 265 VAL B C 1
ATOM 5080 O O . VAL B 1 265 ? -7.422 -33.688 1.219 1 98.62 265 VAL B O 1
ATOM 5083 N N . LYS B 1 266 ? -5.922 -35.219 1.748 1 97.94 266 LYS B N 1
ATOM 5084 C CA . LYS B 1 266 ? -6.828 -36.188 2.361 1 97.94 266 LYS B CA 1
ATOM 5085 C C . LYS B 1 266 ? -6.172 -36.875 3.551 1 97.94 266 LYS B C 1
ATOM 5087 O O . LYS B 1 266 ? -5.27 -37.719 3.377 1 97.94 266 LYS B O 1
ATOM 5092 N N . GLY B 1 267 ? -6.691 -36.562 4.785 1 96.12 267 GLY B N 1
ATOM 5093 C CA . GLY B 1 267 ? -6.039 -37.062 5.98 1 96.12 267 GLY B CA 1
ATOM 5094 C C . GLY B 1 267 ? -4.594 -36.625 6.102 1 96.12 267 GLY B C 1
ATOM 5095 O O . GLY B 1 267 ? -4.297 -35.438 6.094 1 96.12 267 GLY B O 1
ATOM 5096 N N . ASN B 1 268 ? -3.752 -37.594 6.062 1 96.75 268 ASN B N 1
ATOM 5097 C CA . ASN B 1 268 ? -2.332 -37.312 6.223 1 96.75 268 ASN B CA 1
ATOM 5098 C C . ASN B 1 268 ? -1.584 -37.406 4.895 1 96.75 268 ASN B C 1
ATOM 5100 O O . ASN B 1 268 ? -0.353 -37.438 4.871 1 96.75 268 ASN B O 1
ATOM 5104 N N . VAL B 1 269 ? -2.326 -37.469 3.842 1 96.88 269 VAL B N 1
ATOM 5105 C CA . VAL B 1 269 ? -1.741 -37.562 2.51 1 96.88 269 VAL B CA 1
ATOM 5106 C C . VAL B 1 269 ? -1.995 -36.281 1.733 1 96.88 269 VAL B C 1
ATOM 5108 O O . VAL B 1 269 ? -3.086 -35.719 1.805 1 96.88 269 VAL B O 1
ATOM 5111 N N . PHE B 1 270 ? -0.932 -35.812 1.095 1 98.31 270 PHE B N 1
ATOM 5112 C CA . PHE B 1 270 ? -1.098 -34.688 0.182 1 98.31 270 PHE B CA 1
ATOM 5113 C C . PHE B 1 270 ? -0.476 -35 -1.176 1 98.31 270 PHE B C 1
ATOM 5115 O O . PHE B 1 270 ? 0.438 -35.812 -1.273 1 98.31 270 PHE B O 1
ATOM 5122 N N . ILE B 1 271 ? -1.018 -34.375 -2.258 1 98.19 271 ILE B N 1
ATOM 5123 C CA . ILE B 1 271 ? -0.453 -34.469 -3.602 1 98.19 271 ILE B CA 1
ATOM 5124 C C . ILE B 1 271 ? -0.378 -33.062 -4.215 1 98.19 271 ILE B C 1
ATOM 5126 O O . ILE B 1 271 ? -1.169 -32.188 -3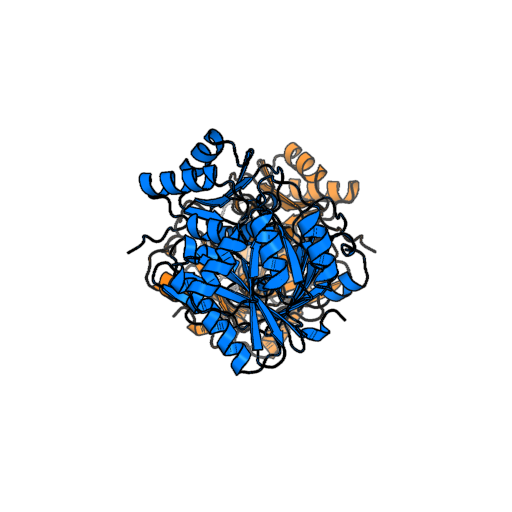.869 1 98.19 271 ILE B O 1
ATOM 5130 N N . LEU B 1 272 ? 0.586 -32.906 -5.066 1 98.38 272 LEU B N 1
ATOM 5131 C CA . LEU B 1 272 ? 0.722 -31.641 -5.773 1 98.38 272 LEU B CA 1
ATOM 5132 C C . LEU B 1 272 ? -0.331 -31.516 -6.871 1 98.38 272 LEU B C 1
ATOM 5134 O O . LEU B 1 272 ? -0.584 -32.469 -7.605 1 98.38 272 LEU B O 1
ATOM 5138 N N . ASN B 1 273 ? -0.926 -30.359 -6.895 1 95.25 273 ASN B N 1
ATOM 5139 C CA . ASN B 1 273 ? -1.943 -30.062 -7.898 1 95.25 273 ASN B CA 1
ATOM 5140 C C . ASN B 1 273 ? -1.396 -29.172 -9 1 95.25 273 ASN B C 1
ATOM 5142 O O . ASN B 1 273 ? -1.414 -29.531 -10.18 1 95.25 273 ASN B O 1
ATOM 5146 N N . GLU B 1 274 ? -0.934 -28.109 -8.656 1 93.94 274 GLU B N 1
ATOM 5147 C CA . GLU B 1 274 ? -0.512 -27.125 -9.648 1 93.94 274 GLU B CA 1
ATOM 5148 C C . GLU B 1 274 ? 0.59 -26.234 -9.094 1 93.94 274 GLU B C 1
ATOM 5150 O O . GLU B 1 274 ? 0.632 -25.953 -7.898 1 93.94 274 GLU B O 1
ATOM 5155 N N . PHE B 1 275 ? 1.438 -25.812 -10 1 96.5 275 PHE B N 1
ATOM 5156 C CA . PHE B 1 275 ? 2.566 -24.922 -9.75 1 96.5 275 PHE B CA 1
ATOM 5157 C C . PHE B 1 275 ? 2.377 -23.594 -10.477 1 96.5 275 PHE B C 1
ATOM 5159 O O . PHE B 1 275 ? 2.217 -23.562 -11.695 1 96.5 275 PHE B O 1
ATOM 5166 N N . ALA B 1 276 ? 2.271 -22.453 -9.727 1 97.12 276 ALA B N 1
ATOM 5167 C CA . ALA B 1 276 ? 2.191 -21.109 -10.305 1 97.12 276 ALA B CA 1
ATOM 5168 C C . ALA B 1 276 ? 3.51 -20.359 -10.133 1 97.12 276 ALA B C 1
ATOM 5170 O O . ALA B 1 276 ? 3.846 -19.922 -9.031 1 97.12 276 ALA B O 1
ATOM 5171 N N . PRO B 1 277 ? 4.262 -20.125 -11.203 1 98.06 277 PRO B N 1
ATOM 5172 C CA . PRO B 1 277 ? 5.59 -19.516 -11.117 1 98.06 277 PRO B CA 1
ATOM 5173 C C . PRO B 1 277 ? 5.543 -18 -11 1 98.06 277 PRO B C 1
ATOM 5175 O O . PRO B 1 277 ? 6.199 -17.297 -11.773 1 98.06 277 PRO B O 1
ATOM 5178 N N . ARG B 1 278 ? 4.789 -17.5 -10.117 1 98.12 278 ARG B N 1
ATOM 5179 C CA . ARG B 1 278 ? 4.527 -16.094 -9.812 1 98.12 278 ARG B CA 1
ATOM 5180 C C . ARG B 1 278 ? 3.832 -15.953 -8.469 1 98.12 278 ARG B C 1
ATOM 5182 O O . ARG B 1 278 ? 3.428 -16.953 -7.859 1 98.12 278 ARG B O 1
ATOM 5189 N N . PRO B 1 279 ? 3.719 -14.68 -7.93 1 98.31 279 PRO B N 1
ATOM 5190 C 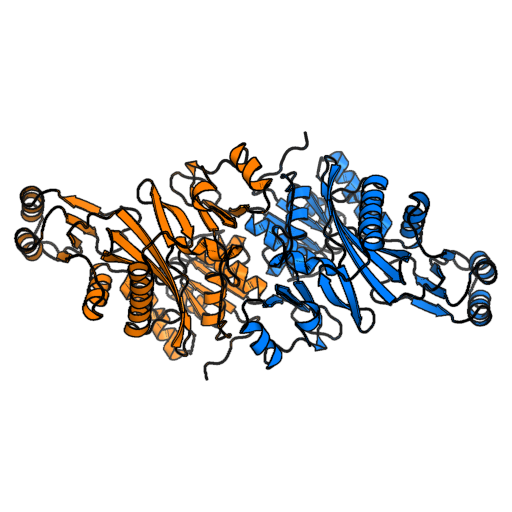CA . PRO B 1 279 ? 2.795 -14.523 -6.801 1 98.31 279 PRO B CA 1
ATOM 5191 C C . PRO B 1 279 ? 1.418 -15.117 -7.082 1 98.31 279 PRO B C 1
ATOM 5193 O O . PRO B 1 279 ? 1.017 -15.234 -8.242 1 98.31 279 PRO B O 1
ATOM 5196 N N . HIS B 1 280 ? 0.81 -15.562 -6.09 1 98.12 280 HIS B N 1
ATOM 5197 C CA . HIS B 1 280 ? -0.382 -16.391 -6.242 1 98.12 280 HIS B CA 1
ATOM 5198 C C . HIS B 1 280 ? -1.573 -15.781 -5.512 1 98.12 280 HIS B C 1
ATOM 5200 O O . HIS B 1 280 ? -1.409 -15.156 -4.461 1 98.12 280 HIS B O 1
ATOM 5206 N N . ASN B 1 281 ? -2.77 -15.953 -5.969 1 97 281 ASN B N 1
ATOM 5207 C CA . ASN B 1 281 ? -3.986 -15.398 -5.391 1 97 281 ASN B CA 1
ATOM 5208 C C . ASN B 1 281 ? -4.172 -15.844 -3.941 1 97 281 ASN B C 1
ATOM 5210 O O . ASN B 1 281 ? -4.652 -15.07 -3.107 1 97 281 ASN B O 1
ATOM 5214 N N . SER B 1 282 ? -3.797 -17.047 -3.66 1 98.25 282 SER B N 1
ATOM 5215 C CA . SER B 1 282 ? -3.965 -17.562 -2.307 1 98.25 282 SER B CA 1
ATOM 5216 C C . SER B 1 282 ? -2.959 -16.938 -1.347 1 98.25 282 SER B C 1
ATOM 5218 O O . SER B 1 282 ? -2.996 -17.203 -0.143 1 98.25 282 SER B O 1
ATOM 5220 N N . GLY B 1 283 ? -2.045 -16.109 -1.843 1 98.62 283 GLY B N 1
ATOM 5221 C CA . GLY B 1 283 ? -1.07 -15.438 -1.004 1 98.62 283 GLY B CA 1
ATOM 5222 C C . GLY B 1 283 ? -1.447 -14 -0.693 1 98.62 283 GLY B C 1
ATOM 5223 O O . GLY B 1 283 ? -0.697 -13.289 -0.022 1 98.62 283 GLY B O 1
ATOM 5224 N N . HIS B 1 284 ? -2.652 -13.539 -1.135 1 98.75 284 HIS B N 1
ATOM 5225 C CA . HIS B 1 284 ? -3.07 -12.156 -0.975 1 98.75 284 HIS B CA 1
ATOM 5226 C C . HIS B 1 284 ? -3.145 -11.766 0.498 1 98.75 284 HIS B C 1
ATOM 5228 O O . HIS B 1 284 ? -2.984 -10.594 0.845 1 98.75 284 HIS B O 1
ATOM 5234 N N . PHE B 1 285 ? -3.32 -12.75 1.408 1 98.31 285 PHE B N 1
ATOM 5235 C CA . PHE B 1 285 ? -3.383 -12.477 2.838 1 98.31 285 PHE B CA 1
ATOM 5236 C C . PHE B 1 285 ? -2.119 -11.766 3.309 1 98.31 285 PHE B C 1
ATOM 5238 O O . PHE B 1 285 ? -2.16 -10.984 4.262 1 98.31 285 PHE B O 1
ATOM 5245 N N . SER B 1 286 ? -0.997 -12.047 2.695 1 98.56 286 SER B N 1
ATOM 5246 C CA . SER B 1 286 ? 0.308 -11.562 3.135 1 98.56 286 SER B CA 1
ATOM 5247 C C . SER B 1 286 ? 0.391 -10.047 3.049 1 98.56 286 SER B C 1
ATOM 5249 O O . SER B 1 286 ? 1.247 -9.43 3.688 1 98.56 286 SER B O 1
ATOM 5251 N N . GLN B 1 287 ? -0.473 -9.406 2.252 1 98.44 287 GLN B N 1
ATOM 5252 C CA . GLN B 1 287 ? -0.456 -7.953 2.086 1 98.44 287 GLN B CA 1
ATOM 5253 C C . GLN B 1 287 ? -0.78 -7.246 3.398 1 98.44 287 GLN B C 1
ATOM 5255 O O . GLN B 1 287 ? -0.248 -6.168 3.678 1 98.44 287 GLN B O 1
ATOM 5260 N N . ASP B 1 288 ? -1.676 -7.875 4.195 1 97.75 288 ASP B N 1
ATOM 5261 C CA . ASP B 1 288 ? -2.188 -7.168 5.367 1 97.75 288 ASP B CA 1
ATOM 5262 C C . ASP B 1 288 ? -1.874 -7.938 6.648 1 97.75 288 ASP B C 1
ATOM 5264 O O . ASP B 1 288 ? -1.889 -7.367 7.742 1 97.75 288 ASP B O 1
ATOM 5268 N N . ALA B 1 289 ? -1.521 -9.219 6.465 1 97.62 289 ALA B N 1
ATOM 5269 C CA . ALA B 1 289 ? -1.417 -10.039 7.668 1 97.62 289 ALA B CA 1
ATOM 5270 C C . ALA B 1 289 ? 0.034 -10.414 7.957 1 97.62 289 ALA B C 1
ATOM 5272 O O . ALA B 1 289 ? 0.352 -10.898 9.047 1 97.62 289 ALA B O 1
ATOM 5273 N N . ALA B 1 290 ? 0.948 -10.25 6.977 1 97.19 290 ALA B N 1
ATOM 5274 C CA . ALA B 1 290 ? 2.355 -10.594 7.16 1 97.19 290 ALA B CA 1
ATOM 5275 C C . ALA B 1 290 ? 3.217 -9.336 7.27 1 97.19 290 ALA B C 1
ATOM 5277 O O . ALA B 1 290 ? 2.76 -8.234 6.957 1 97.19 290 ALA B O 1
ATOM 5278 N N . GLY B 1 291 ? 4.43 -9.477 7.754 1 95.19 291 GLY B N 1
ATOM 5279 C CA . GLY B 1 291 ? 5.367 -8.367 7.777 1 95.19 291 GLY B CA 1
ATOM 5280 C C . GLY B 1 291 ? 5.691 -7.828 6.395 1 95.19 291 GLY B C 1
ATOM 5281 O O . GLY B 1 291 ? 5.699 -6.617 6.184 1 95.19 291 GLY B O 1
ATOM 5282 N N . ILE B 1 292 ? 5.957 -8.742 5.48 1 96.75 292 ILE B N 1
ATOM 5283 C CA . ILE B 1 292 ? 6.219 -8.414 4.086 1 96.75 292 ILE B CA 1
ATOM 5284 C C . ILE B 1 292 ? 5.316 -9.25 3.18 1 96.75 292 ILE B C 1
ATOM 5286 O O . ILE B 1 292 ? 5.145 -10.453 3.406 1 96.75 292 ILE B O 1
ATOM 5290 N N . SER B 1 293 ? 4.734 -8.633 2.201 1 98.44 293 SER B N 1
ATOM 5291 C CA . SER B 1 293 ? 3.812 -9.336 1.311 1 98.44 293 SER B CA 1
ATOM 5292 C C . SER B 1 293 ? 4.562 -10.203 0.309 1 98.44 293 SER B C 1
ATOM 5294 O O . SER B 1 293 ? 5.758 -10 0.073 1 98.44 293 SER B O 1
ATOM 5296 N N . GLN B 1 294 ? 3.871 -11.148 -0.295 1 98.75 294 GLN B N 1
ATOM 5297 C CA . GLN B 1 294 ? 4.473 -11.945 -1.358 1 98.75 294 GLN B CA 1
ATOM 5298 C C . GLN B 1 294 ? 4.934 -11.062 -2.514 1 98.75 294 GLN B C 1
ATOM 5300 O O . GLN B 1 294 ? 5.891 -11.398 -3.215 1 98.75 294 GLN B O 1
ATOM 5305 N N . PHE B 1 295 ? 4.309 -9.922 -2.711 1 98.88 295 PHE B N 1
ATOM 5306 C CA . PHE B 1 295 ? 4.66 -9.016 -3.793 1 98.88 295 PHE B CA 1
ATOM 5307 C C . PHE B 1 295 ? 5.945 -8.258 -3.473 1 98.88 295 PHE B C 1
ATOM 5309 O O . PHE B 1 295 ? 6.805 -8.094 -4.34 1 98.88 295 PHE B O 1
ATOM 5316 N N . GLU B 1 296 ? 6.043 -7.789 -2.25 1 98.75 296 GLU B N 1
ATOM 5317 C CA . GLU B 1 296 ? 7.305 -7.168 -1.856 1 98.75 296 GLU B CA 1
ATOM 5318 C C . GLU B 1 296 ? 8.453 -8.172 -1.901 1 98.75 296 GLU B C 1
ATOM 5320 O O . GLU B 1 296 ? 9.57 -7.824 -2.275 1 98.75 296 GLU B O 1
ATOM 5325 N N . LEU B 1 297 ? 8.18 -9.398 -1.422 1 98.62 297 LEU B N 1
ATOM 5326 C CA . LEU B 1 297 ? 9.195 -10.445 -1.542 1 98.62 297 LEU B CA 1
ATOM 5327 C C . LEU B 1 297 ? 9.68 -10.57 -2.984 1 98.62 297 LEU B C 1
ATOM 5329 O O . LEU B 1 297 ? 10.883 -10.664 -3.234 1 98.62 297 LEU B O 1
ATOM 5333 N N . GLN B 1 298 ? 8.75 -10.578 -3.932 1 98.81 298 GLN B N 1
ATOM 5334 C CA . GLN B 1 298 ? 9.125 -10.688 -5.336 1 98.81 298 GLN B CA 1
ATOM 5335 C C . GLN B 1 298 ? 9.953 -9.484 -5.777 1 98.81 298 GLN B C 1
ATOM 5337 O O . GLN B 1 298 ? 10.906 -9.625 -6.543 1 98.81 298 GLN B O 1
ATOM 5342 N N . VAL B 1 299 ? 9.594 -8.242 -5.309 1 98.81 299 VAL B N 1
ATOM 5343 C CA . VAL B 1 299 ? 10.375 -7.051 -5.621 1 98.81 299 VAL B CA 1
ATOM 5344 C C . VAL B 1 299 ? 11.805 -7.215 -5.105 1 98.81 299 VAL B C 1
ATOM 5346 O O . VAL B 1 299 ? 12.766 -6.957 -5.832 1 98.81 299 VAL B O 1
ATOM 5349 N N . ARG B 1 300 ? 11.93 -7.656 -3.865 1 98.38 300 ARG B N 1
ATOM 5350 C CA . ARG B 1 300 ? 13.234 -7.777 -3.232 1 98.38 300 ARG B CA 1
ATOM 5351 C C . ARG B 1 300 ? 14.094 -8.812 -3.949 1 98.38 300 ARG B C 1
ATOM 5353 O O . ARG B 1 300 ? 15.289 -8.586 -4.18 1 98.38 300 ARG B O 1
ATOM 5360 N N . ILE B 1 301 ? 13.5 -9.891 -4.289 1 98.44 301 ILE B N 1
ATOM 5361 C CA . ILE B 1 301 ? 14.234 -10.945 -4.973 1 98.44 301 ILE B CA 1
ATOM 5362 C C . ILE B 1 301 ? 14.672 -10.453 -6.352 1 98.44 301 ILE B C 1
ATOM 5364 O O . ILE B 1 301 ? 15.828 -10.641 -6.746 1 98.44 301 ILE B O 1
ATOM 5368 N N . LEU B 1 302 ? 13.781 -9.844 -7.07 1 98.69 302 LEU B N 1
ATOM 5369 C CA . LEU B 1 302 ? 14.078 -9.328 -8.406 1 98.69 302 LEU B CA 1
ATOM 5370 C C . LEU B 1 302 ? 15.219 -8.32 -8.352 1 98.69 302 LEU B C 1
ATOM 5372 O O . LEU B 1 302 ? 16.062 -8.273 -9.258 1 98.69 302 LEU B O 1
ATOM 5376 N N . THR B 1 303 ? 15.305 -7.516 -7.309 1 98.44 303 THR B N 1
ATOM 5377 C CA . THR B 1 303 ? 16.25 -6.41 -7.242 1 98.44 303 THR B CA 1
ATOM 5378 C C . THR B 1 303 ? 17.516 -6.828 -6.508 1 98.44 303 THR B C 1
ATOM 5380 O O . THR B 1 303 ? 18.531 -6.113 -6.531 1 98.44 303 THR B O 1
ATOM 5383 N N . GLY B 1 304 ? 17.453 -7.957 -5.801 1 97.69 304 GLY B N 1
ATOM 5384 C CA . GLY B 1 304 ? 18.625 -8.43 -5.062 1 97.69 304 GLY B CA 1
ATOM 5385 C C . GLY B 1 304 ? 18.688 -7.875 -3.652 1 97.69 304 GLY B C 1
ATOM 5386 O O . GLY B 1 304 ? 19.734 -7.957 -3.004 1 97.69 304 GLY B O 1
ATOM 5387 N N . LEU B 1 305 ? 17.641 -7.25 -3.166 1 97.31 305 LEU B N 1
ATOM 5388 C CA . LEU B 1 305 ? 17.594 -6.766 -1.791 1 97.31 305 LEU B CA 1
ATOM 5389 C C . LEU B 1 305 ? 17.516 -7.93 -0.809 1 97.31 305 LEU B C 1
ATOM 5391 O O . LEU B 1 305 ? 17.094 -9.031 -1.176 1 97.31 305 LEU B O 1
ATOM 5395 N N . PRO B 1 306 ? 17.828 -7.68 0.435 1 95.12 306 PRO B N 1
ATOM 5396 C CA . PRO B 1 306 ? 17.812 -8.766 1.42 1 95.12 306 PRO B CA 1
ATOM 5397 C C . PRO B 1 306 ? 16.406 -9.297 1.679 1 95.12 306 PRO B C 1
ATOM 5399 O O . PRO B 1 306 ? 15.43 -8.539 1.604 1 95.12 306 PRO B O 1
ATOM 5402 N N . LEU B 1 307 ? 16.359 -10.57 1.909 1 95.12 307 LEU B N 1
ATOM 5403 C CA . LEU B 1 307 ? 15.141 -11.188 2.443 1 95.12 307 LEU B CA 1
ATOM 5404 C C . LEU B 1 307 ? 15.195 -11.258 3.965 1 95.12 307 LEU B C 1
ATOM 5406 O O . LEU B 1 307 ? 16.25 -11.492 4.543 1 95.12 307 LEU B O 1
ATOM 5410 N N . PRO B 1 308 ? 14.102 -11.07 4.594 1 93.56 308 PRO B N 1
ATOM 5411 C CA . PRO B 1 308 ? 14.125 -11.188 6.055 1 93.56 308 PRO B CA 1
ATOM 5412 C C . PRO B 1 308 ? 14.312 -12.633 6.523 1 93.56 308 PRO B C 1
ATOM 5414 O O . PRO B 1 308 ? 13.961 -13.57 5.801 1 93.56 308 PRO B O 1
ATOM 5417 N N . ASP B 1 309 ? 14.812 -12.766 7.738 1 88.31 309 ASP B N 1
ATOM 5418 C CA . ASP B 1 309 ? 14.984 -14.094 8.32 1 88.31 309 ASP B CA 1
ATOM 5419 C C . ASP B 1 309 ? 13.648 -14.68 8.75 1 88.31 309 ASP B C 1
ATOM 5421 O O . ASP B 1 309 ? 13.469 -15.898 8.734 1 88.31 309 ASP B O 1
ATOM 5425 N N . SER B 1 310 ? 12.844 -13.805 9.211 1 91.81 310 SER B N 1
ATOM 5426 C CA . SER B 1 310 ? 11.5 -14.18 9.633 1 91.81 310 SER B CA 1
ATOM 5427 C C . SER B 1 310 ? 10.453 -13.203 9.094 1 91.81 310 SER B C 1
ATOM 5429 O O . SER B 1 310 ? 10.719 -12.008 8.977 1 91.81 310 SER B O 1
ATOM 5431 N N . ASN B 1 311 ? 9.359 -13.75 8.75 1 94.81 311 ASN B N 1
ATOM 5432 C CA . ASN B 1 311 ? 8.234 -12.961 8.258 1 94.81 311 ASN B CA 1
ATOM 5433 C C . ASN B 1 311 ? 6.91 -13.461 8.828 1 94.81 311 ASN B C 1
ATOM 5435 O O . ASN B 1 311 ? 6.086 -14.016 8.094 1 94.81 311 ASN B O 1
ATOM 5439 N N . PRO B 1 312 ? 6.785 -13.234 10.109 1 92.88 312 PRO B N 1
ATOM 5440 C CA . PRO B 1 312 ? 5.574 -13.742 10.758 1 92.88 312 PRO B CA 1
ATOM 5441 C C . PRO B 1 312 ? 4.293 -13.203 10.117 1 92.88 312 PRO B C 1
ATOM 5443 O O . PRO B 1 312 ? 4.277 -12.078 9.617 1 92.88 312 PRO B O 1
ATOM 5446 N N . ALA B 1 313 ? 3.293 -14.039 10.117 1 95.5 313 ALA B N 1
ATOM 5447 C CA . ALA B 1 313 ? 1.97 -13.656 9.633 1 95.5 313 ALA B CA 1
ATOM 5448 C C . ALA B 1 313 ? 0.899 -13.93 10.688 1 95.5 313 ALA B C 1
ATOM 5450 O O . ALA B 1 313 ? 0.938 -14.953 11.367 1 95.5 313 ALA B O 1
ATOM 5451 N N . SER B 1 314 ? -0.011 -12.992 10.852 1 96.19 314 SER B N 1
ATOM 5452 C CA . SER B 1 314 ? -1.151 -13.164 11.742 1 96.19 314 SER B CA 1
ATOM 5453 C C . SER B 1 314 ? -2.223 -14.047 11.109 1 96.19 314 SER B C 1
ATOM 5455 O O . SER B 1 314 ? -2.316 -14.133 9.883 1 96.19 314 SER B O 1
ATOM 5457 N N . PRO B 1 315 ? -3.033 -14.734 11.992 1 98.38 315 PRO B N 1
ATOM 5458 C CA . PRO B 1 315 ? -4.184 -15.438 11.43 1 98.38 315 PRO B CA 1
ATOM 5459 C C . PRO B 1 315 ? -5.059 -14.547 10.555 1 98.38 315 PRO B C 1
ATOM 5461 O O . PRO B 1 315 ? -5.352 -13.406 10.93 1 98.38 315 PRO B O 1
ATOM 5464 N N . SER B 1 316 ? -5.434 -15.047 9.398 1 98.69 316 SER B N 1
ATOM 5465 C CA . SER B 1 316 ? -6.121 -14.195 8.438 1 98.69 316 SER B CA 1
ATOM 5466 C C . SER B 1 316 ? -6.934 -15.023 7.445 1 98.69 316 SER B C 1
ATOM 5468 O O . SER B 1 316 ? -6.781 -16.25 7.379 1 98.69 316 SER B O 1
ATOM 5470 N N . SER B 1 317 ? -7.805 -14.383 6.766 1 98.69 317 SER B N 1
ATOM 5471 C CA . SER B 1 317 ? -8.508 -14.961 5.629 1 98.69 317 SER B CA 1
ATOM 5472 C C . SER B 1 317 ? -8.664 -13.953 4.496 1 98.69 317 SER B C 1
ATOM 5474 O O . SER B 1 317 ? -8.672 -12.742 4.734 1 98.69 317 SER B O 1
ATOM 5476 N N . MET B 1 318 ? -8.672 -14.438 3.354 1 98.62 318 MET B N 1
ATOM 5477 C CA . MET B 1 318 ? -8.836 -13.641 2.139 1 98.62 318 MET B CA 1
ATOM 5478 C C . MET B 1 318 ? -10.039 -14.117 1.334 1 98.62 318 MET B C 1
ATOM 5480 O O . MET B 1 318 ? -10.188 -15.312 1.074 1 98.62 318 MET B O 1
ATOM 5484 N N . LYS B 1 319 ? -10.922 -13.258 0.976 1 98.38 319 LYS B N 1
ATOM 5485 C CA . LYS B 1 319 ? -12.117 -13.555 0.189 1 98.38 319 LYS B CA 1
ATOM 5486 C C . LYS B 1 319 ? -12.086 -12.812 -1.147 1 98.38 319 LYS B C 1
ATOM 5488 O O . LYS B 1 319 ? -12.047 -11.586 -1.184 1 98.38 319 LYS B O 1
ATOM 5493 N N . ASN B 1 320 ? -12.133 -13.539 -2.232 1 98.12 320 ASN B N 1
ATOM 5494 C CA . ASN B 1 320 ? -12.195 -12.914 -3.553 1 98.12 320 ASN B CA 1
ATOM 5495 C C . ASN B 1 320 ? -13.531 -12.211 -3.771 1 98.12 320 ASN B C 1
ATOM 5497 O O . ASN B 1 320 ? -14.57 -12.688 -3.316 1 98.12 320 ASN B O 1
ATOM 5501 N N . ILE B 1 321 ? -13.438 -11.102 -4.406 1 98.06 321 ILE B N 1
ATOM 5502 C CA . ILE B 1 321 ? -14.625 -10.406 -4.891 1 98.06 321 ILE B CA 1
ATOM 5503 C C . ILE B 1 321 ? -14.789 -10.648 -6.387 1 98.06 321 ILE B C 1
ATOM 5505 O O . ILE B 1 321 ? -14.086 -10.055 -7.203 1 98.06 321 ILE B O 1
ATOM 5509 N N . LEU B 1 322 ? -15.734 -11.484 -6.711 1 97 322 LEU B N 1
ATOM 5510 C CA . LEU B 1 322 ? -16.047 -11.742 -8.109 1 97 322 LEU B CA 1
ATOM 5511 C C . LEU B 1 322 ? -17.109 -10.781 -8.625 1 97 322 LEU B C 1
ATOM 5513 O O . LEU B 1 322 ? -17.75 -10.094 -7.84 1 97 322 LEU B O 1
ATOM 5517 N N . GLY B 1 323 ? -17.234 -10.742 -9.938 1 96.06 323 GLY B N 1
ATOM 5518 C CA . GLY B 1 323 ? -18.156 -9.797 -10.547 1 96.06 323 GLY B CA 1
ATOM 5519 C C . GLY B 1 323 ? -19.547 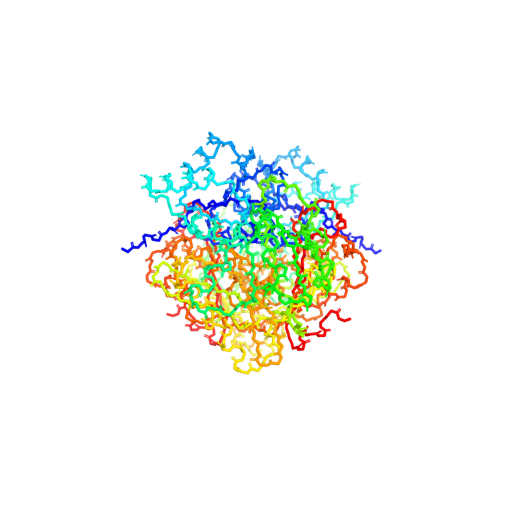-9.828 -9.93 1 96.06 323 GLY B C 1
ATOM 5520 O O . GLY B 1 323 ? -20.125 -8.781 -9.625 1 96.06 323 GLY B O 1
ATOM 5521 N N . GLN B 1 324 ? -20.078 -11.023 -9.672 1 95.25 324 GLN B N 1
ATOM 5522 C CA . GLN B 1 324 ? -21.422 -11.164 -9.125 1 95.25 324 GLN B CA 1
ATOM 5523 C C . GLN B 1 324 ? -21.469 -10.75 -7.656 1 95.25 324 GLN B C 1
ATOM 5525 O O . GLN B 1 324 ? -22.547 -10.523 -7.102 1 95.25 324 GLN B O 1
ATOM 5530 N N . ASP B 1 325 ? -20.266 -10.641 -7.043 1 94.81 325 ASP B N 1
ATOM 5531 C CA . ASP B 1 325 ? -20.188 -10.281 -5.633 1 94.81 325 ASP B CA 1
ATOM 5532 C C . ASP B 1 325 ? -19.781 -8.82 -5.453 1 94.81 325 ASP B C 1
ATOM 5534 O O . ASP B 1 325 ? -19.609 -8.352 -4.328 1 94.81 325 ASP B O 1
ATOM 5538 N N . TYR B 1 326 ? -19.578 -8.125 -6.52 1 96 326 TYR B N 1
ATOM 5539 C CA . TYR B 1 326 ? -19.219 -6.707 -6.477 1 96 326 TYR B CA 1
ATOM 5540 C C . TYR B 1 326 ? -20.422 -5.848 -6.102 1 96 326 TYR B C 1
ATOM 5542 O O . TYR B 1 326 ? -21.109 -5.328 -6.977 1 96 326 TYR B O 1
ATOM 5550 N N . GLU B 1 327 ? -20.609 -5.652 -4.781 1 95.12 327 GLU B N 1
ATOM 5551 C CA . GLU B 1 327 ? -21.766 -4.934 -4.242 1 95.12 327 GLU B CA 1
ATOM 5552 C C . GLU B 1 327 ? -21.312 -3.854 -3.256 1 95.12 327 GLU B C 1
ATOM 5554 O O . GLU B 1 327 ? -21.625 -3.934 -2.062 1 95.12 327 GLU B O 1
ATOM 5559 N N . PRO B 1 328 ? -20.766 -2.84 -3.756 1 93.5 328 PRO B N 1
ATOM 5560 C CA . PRO B 1 328 ? -20.141 -1.833 -2.887 1 93.5 328 PRO B CA 1
ATOM 5561 C C . PRO B 1 328 ? -21.156 -1.091 -2.027 1 93.5 328 PRO B C 1
ATOM 5563 O O . PRO B 1 328 ? -20.797 -0.426 -1.057 1 93.5 328 PRO B O 1
ATOM 5566 N N . THR B 1 329 ? -22.422 -1.179 -2.262 1 93.94 329 THR B N 1
ATOM 5567 C CA . THR B 1 329 ? -23.438 -0.464 -1.485 1 93.94 329 THR B CA 1
ATOM 5568 C C . THR B 1 329 ? -24.141 -1.407 -0.513 1 93.94 329 THR B C 1
ATOM 5570 O O . THR B 1 329 ? -25.047 -0.997 0.211 1 93.94 329 THR B O 1
ATOM 5573 N N . SER B 1 330 ? -23.719 -2.645 -0.545 1 95.69 330 SER B N 1
ATOM 5574 C CA . SER B 1 330 ? -24.391 -3.625 0.294 1 95.69 330 SER B CA 1
ATOM 5575 C C . SER B 1 330 ? -24.094 -3.391 1.771 1 95.69 330 SER B C 1
ATOM 5577 O O . SER B 1 330 ? -23.062 -2.812 2.117 1 95.69 330 SER B O 1
ATOM 5579 N N . GLU B 1 331 ? -24.938 -3.855 2.592 1 95.38 331 GLU B N 1
ATOM 5580 C CA . GLU B 1 331 ? -24.75 -3.779 4.035 1 95.38 331 GLU B CA 1
ATOM 5581 C C . GLU B 1 331 ? -23.516 -4.551 4.473 1 95.38 331 GLU B C 1
ATOM 5583 O O . GLU B 1 331 ? -22.812 -4.145 5.41 1 95.38 331 GLU B O 1
ATOM 5588 N N . LYS B 1 332 ? -23.297 -5.641 3.84 1 95.12 332 LYS B N 1
ATOM 5589 C CA . LYS B 1 332 ? -22.141 -6.469 4.16 1 95.12 332 LYS B CA 1
ATOM 5590 C C . LYS B 1 332 ? -20.844 -5.703 3.932 1 95.12 332 LYS B C 1
ATOM 5592 O O . LYS B 1 332 ? -19.938 -5.73 4.773 1 95.12 332 LYS B O 1
ATOM 5597 N N . TRP B 1 333 ? -20.781 -5.062 2.848 1 95.56 333 TRP B N 1
ATOM 5598 C CA . TRP B 1 333 ? -19.609 -4.25 2.537 1 95.56 333 TRP B CA 1
ATOM 5599 C C . TRP B 1 333 ? -19.406 -3.16 3.584 1 95.56 333 TRP B C 1
ATOM 5601 O O . TRP B 1 333 ? -18.297 -2.938 4.051 1 95.56 333 TRP B O 1
ATOM 5611 N N . MET B 1 334 ? -20.484 -2.492 3.945 1 95 334 MET B N 1
ATOM 5612 C CA . MET B 1 334 ? -20.422 -1.422 4.938 1 95 334 MET B CA 1
ATOM 5613 C C . MET B 1 334 ? -19.984 -1.962 6.293 1 95 334 MET B C 1
ATOM 5615 O O . MET B 1 334 ? -19.219 -1.312 7.004 1 95 334 MET B O 1
ATOM 5619 N N . LYS B 1 335 ? -20.484 -3.113 6.59 1 95.75 335 LYS B N 1
ATOM 5620 C CA . LYS B 1 335 ? -20.094 -3.76 7.84 1 95.75 335 LYS B CA 1
ATOM 5621 C C . LYS B 1 335 ? -18.594 -4.051 7.863 1 95.75 335 LYS B C 1
ATOM 5623 O O . LYS B 1 335 ? -17.922 -3.783 8.859 1 95.75 335 LYS B O 1
ATOM 5628 N N . TYR B 1 336 ? -18.047 -4.633 6.801 1 96.56 336 TYR B N 1
ATOM 5629 C CA . TYR B 1 336 ? -16.625 -4.914 6.723 1 96.56 336 TYR B CA 1
ATOM 5630 C C . TYR B 1 336 ? -15.812 -3.633 6.852 1 96.56 336 TYR B C 1
ATOM 5632 O O . TYR B 1 336 ? -14.836 -3.582 7.605 1 96.56 336 TYR B O 1
ATOM 5640 N N . LEU B 1 337 ? -16.25 -2.588 6.191 1 95.81 337 LEU B N 1
ATOM 5641 C CA . LEU B 1 337 ? -15.516 -1.325 6.188 1 95.81 337 LEU B CA 1
ATOM 5642 C C . LEU B 1 337 ? -15.547 -0.678 7.566 1 95.81 337 LEU B C 1
ATOM 5644 O O . LEU B 1 337 ? -14.688 0.145 7.891 1 95.81 337 LEU B O 1
ATOM 5648 N N . SER B 1 338 ? -16.5 -0.983 8.438 1 96.12 338 SER B N 1
ATOM 5649 C CA . SER B 1 338 ? -16.625 -0.421 9.781 1 96.12 338 SER B CA 1
ATOM 5650 C C . SER B 1 338 ? -15.727 -1.155 10.773 1 96.12 338 SER B C 1
ATOM 5652 O O . SER B 1 338 ? -15.695 -0.813 11.953 1 96.12 338 SER B O 1
ATOM 5654 N N . ASP B 1 339 ? -15.031 -2.174 10.383 1 96.19 339 ASP B N 1
ATOM 5655 C CA . ASP B 1 339 ? -14.117 -2.992 11.18 1 96.19 339 ASP B CA 1
ATOM 5656 C C . ASP B 1 339 ? -12.695 -2.93 10.625 1 96.19 339 ASP B C 1
ATOM 5658 O O . ASP B 1 339 ? -12.43 -3.422 9.531 1 96.19 339 ASP B O 1
ATOM 5662 N N . SER B 1 340 ? -11.742 -2.363 11.422 1 96.38 340 SER B N 1
ATOM 5663 C CA . SER B 1 340 ? -10.391 -2.078 10.953 1 96.38 340 SER B CA 1
ATOM 5664 C C . SER B 1 340 ? -9.625 -3.363 10.656 1 96.38 340 SER B C 1
ATOM 5666 O O . SER B 1 340 ? -8.539 -3.326 10.086 1 96.38 340 SER B O 1
ATOM 5668 N N . ARG B 1 341 ? -10.219 -4.562 11.039 1 97.19 341 ARG B N 1
ATOM 5669 C CA . ARG B 1 341 ? -9.586 -5.852 10.766 1 97.19 341 ARG B CA 1
ATOM 5670 C C . ARG B 1 341 ? -9.789 -6.27 9.312 1 97.19 341 ARG B C 1
ATOM 5672 O O . ARG B 1 341 ? -9.133 -7.191 8.828 1 97.19 341 ARG B O 1
ATOM 5679 N N . TYR B 1 342 ? -10.734 -5.621 8.555 1 97.75 342 TYR B N 1
ATOM 5680 C CA . TYR B 1 342 ? -10.992 -5.902 7.148 1 97.75 342 TYR B CA 1
ATOM 5681 C C . TYR B 1 342 ? -10.305 -4.875 6.258 1 97.75 342 TYR B C 1
ATOM 5683 O O . TYR B 1 342 ? -10.352 -3.674 6.531 1 97.75 342 TYR B O 1
ATOM 5691 N N . THR B 1 343 ? -9.617 -5.332 5.238 1 98 343 THR B N 1
ATOM 5692 C CA . THR B 1 343 ? -8.961 -4.461 4.262 1 98 343 THR B CA 1
ATOM 5693 C C . THR B 1 343 ? -9.453 -4.77 2.852 1 98 343 THR B C 1
ATOM 5695 O O . THR B 1 343 ? -9.438 -5.922 2.422 1 98 343 THR B O 1
ATOM 5698 N N . LEU B 1 344 ? -9.867 -3.768 2.174 1 98.25 344 LEU B N 1
ATOM 5699 C CA . LEU B 1 344 ? -10.398 -3.887 0.822 1 98.25 344 LEU B CA 1
ATOM 5700 C C . LEU B 1 344 ? -9.32 -3.615 -0.218 1 98.25 344 LEU B C 1
ATOM 5702 O O . LEU B 1 344 ? -8.594 -2.621 -0.122 1 98.25 344 LEU B O 1
ATOM 5706 N N . HIS B 1 345 ? -9.164 -4.469 -1.164 1 98.75 345 HIS B N 1
ATOM 5707 C CA . HIS B 1 345 ? -8.359 -4.258 -2.363 1 98.75 345 HIS B CA 1
ATOM 5708 C C . HIS B 1 345 ? -9.203 -4.395 -3.625 1 98.75 345 HIS B C 1
ATOM 5710 O O . HIS B 1 345 ? -9.727 -5.473 -3.916 1 98.75 345 HIS B O 1
ATOM 5716 N N . LEU B 1 346 ? -9.328 -3.346 -4.375 1 98.44 346 LEU B N 1
ATOM 5717 C CA . LEU B 1 346 ? -10.016 -3.391 -5.66 1 98.44 346 LEU B CA 1
ATOM 5718 C C . LEU B 1 346 ? -9.039 -3.215 -6.812 1 98.44 346 LEU B C 1
ATOM 5720 O O . LEU B 1 346 ? -8.094 -2.43 -6.715 1 98.44 346 LEU B O 1
ATOM 5724 N N . TYR B 1 347 ? -9.305 -3.852 -7.914 1 97.81 347 TYR B N 1
ATOM 5725 C CA . TYR B 1 347 ? -8.297 -3.971 -8.969 1 97.81 347 TYR B CA 1
ATOM 5726 C C . TYR B 1 347 ? -8.508 -2.908 -10.039 1 97.81 347 TYR B C 1
ATOM 5728 O O . TYR B 1 347 ? -7.727 -2.816 -10.992 1 97.81 347 TYR B O 1
ATOM 5736 N N . GLY B 1 348 ? -9.492 -2.08 -9.891 1 94.88 348 GLY B N 1
ATOM 5737 C CA . GLY B 1 348 ? -9.742 -1.001 -10.836 1 94.88 348 GLY B CA 1
ATOM 5738 C C . GLY B 1 348 ? -10.32 -1.479 -12.148 1 94.88 348 GLY B C 1
ATOM 5739 O O . GLY B 1 348 ? -10.297 -0.755 -13.148 1 94.88 348 GLY B O 1
ATOM 5740 N N . LYS B 1 349 ? -10.844 -2.695 -12.133 1 93.19 349 LYS B N 1
ATOM 5741 C CA . LYS B 1 349 ? -11.445 -3.23 -13.352 1 93.19 349 LYS B CA 1
ATOM 5742 C C . LYS B 1 349 ? -12.844 -2.66 -13.57 1 93.19 349 LYS B C 1
ATOM 5744 O O . LYS B 1 349 ? -13.609 -2.49 -12.617 1 93.19 349 LYS B O 1
ATOM 5749 N N . SER B 1 350 ? -13.273 -2.217 -14.75 1 85.19 350 SER B N 1
ATOM 5750 C CA . SER B 1 350 ? -14.484 -1.447 -15.047 1 85.19 350 SER B CA 1
ATOM 5751 C C . SER B 1 350 ? -15.711 -2.346 -15.094 1 85.19 350 SER B C 1
ATOM 5753 O O . SER B 1 350 ? -16.797 -1.931 -14.695 1 85.19 350 SER B O 1
ATOM 5755 N N . ASP B 1 351 ? -15.656 -3.555 -15.648 1 88.38 351 ASP B N 1
ATOM 5756 C CA . ASP B 1 351 ? -16.844 -4.375 -15.898 1 88.38 351 ASP B CA 1
ATOM 5757 C C . ASP B 1 351 ? -16.859 -5.594 -14.977 1 88.38 351 ASP B C 1
ATOM 5759 O O . ASP B 1 351 ? -16.125 -6.555 -15.188 1 88.38 351 ASP B O 1
ATOM 5763 N N . PRO B 1 352 ? -17.797 -5.465 -13.93 1 93 352 PRO B N 1
ATOM 5764 C CA . PRO B 1 352 ? -17.891 -6.621 -13.039 1 93 352 PRO B CA 1
ATOM 5765 C C . PRO B 1 352 ? -18.641 -7.793 -13.664 1 93 352 PRO B C 1
ATOM 5767 O O . PRO B 1 352 ? -19.719 -8.172 -13.18 1 93 352 PRO B O 1
ATOM 5770 N N . ARG B 1 353 ? -18.047 -8.398 -14.586 1 94.25 353 ARG B N 1
ATOM 5771 C CA . ARG B 1 353 ? -18.625 -9.562 -15.25 1 94.25 353 ARG B CA 1
ATOM 5772 C C . ARG B 1 353 ? -18.594 -10.781 -14.344 1 94.25 353 ARG B C 1
ATOM 5774 O O . ARG B 1 353 ? -17.75 -10.883 -13.453 1 94.25 353 ARG B O 1
ATOM 5781 N N . LYS B 1 354 ? -19.484 -11.703 -14.625 1 94.38 354 LYS B N 1
ATOM 5782 C CA . LYS B 1 354 ? -19.562 -12.938 -13.844 1 94.38 354 LYS B CA 1
ATOM 5783 C C . LYS B 1 354 ? -18.219 -13.656 -13.82 1 94.38 354 LYS B C 1
ATOM 5785 O O . LYS B 1 354 ? -17.547 -13.789 -14.852 1 94.38 354 LYS B O 1
ATOM 5790 N N . ASP B 1 355 ? -17.75 -14.039 -12.633 1 92.31 355 ASP B N 1
ATOM 5791 C CA . ASP B 1 355 ? -16.594 -14.891 -12.367 1 92.31 355 ASP B CA 1
ATOM 5792 C C . ASP B 1 355 ? -15.281 -14.125 -12.57 1 92.31 355 ASP B C 1
ATOM 5794 O O . ASP B 1 355 ? -14.203 -14.695 -12.453 1 92.31 355 ASP B O 1
ATOM 5798 N N . ARG B 1 356 ? -15.438 -12.836 -12.883 1 93.88 356 ARG B N 1
ATOM 5799 C CA . ARG B 1 356 ? -14.25 -11.992 -12.984 1 93.88 356 ARG B CA 1
ATOM 5800 C C . ARG B 1 356 ? -13.789 -11.531 -11.609 1 93.88 356 ARG B C 1
ATOM 5802 O O . ARG B 1 356 ? -14.578 -11 -10.828 1 93.88 356 ARG B O 1
ATOM 5809 N N . LYS B 1 357 ? -12.531 -11.773 -11.328 1 95.12 357 LYS B N 1
ATOM 5810 C CA . LYS B 1 357 ? -11.984 -11.281 -10.07 1 95.12 357 LYS B CA 1
ATOM 5811 C C . LYS B 1 357 ? -11.852 -9.766 -10.078 1 95.12 357 LYS B C 1
ATOM 5813 O O . LYS B 1 357 ? -11.039 -9.211 -10.82 1 95.12 357 LYS B O 1
ATOM 5818 N N . MET B 1 358 ? -12.625 -9.062 -9.25 1 97.88 358 MET B N 1
ATOM 5819 C CA . MET B 1 358 ? -12.672 -7.605 -9.203 1 97.88 358 MET B CA 1
ATOM 5820 C C . MET B 1 358 ? -11.789 -7.062 -8.086 1 97.88 358 MET B C 1
ATOM 5822 O O . MET B 1 358 ? -11.391 -5.898 -8.117 1 97.88 358 MET B O 1
ATOM 5826 N N . GLY B 1 359 ? -11.578 -7.797 -7.121 1 98.31 359 GLY B N 1
ATOM 5827 C CA . GLY B 1 359 ? -10.828 -7.441 -5.922 1 98.31 359 GLY B CA 1
ATOM 5828 C C . GLY B 1 359 ? -10.844 -8.531 -4.871 1 98.31 359 GLY B C 1
ATOM 5829 O O . GLY B 1 359 ? -11.141 -9.688 -5.172 1 98.31 359 GLY B O 1
ATOM 5830 N N . HIS B 1 360 ? -10.398 -8.203 -3.66 1 98.75 360 HIS B N 1
ATOM 5831 C CA . HIS B 1 360 ? -10.484 -9.125 -2.535 1 98.75 360 HIS B CA 1
ATOM 5832 C C . HIS B 1 360 ? -10.555 -8.375 -1.211 1 98.75 360 HIS B C 1
ATOM 5834 O O . HIS B 1 360 ? -10.195 -7.199 -1.138 1 98.75 360 HIS B O 1
ATOM 5840 N N . TRP B 1 361 ? -11.148 -9.055 -0.192 1 98.5 361 TRP B N 1
ATOM 5841 C CA . TRP B 1 361 ? -11.07 -8.664 1.212 1 98.5 361 TRP B CA 1
ATOM 5842 C C . TRP B 1 361 ? -9.992 -9.461 1.938 1 98.5 361 TRP B C 1
ATOM 5844 O O . TRP B 1 361 ? -9.891 -10.68 1.759 1 98.5 361 TRP B O 1
ATOM 5854 N N . ASN B 1 362 ? -9.195 -8.828 2.699 1 98.69 362 ASN B N 1
ATOM 5855 C CA . ASN B 1 362 ? -8.406 -9.508 3.719 1 98.69 362 ASN B CA 1
ATOM 5856 C C . ASN B 1 362 ? -8.953 -9.242 5.121 1 98.69 362 ASN B C 1
ATOM 5858 O O . ASN B 1 362 ? -9.305 -8.109 5.449 1 98.69 362 ASN B O 1
ATOM 5862 N N . PHE B 1 363 ? -9.125 -10.234 5.875 1 98.44 363 PHE B N 1
ATOM 5863 C CA . PHE B 1 363 ? -9.398 -10.141 7.301 1 98.44 363 PHE B CA 1
ATOM 5864 C C . PHE B 1 363 ? -8.188 -10.578 8.117 1 98.44 363 PHE B C 1
ATOM 5866 O O . PHE B 1 363 ? -7.602 -11.633 7.855 1 98.44 363 PHE B O 1
ATOM 5873 N N . THR B 1 364 ? -7.73 -9.82 9.055 1 97.69 364 THR B N 1
ATOM 5874 C CA . THR B 1 364 ? -6.648 -10.164 9.969 1 97.69 364 THR B CA 1
ATOM 5875 C C . THR B 1 364 ? -7.145 -10.195 11.406 1 97.69 364 THR B C 1
ATOM 5877 O O . THR B 1 364 ? -7.629 -9.188 11.922 1 97.69 364 THR B O 1
ATOM 5880 N N . GLY B 1 365 ? -7.059 -11.234 12 1 96.31 365 GLY B N 1
ATOM 5881 C CA . GLY B 1 365 ? -7.504 -11.367 13.375 1 96.31 365 GLY B CA 1
ATOM 5882 C C . GLY B 1 365 ? -7.797 -12.805 13.766 1 96.31 365 GLY B C 1
ATOM 5883 O O . GLY B 1 365 ? -7.516 -13.734 13.008 1 96.31 365 GLY B O 1
ATOM 5884 N N . GLU B 1 366 ? -8.352 -13.008 14.945 1 94.88 366 GLU B N 1
ATOM 5885 C CA . GLU B 1 366 ? -8.641 -14.336 15.461 1 94.88 366 GLU B CA 1
ATOM 5886 C C . GLU B 1 366 ? -9.82 -14.969 14.719 1 94.88 366 GLU B C 1
ATOM 5888 O O . GLU B 1 366 ? -10.672 -14.258 14.18 1 94.88 366 GLU B O 1
ATOM 5893 N N . ALA B 1 367 ? -9.836 -16.234 14.641 1 95 367 ALA B N 1
ATOM 5894 C CA . ALA B 1 367 ? -10.906 -17.031 14.039 1 95 367 ALA B CA 1
ATOM 5895 C C . ALA B 1 367 ? -11.195 -16.562 12.617 1 95 367 ALA B C 1
ATOM 5897 O O . ALA B 1 367 ? -12.352 -16.281 12.273 1 95 367 ALA B O 1
ATOM 5898 N N . PRO B 1 368 ? -10.133 -16.547 11.828 1 97 368 PRO B N 1
ATOM 5899 C CA . PRO B 1 368 ? -10.32 -15.984 10.484 1 97 368 PRO B CA 1
ATOM 5900 C C . PRO B 1 368 ? -11.297 -16.797 9.641 1 97 368 PRO B C 1
ATOM 5902 O O . PRO B 1 368 ? -11.867 -16.281 8.68 1 97 368 PRO B O 1
ATOM 5905 N N . GLU B 1 369 ? -11.562 -18.078 9.898 1 95.25 369 GLU B N 1
ATOM 5906 C CA . GLU B 1 369 ? -12.461 -18.953 9.148 1 95.25 369 GLU B CA 1
ATOM 5907 C C . GLU B 1 369 ? -13.906 -18.453 9.234 1 95.25 369 GLU B C 1
ATOM 5909 O O . GLU B 1 369 ? -14.727 -18.781 8.383 1 95.25 369 GLU B O 1
ATOM 5914 N N . SER B 1 370 ? -14.211 -17.625 10.234 1 95.94 370 SER B N 1
ATOM 5915 C CA . SER B 1 370 ? -15.57 -17.141 10.453 1 95.94 370 SER B CA 1
ATOM 5916 C C . SER B 1 370 ? -15.727 -15.703 10 1 95.94 370 SER B C 1
ATOM 5918 O O . SER B 1 370 ? -16.797 -15.109 10.148 1 95.94 370 SER B O 1
ATOM 5920 N N . ALA B 1 371 ? -14.711 -15.133 9.43 1 96.88 371 ALA B N 1
ATOM 5921 C CA . ALA B 1 371 ? -14.664 -13.695 9.164 1 96.88 371 ALA B CA 1
ATOM 5922 C C . ALA B 1 371 ? -15.727 -13.297 8.148 1 96.88 371 ALA B C 1
ATOM 5924 O O . ALA B 1 371 ? -16.25 -12.18 8.195 1 96.88 371 ALA B O 1
ATOM 5925 N N . PHE B 1 372 ? -16.078 -14.188 7.18 1 96.56 372 PHE B N 1
ATOM 5926 C CA . PHE B 1 372 ? -16.953 -13.797 6.078 1 96.56 372 PHE B CA 1
ATOM 5927 C C . PHE B 1 372 ? -18.25 -14.617 6.098 1 96.56 372 PHE B C 1
ATOM 5929 O O . PHE B 1 372 ? -18.891 -14.805 5.062 1 96.56 372 PHE B O 1
ATOM 5936 N N . GLU B 1 373 ? -18.641 -15.219 7.203 1 89 373 GLU B N 1
ATOM 5937 C CA . GLU B 1 373 ? -19.906 -15.93 7.348 1 89 373 GLU B CA 1
ATOM 5938 C C . GLU B 1 373 ? -21.078 -14.961 7.398 1 89 373 GLU B C 1
ATOM 5940 O O . GLU B 1 373 ? -20.938 -13.812 7.824 1 89 373 GLU B O 1
#

Sequence (746 aa):
MNKILLPPSRLGLMGSGQLGRMFAQEAIRMGYRTSVYSPERNSPAFLAGAEETVAPYEDEDALLKYLEGLDALTFEFENIPNAELNLIQKFSEKNGLRVYPSPECIRIAQHRIREKSVFRKLGLPTVAFYPITNRSEALAAVEACKFPAILKTSSFGYDGKGQTKYKSKEEFRFWAESIGCGPLDLILEEYFDFEKEASVILARNIEGKIFCFPPSENFHRNHILDLTVHPGRFSQNVNEGMKEAAIRLAEGINYVGVFGLEFFVKGNVFILNEFAPRPHNSGHFSQDAAGISQFELQVRILTGLPLPDSNPASPSSMKNILGQDYEPTSEKWMKYLSDSRYTLHLYGKSDPRKDRKMGHWNFTGEAPESAFEMNKILLPPSRLGLMGSGQLGRMFAQEAIRMGYRTSVYSPERNSPAFLAGAEETVAPYEDEDALLKYLEGLDALTFEFENIPNAELNLIQKFSEKNGLRVYPSPECIRIAQHRIREKSVFRKLGLPTVAFYPITNRSEALAAVEACKFPAILKTSSFGYDGKGQTKYKSKEEFRFWAESIGCGPLDLILEEYFDFEKEASVILARNIEGKIFCFPPSENFHRNHILDLTVHPGRFSQNVNEGMKEAAIRLAEGINYVGVFGLEFFVKGNVFILNEFAPRPHNSGHFSQDAAGISQFELQVRILTGLPLPDSNPASPSSMKNILGQDYEPTSEKWMKYLSDSRYTLHLYGKSDPRKDRKMGHWNFTGEAPESAFE